Protein AF-A0A426XIC2-F1 (afdb_monomer)

InterPro domains:
  IPR016181 Acyl-CoA N-acyltransferase [SSF55729] (4-172)
  IPR024788 Malectin-like domain [PF12819] (307-634)

Foldseek 3Di:
DDDADDDDLPDLQKWKWWFWDWDQDPVRDTDIHTQWIWIWGWDDDPPGAIEIETEDTDGDLVNFLACVSVVNVVVVQVCCLVVQHQAYHYDPDDPVSLLSLLLNLLVVVVPPVVQVVLLVQVQVVLVVDDDDPPPLPPSQPRPPVSQNVCCRRRRHDPVSVRLSSLLSNVLPHDPVDPSSVVSSLVSLLVVLVVVVVVVVVQVVQWDWDQDDDPPDRVPDIDTDGDPDDDDDDDDDDDDPDPPVVVVVVSNVVSVVSVVSSVVSSVLVVVPPVPPDDDPDPPPPPVVPPPPPPDDDDDDDDPPKAKEFEQDDAPDWDDQLHIYHYQVVFWVAFHKFAQDPVQPDPDDPLQRIKGWHPDDQKTKGKDAQADALWKKKKKFKDAPNCRVVPVQQKAWWFKDWQPFTQFIDIGRDNNDMDMKIKIAGHSFRMIMIMIGHPVRHIDMTRIMIMFTDGSLAPVQHDHFKMWIFQAKAQAAADDDCQQDHSCQCVQPVRSDRHDYDDPDDQKDKDFDPDFQAEPPRDRHCDGSNLARMKIFHHPQDQKDKDKDWGDPGFAQWKKKKFKHAAADPPFWWWKFKDKPNHTFDDPGIDTHYHSYMDITIHPGTDGHDTMIMIMIGTDPPGPGHDMTRIMTMTGMTGPPDDRDYDDRRDYDDDDFIWIWIDSSPDDIDTDGPDPDDDDDDDDDDDDDDD

Radius of gyration: 33.13 Å; Cα contacts (8 Å, |Δi|>4): 1217; chains: 1; bounding box: 76×87×102 Å

Organism: Ensete ventricosum (NCBI:txid4639)

Nearest PDB structures (foldseek):
  2p0w-assembly2_B  TM=8.812E-01  e=2.619E-10  Homo sapiens
  2fxf-assembly1_B  TM=7.270E-01  e=1.695E-03  Homo sapiens
  3bj8-assembly2_D  TM=7.411E-01  e=2.100E-03  Mus musculus
  2fxf-assembly1_A  TM=7.288E-01  e=2.215E-03  Homo sapiens
  2b5g-assembly1_A  TM=5.350E-01  e=8.917E-04  Homo sapiens

pLDDT: mean 74.95, std 21.87, range [21.55, 97.62]

Mean predicted aligned error: 19.95 Å

Sequence (689 aa):
MICGNPIDVTDPRWEIFLVVKKVQDPLGDCIIDVLGFATVYRFFRYPDSTRLRIGQILVLPPYQGQGHGCHLLESVYSVAVSENIYDVTAEEPSDYLQYLRACIDTKRLLCFQPIKPAINSVVSCLKEGNLSKRICRSSSCPPASVMEIARQKLKINKKQFLRCWEVLIYLNLNQENSKCTENFRAWVSDRVKSDIVDKDAVDSRKHLVEVPNDYDHDMTFVVCWSQNGGESDGIDGNLGGNQSTQDEQLNELVKKRLEDIVKITNKGKMTIGMRCFNSKKMALLCLFFFFVAAVQVRAQTTGFINIDCGIPENSSYFDGLTYVSDAQFTDTGVNRNVSPAYSSILARRFLTVRSFPDGARNCYTFKSIIPGLKYLIRATFLYGNYDLKSSPSVQFDLYLGVNLWKTINVTDPSNNFLTEAITEATADLISVCLLNTGRGTPFISGMDLRPMAASLYPLVNASRSLVLLDRFNMAPTVYSFLGGVDRYALDSYDRIWFQYKSKPSWDEISTNSTVETVGNDHFEVPSQVMQTAVVPANSTTTLELSFSPDPGDLDEFYAVVYFAELQQNASRQFFVYLNGALLNDAKPFTPDFLVSDAIYNINPSAGYGELNISLVATDSSTLPPLLNAVEVFSTMRNTNVASDGGDGKPVSSSSLFMVSARMCCVLVVISLTHDYFARLPRRLHQSMP

Secondary structure (DSSP, 8-state):
----PPP-TT-TTEEEEEEEEEEE-TTS-EEEEEEEEEEEEEEEETTTEEEEEEEEEEE-GGGTTTTHHHHHHHHHHHHHHHTT-S-EEESS--HHHHHHHHHHHHHHHHT-GGGHHHHHHHHHHHHS----TTTHHHHSSPPHHHHHHHHHHH-B-HHHHHHHHHHHHHHHS-TT-HHHHHHHHHHHHHHHHHHHHHHHHHHTTEEEEE---TT-TTS-EEEEE--S--------------HHHHHHHHHHHHHHHHHHHHHHHHHHHHHHTTSSS-TTSTTSSTTSSTTS---------TT-EEEETTSPTT-EEEESEEEEEGGGT-S--EEEEPPGGG-TT--GGGSEEEE--S-SEEEEEEES--TT-EEEEEEEE--TTTTSS--S-EEEEEEETTEEEEEEEE--TT--EEEEEEEE--SSEEEEEEEEEEES--EESEEEEEEE-TTSSTT-BTTEEEEEEEEEESS--STTTTT-TTHHHH-TT----EEPSS--SEEEEE-SSPPEEPTT-SS---HHHHTEEEEETT--SEEEEEE-PPTT--SEEEEEEEE-B-STT----EEEEETTEESSTT--B-PPBTEEEEEE-SSPEE--S-EEEEEEE-TT-SS---B-EEEEEEEEE--SPPPP------------EEEEE-SSS-EEEE---SS--------------

Solvent-accessible surface area (backbone atoms only — not comparable to full-atom values): 40120 Å² total; per-residue (Å²): 127,89,42,76,78,87,78,67,89,82,51,82,47,50,38,49,42,38,40,36,44,84,42,75,44,99,88,70,47,82,45,75,46,78,40,26,40,30,37,32,40,54,43,85,36,85,92,87,42,40,33,40,29,35,44,45,73,45,49,39,70,98,41,51,65,65,44,55,61,57,51,49,52,53,46,53,45,50,49,35,55,74,71,63,34,54,29,52,48,61,46,72,60,37,74,64,54,50,49,54,48,42,53,51,51,36,52,56,49,73,72,36,71,85,49,51,67,61,49,51,53,42,50,49,63,49,64,70,72,78,84,56,93,68,65,62,67,74,62,65,57,77,55,69,67,52,55,49,50,41,15,71,72,65,26,46,33,71,76,60,46,58,57,29,48,56,39,53,48,60,69,70,48,68,86,85,40,68,70,40,53,51,49,49,51,52,51,51,41,55,49,56,52,46,60,54,58,51,47,63,64,48,61,76,43,58,43,84,43,78,54,94,55,99,85,54,85,90,78,46,71,44,80,44,72,76,89,71,96,70,94,75,85,87,74,90,73,89,74,90,64,64,66,68,59,56,54,49,55,50,52,51,53,41,49,54,52,51,52,52,38,49,57,50,43,59,60,46,60,77,53,65,85,77,77,84,81,81,96,84,77,83,80,76,68,73,77,72,70,77,77,73,90,81,76,92,76,91,86,77,75,90,73,65,44,39,31,28,19,32,50,58,73,94,39,69,51,80,72,75,50,67,32,31,31,37,60,88,32,32,97,70,66,45,66,34,51,36,33,75,93,59,48,87,86,57,62,75,49,60,44,24,22,29,33,32,86,66,68,64,66,48,54,38,47,47,70,84,41,59,57,65,29,24,32,44,38,35,45,31,36,54,58,24,45,43,81,73,70,72,68,70,50,38,32,26,38,34,22,51,55,76,28,76,66,46,73,46,74,47,63,52,48,81,50,75,45,76,47,40,35,38,34,36,30,77,30,43,48,51,38,44,26,42,31,50,70,80,45,42,68,35,64,36,8,29,42,37,41,29,71,42,62,60,71,39,51,78,80,44,36,76,56,26,26,37,31,54,73,49,38,31,24,54,37,73,85,65,79,47,47,80,74,35,68,61,36,52,85,59,27,92,66,58,72,70,43,37,73,62,79,86,68,68,74,55,42,75,48,71,46,93,62,81,33,42,74,50,99,79,59,40,73,74,74,35,40,75,49,47,24,14,21,29,30,36,50,86,64,38,50,54,41,77,48,74,50,71,72,63,95,83,64,57,53,29,37,41,47,40,41,31,36,38,29,76,57,86,95,65,48,44,29,23,37,46,25,51,71,86,41,75,51,56,91,92,55,73,47,62,64,46,75,39,29,46,48,74,53,49,52,91,62,65,45,78,53,83,72,70,47,35,40,38,32,38,38,42,95,84,28,79,44,42,44,71,39,11,33,39,39,34,25,25,54,40,66,44,83,58,84,74,89,75,90,73,81,77,58,84,78,84,89,75,97,68,50,39,47,41,48,48,89,73,87,53,83,47,74,54,77,86,68,89,87,84,91,87,87,88,82,91,80,85,85,81,85,82,135

Structure (mmCIF, N/CA/C/O backbone):
data_AF-A0A426XIC2-F1
#
_entry.id   AF-A0A426XIC2-F1
#
loop_
_atom_site.group_PDB
_atom_site.id
_atom_site.type_symbol
_atom_site.label_atom_id
_atom_site.label_alt_id
_atom_site.label_comp_id
_atom_site.label_asym_id
_atom_site.label_entity_id
_atom_site.label_seq_id
_atom_site.pdbx_PDB_ins_code
_atom_site.Cartn_x
_atom_site.Cartn_y
_atom_site.Cartn_z
_atom_site.occupancy
_atom_site.B_iso_or_equiv
_atom_site.auth_seq_id
_atom_site.auth_comp_id
_atom_site.auth_asym_id
_atom_site.auth_atom_id
_atom_site.pdbx_PDB_model_num
ATOM 1 N N . MET A 1 1 ? 2.902 -13.425 -17.511 1.00 36.00 1 MET A N 1
ATOM 2 C CA . MET A 1 1 ? 1.461 -13.597 -17.795 1.00 36.00 1 MET A CA 1
ATOM 3 C C . MET A 1 1 ? 1.227 -13.703 -19.304 1.00 36.00 1 MET A C 1
ATOM 5 O O . MET A 1 1 ? 1.988 -13.102 -20.046 1.00 36.00 1 MET A O 1
ATOM 9 N N . ILE A 1 2 ? 0.233 -14.529 -19.666 1.00 30.00 2 ILE A N 1
ATOM 10 C CA . ILE A 1 2 ? -0.645 -14.630 -20.859 1.00 30.00 2 ILE A CA 1
ATOM 11 C C . ILE A 1 2 ? -0.083 -14.274 -22.257 1.00 30.00 2 ILE A C 1
ATOM 13 O O . ILE A 1 2 ? 0.034 -13.108 -22.607 1.00 30.00 2 ILE A O 1
ATOM 17 N N . CYS A 1 3 ? 0.103 -15.309 -23.086 1.00 32.25 3 CYS A N 1
ATOM 18 C CA . CYS A 1 3 ? -0.155 -15.292 -24.533 1.00 32.25 3 CYS A CA 1
ATOM 19 C C . CYS A 1 3 ? -0.998 -16.540 -24.837 1.00 32.25 3 CYS A C 1
ATOM 21 O O . CYS A 1 3 ? -0.647 -17.625 -24.371 1.00 32.25 3 CYS A O 1
ATOM 23 N N . GLY A 1 4 ? -2.107 -16.396 -25.560 1.00 42.59 4 GLY A N 1
ATOM 24 C CA . GLY A 1 4 ? -2.906 -17.527 -26.030 1.00 42.59 4 GLY A CA 1
ATOM 25 C C . GLY A 1 4 ? -4.355 -17.148 -26.314 1.00 42.59 4 GLY A C 1
ATOM 26 O O . GLY A 1 4 ? -5.000 -16.492 -25.497 1.00 42.59 4 GLY A O 1
ATOM 27 N N . ASN A 1 5 ? -4.847 -17.578 -27.474 1.00 49.09 5 ASN A N 1
ATOM 28 C CA . ASN A 1 5 ? -6.254 -17.503 -27.858 1.00 49.09 5 ASN A CA 1
ATOM 29 C C . ASN A 1 5 ? -7.156 -18.178 -26.803 1.00 49.09 5 ASN A C 1
ATOM 31 O O . ASN A 1 5 ? -6.694 -19.080 -26.094 1.00 49.09 5 ASN A O 1
ATOM 35 N N . PRO A 1 6 ? -8.431 -17.765 -26.679 1.00 54.31 6 PRO A N 1
ATOM 36 C CA . PRO A 1 6 ? -9.375 -18.394 -25.759 1.00 54.31 6 PRO A CA 1
ATOM 37 C C . PRO A 1 6 ? -9.415 -19.915 -25.964 1.00 54.31 6 PRO A C 1
ATOM 39 O O . PRO A 1 6 ? -9.467 -20.408 -27.089 1.00 54.31 6 PRO A O 1
ATOM 42 N N . ILE A 1 7 ? -9.350 -20.657 -24.857 1.00 67.31 7 ILE A N 1
ATOM 43 C CA . ILE A 1 7 ? -9.368 -22.121 -24.869 1.00 67.31 7 ILE A CA 1
ATOM 44 C C . ILE A 1 7 ? -10.796 -22.586 -25.118 1.00 67.31 7 ILE A C 1
ATOM 46 O O . ILE A 1 7 ? -11.702 -22.232 -24.362 1.00 67.31 7 ILE A O 1
ATOM 50 N N . ASP A 1 8 ? -10.976 -23.428 -26.130 1.00 67.44 8 ASP A N 1
ATOM 51 C CA . ASP A 1 8 ? -12.212 -24.177 -26.305 1.00 67.44 8 ASP A CA 1
ATOM 52 C C . ASP A 1 8 ? -12.288 -25.287 -25.249 1.00 67.44 8 ASP A C 1
ATOM 54 O O . ASP A 1 8 ? -11.629 -26.325 -25.342 1.00 67.44 8 ASP A O 1
ATOM 58 N N . VAL A 1 9 ? -13.093 -25.039 -24.218 1.00 60.19 9 VAL A N 1
ATOM 59 C CA . VAL A 1 9 ? -13.329 -25.964 -23.102 1.00 60.19 9 VAL A CA 1
ATOM 60 C C . VAL A 1 9 ? -14.100 -27.224 -23.512 1.00 60.19 9 VAL A C 1
ATOM 62 O O . VAL A 1 9 ? -14.255 -28.126 -22.691 1.00 60.19 9 VAL A O 1
ATOM 65 N N . THR A 1 10 ? -14.591 -27.303 -24.752 1.00 65.31 10 THR A N 1
ATOM 66 C CA . THR A 1 10 ? -15.299 -28.475 -25.282 1.00 65.31 10 THR A CA 1
ATOM 67 C C . THR A 1 10 ? -14.387 -29.441 -26.044 1.00 65.31 10 THR A C 1
ATOM 69 O O . THR A 1 10 ? -14.764 -30.596 -26.249 1.00 65.31 10 THR A O 1
ATOM 72 N N . ASP A 1 11 ? -13.168 -29.026 -26.411 1.00 73.62 11 ASP A N 1
ATOM 73 C CA . ASP A 1 11 ? -12.233 -29.871 -27.157 1.00 73.62 11 ASP A CA 1
ATOM 74 C C . ASP A 1 11 ? -11.466 -30.832 -26.217 1.00 73.62 11 ASP A C 1
ATOM 76 O O . ASP A 1 11 ? -10.656 -30.394 -25.389 1.00 73.62 11 ASP A O 1
ATOM 80 N N . PRO A 1 12 ? -11.640 -32.165 -26.361 1.00 72.19 12 PRO A N 1
ATOM 81 C CA . PRO A 1 12 ? -11.030 -33.167 -25.482 1.00 72.19 12 PRO A CA 1
ATOM 82 C C . PRO A 1 12 ? -9.503 -33.269 -25.616 1.00 72.19 12 PRO A C 1
ATOM 84 O O . PRO A 1 12 ? -8.866 -34.016 -24.869 1.00 72.19 12 PRO A O 1
ATOM 87 N N . ARG A 1 13 ? -8.898 -32.566 -26.580 1.00 75.38 13 ARG A N 1
ATOM 88 C CA . ARG A 1 13 ? -7.443 -32.503 -26.772 1.00 75.38 13 ARG A CA 1
ATOM 89 C C . ARG A 1 13 ? -6.755 -31.541 -25.804 1.00 75.38 13 ARG A C 1
ATOM 91 O O . ARG A 1 13 ? -5.525 -31.578 -25.712 1.00 75.38 13 ARG A O 1
ATOM 98 N N . TRP A 1 14 ? -7.503 -30.698 -25.092 1.00 80.62 14 TRP A N 1
ATOM 99 C CA . TRP A 1 14 ? -6.963 -29.874 -24.014 1.00 80.62 14 TRP A CA 1
ATOM 100 C C . TRP A 1 14 ? -6.852 -30.658 -22.706 1.00 80.62 14 TRP A C 1
ATOM 102 O O . TRP A 1 14 ? -7.789 -31.304 -22.243 1.00 80.62 14 TRP A O 1
ATOM 112 N N . GLU A 1 15 ? -5.691 -30.551 -22.071 1.00 83.12 15 GLU A N 1
ATOM 113 C CA . GLU A 1 15 ? -5.410 -31.080 -20.743 1.00 83.12 15 GLU A CA 1
ATOM 114 C C . GLU A 1 15 ? -5.097 -29.933 -19.787 1.00 83.12 15 GLU A C 1
ATOM 116 O O . GLU A 1 15 ? -4.352 -29.010 -20.125 1.00 83.12 15 GLU A O 1
ATOM 121 N N . ILE A 1 16 ? -5.649 -30.008 -18.575 1.00 83.19 16 ILE A N 1
ATOM 122 C CA . ILE A 1 16 ? -5.419 -29.025 -17.518 1.00 83.19 16 ILE A CA 1
ATOM 123 C C . ILE A 1 16 ? -4.698 -29.717 -16.364 1.00 83.19 16 ILE A C 1
ATOM 125 O O . ILE A 1 16 ? -5.183 -30.683 -15.773 1.00 83.19 16 ILE A O 1
ATOM 129 N N . PHE A 1 17 ? -3.516 -29.209 -16.044 1.00 84.94 17 PHE A N 1
ATOM 130 C CA . PHE A 1 17 ? -2.740 -29.598 -14.877 1.00 84.94 17 PHE A CA 1
ATOM 131 C C . PHE A 1 17 ? -3.076 -28.638 -13.754 1.00 84.94 17 PHE A C 1
ATOM 133 O O . PHE A 1 17 ? -2.941 -27.437 -13.953 1.00 84.94 17 PHE A O 1
ATOM 140 N N . LEU A 1 18 ? -3.470 -29.148 -12.590 1.00 84.31 18 LEU A N 1
ATOM 141 C CA . LEU A 1 18 ? -3.768 -28.333 -11.415 1.00 84.31 18 LEU A CA 1
ATOM 142 C C . LEU A 1 18 ? -2.728 -28.591 -10.328 1.00 84.31 18 LEU A C 1
ATOM 144 O O . LEU A 1 18 ? -2.420 -29.741 -10.002 1.00 84.31 18 LEU A O 1
ATOM 148 N N . VAL A 1 19 ? -2.218 -27.515 -9.738 1.00 83.06 19 VAL A N 1
ATOM 149 C CA . VAL A 1 19 ? -1.540 -27.580 -8.442 1.00 83.06 19 VAL A CA 1
ATOM 150 C C . VAL A 1 19 ? -2.585 -27.279 -7.395 1.00 83.06 19 VAL A C 1
ATOM 152 O O . VAL A 1 19 ? -3.256 -26.253 -7.486 1.00 83.06 19 VAL A O 1
ATOM 155 N N . VAL A 1 20 ? -2.728 -28.166 -6.417 1.00 85.56 20 VAL A N 1
ATOM 156 C CA . VAL A 1 20 ? -3.716 -28.008 -5.357 1.00 85.56 20 VAL A CA 1
ATOM 157 C C . VAL A 1 20 ? -3.080 -28.160 -3.981 1.00 85.56 20 VAL A C 1
ATOM 159 O O . VAL A 1 20 ? -2.137 -28.930 -3.791 1.00 85.56 20 VAL A O 1
ATOM 162 N N . LYS A 1 21 ? -3.612 -27.430 -3.006 1.00 81.44 21 LYS A N 1
ATOM 163 C CA . LYS A 1 21 ? -3.310 -27.587 -1.589 1.00 81.44 21 LYS A CA 1
ATOM 164 C C . LYS A 1 21 ? -4.532 -28.183 -0.912 1.00 81.44 21 LYS A C 1
ATOM 166 O O . LYS A 1 21 ? -5.635 -27.664 -1.018 1.00 81.44 21 LYS A O 1
ATOM 171 N N . LYS A 1 22 ? -4.321 -29.289 -0.210 1.00 77.19 22 LYS A N 1
ATOM 172 C CA . LYS A 1 22 ? -5.350 -29.898 0.623 1.00 77.19 22 LYS A CA 1
ATOM 173 C C . LYS A 1 22 ? -5.371 -29.193 1.977 1.00 77.19 22 LYS A C 1
ATOM 175 O O . LYS A 1 22 ? -4.345 -29.147 2.654 1.00 77.19 22 LYS A O 1
ATOM 180 N N . VAL A 1 23 ? -6.528 -28.669 2.354 1.00 75.81 23 VAL A N 1
ATOM 181 C CA . VAL A 1 23 ? -6.805 -28.049 3.650 1.00 75.81 23 VAL A CA 1
ATOM 182 C C . VAL A 1 23 ? -7.825 -28.924 4.371 1.00 75.81 23 VAL A C 1
ATOM 184 O O . VAL A 1 23 ? -8.787 -29.391 3.767 1.00 75.81 23 VAL A O 1
ATOM 187 N N . GLN A 1 24 ? -7.584 -29.219 5.644 1.00 63.81 24 GLN A N 1
ATOM 188 C CA . GLN A 1 24 ? -8.586 -29.864 6.488 1.00 63.81 24 GLN A CA 1
ATOM 189 C C . GLN A 1 24 ? -9.416 -28.783 7.165 1.00 63.81 24 GLN A C 1
ATOM 191 O O . GLN A 1 24 ? -8.863 -27.911 7.832 1.00 63.81 24 GLN A O 1
ATOM 196 N N . ASP A 1 25 ? -10.724 -28.852 6.965 1.00 63.34 25 ASP A N 1
ATOM 197 C CA . ASP A 1 25 ? -11.698 -28.056 7.696 1.00 63.34 25 ASP A CA 1
ATOM 198 C C . ASP A 1 25 ? -11.711 -28.497 9.176 1.00 63.34 25 ASP A C 1
ATOM 200 O O . ASP A 1 25 ? -11.530 -29.692 9.447 1.00 63.34 25 ASP A O 1
ATOM 204 N N . PRO A 1 26 ? -11.937 -27.604 10.156 1.00 52.78 26 PRO A N 1
ATOM 205 C CA . PRO A 1 26 ? -12.233 -27.957 11.549 1.00 52.78 26 PRO A CA 1
ATOM 206 C C . PRO A 1 26 ? -13.291 -29.058 11.762 1.00 52.78 26 PRO A C 1
ATOM 208 O O . PRO A 1 26 ? -13.273 -29.704 12.809 1.00 52.78 26 PRO A O 1
ATOM 211 N N . LEU A 1 27 ? -14.175 -29.321 10.791 1.00 61.06 27 LEU A N 1
ATOM 212 C CA . LEU A 1 27 ? -15.154 -30.422 10.817 1.00 61.06 27 LEU A CA 1
ATOM 213 C C . LEU A 1 27 ? -14.609 -31.771 10.296 1.00 61.06 27 LEU A C 1
ATOM 215 O O . LEU A 1 27 ? -15.310 -32.779 10.337 1.00 61.06 27 LEU A O 1
ATOM 219 N N . GLY A 1 28 ? -13.354 -31.815 9.836 1.00 59.47 28 GLY A N 1
ATOM 220 C CA . GLY A 1 28 ? -12.689 -33.010 9.303 1.00 59.47 28 GLY A CA 1
ATOM 221 C C . GLY A 1 28 ? -12.796 -33.183 7.784 1.00 59.47 28 GLY A C 1
ATOM 222 O O . GLY A 1 28 ? -12.167 -34.095 7.234 1.00 59.47 28 GLY A O 1
ATOM 223 N N . ASP A 1 29 ? -13.526 -32.300 7.099 1.00 55.72 29 ASP A N 1
ATOM 224 C CA . ASP A 1 29 ? -13.697 -32.345 5.649 1.00 55.72 29 ASP A CA 1
ATOM 225 C C . ASP A 1 29 ? -12.473 -31.815 4.889 1.00 55.72 29 ASP A C 1
ATOM 227 O O . ASP A 1 29 ? -11.723 -30.945 5.330 1.00 55.72 29 ASP A O 1
ATOM 231 N N . CYS A 1 30 ? -12.227 -32.405 3.721 1.00 63.03 30 CYS A N 1
ATOM 232 C CA . CYS A 1 30 ? -11.070 -32.114 2.883 1.00 63.03 30 CYS A CA 1
ATOM 233 C C . CYS A 1 30 ? -11.416 -31.034 1.851 1.00 63.03 30 CYS A C 1
ATOM 235 O O . CYS A 1 30 ? -11.973 -31.343 0.797 1.00 63.03 30 CYS A O 1
ATOM 237 N N . ILE A 1 31 ? -11.010 -29.795 2.115 1.00 70.50 31 ILE A N 1
ATOM 238 C CA . ILE A 1 31 ? -11.109 -28.673 1.178 1.00 70.50 31 ILE A CA 1
ATOM 239 C C . ILE A 1 31 ? -9.875 -28.673 0.263 1.00 70.50 31 ILE A C 1
ATOM 241 O O . ILE A 1 31 ? -8.758 -28.985 0.686 1.00 70.50 31 ILE A O 1
ATOM 245 N N . ILE A 1 32 ? -10.074 -28.387 -1.024 1.00 75.69 32 ILE A N 1
ATOM 246 C CA . ILE A 1 32 ? -9.011 -28.354 -2.034 1.00 75.69 32 ILE A CA 1
ATOM 247 C C . ILE A 1 32 ? -8.883 -26.924 -2.555 1.00 75.69 32 ILE A C 1
ATOM 249 O O . ILE A 1 32 ? -9.735 -26.465 -3.313 1.00 75.69 32 ILE A O 1
ATOM 253 N N . ASP A 1 33 ? -7.785 -26.259 -2.209 1.00 77.19 33 ASP A N 1
ATOM 254 C CA . ASP A 1 33 ? -7.434 -24.950 -2.754 1.00 77.19 33 ASP A CA 1
ATOM 255 C C . ASP A 1 33 ? -6.642 -25.136 -4.046 1.00 77.19 33 ASP A C 1
ATOM 257 O O . ASP A 1 33 ? -5.600 -25.797 -4.064 1.00 77.19 33 ASP A O 1
ATOM 261 N N . VAL A 1 34 ? -7.101 -24.538 -5.141 1.00 83.31 34 VAL A N 1
ATOM 262 C CA . VAL A 1 34 ? -6.337 -24.510 -6.393 1.00 83.31 34 VAL A CA 1
ATOM 263 C C . VAL A 1 34 ? -5.266 -23.431 -6.280 1.00 83.31 34 VAL A C 1
ATOM 265 O O . VAL A 1 34 ? -5.576 -22.277 -6.029 1.00 83.31 34 VAL A O 1
ATOM 268 N N . LEU A 1 35 ? -4.001 -23.796 -6.483 1.00 82.88 35 LEU A N 1
ATOM 269 C CA . LEU A 1 35 ? -2.857 -22.882 -6.402 1.00 82.88 35 LEU A CA 1
ATOM 270 C C . LEU A 1 35 ? -2.457 -22.321 -7.767 1.00 82.88 35 LEU A C 1
ATOM 272 O O . LEU A 1 35 ? -1.810 -21.282 -7.870 1.00 82.88 35 LEU A O 1
ATOM 276 N N . GLY A 1 36 ? -2.800 -23.034 -8.834 1.00 83.75 36 GLY A N 1
ATOM 277 C CA . GLY A 1 36 ? -2.424 -22.691 -10.194 1.00 83.75 36 GLY A CA 1
ATOM 278 C C . GLY A 1 36 ? -2.768 -23.801 -11.169 1.00 83.75 36 GLY A C 1
ATOM 279 O O . GLY A 1 36 ? -3.045 -24.933 -10.769 1.00 83.75 36 GLY A O 1
ATOM 280 N N . PHE A 1 37 ? -2.714 -23.478 -12.455 1.00 87.94 37 PHE A N 1
ATOM 281 C CA . PHE A 1 37 ? -2.949 -24.420 -13.527 1.00 87.94 37 PHE A CA 1
ATOM 282 C C . PHE A 1 37 ? -1.994 -24.244 -14.710 1.00 87.94 37 PHE A C 1
ATOM 284 O O . PHE A 1 37 ? -1.426 -23.177 -14.940 1.00 87.94 37 PHE A O 1
ATOM 291 N N . ALA A 1 38 ? -1.830 -25.302 -15.496 1.00 87.38 38 ALA A N 1
ATOM 292 C CA . ALA A 1 38 ? -1.229 -25.236 -16.820 1.00 87.38 38 ALA A CA 1
ATOM 293 C C . ALA A 1 38 ? -2.157 -25.897 -17.831 1.00 87.38 38 ALA A C 1
ATOM 295 O O . ALA A 1 38 ? -2.676 -26.978 -17.562 1.00 87.38 38 ALA A O 1
ATOM 296 N N . THR A 1 39 ? -2.347 -25.272 -18.990 1.00 86.69 39 THR A N 1
ATOM 297 C CA . THR A 1 39 ? -3.088 -25.884 -20.092 1.00 86.69 39 THR A CA 1
ATOM 298 C C . THR A 1 39 ? -2.132 -26.396 -21.148 1.00 86.69 39 THR A C 1
ATOM 300 O O . THR A 1 39 ? -1.145 -25.748 -21.520 1.00 86.69 39 THR A O 1
ATOM 303 N N . VAL A 1 40 ? -2.414 -27.601 -21.616 1.00 88.19 40 VAL A N 1
ATOM 304 C CA . VAL A 1 40 ? -1.585 -28.308 -22.574 1.00 88.19 40 VAL A CA 1
ATOM 305 C C . VAL A 1 40 ? -2.487 -28.880 -23.650 1.00 88.19 40 VAL A C 1
ATOM 307 O O . VAL A 1 40 ? -3.387 -29.656 -23.364 1.00 88.19 40 VAL A O 1
ATOM 310 N N . TYR A 1 41 ? -2.233 -28.507 -24.894 1.00 85.88 41 TYR A N 1
ATOM 311 C CA . TYR A 1 41 ? -2.944 -29.037 -26.041 1.00 85.88 41 TYR A CA 1
ATOM 312 C C . TYR A 1 41 ? -2.195 -30.224 -26.638 1.00 85.88 41 TYR A C 1
ATOM 314 O O . TYR A 1 41 ? -0.984 -30.163 -26.901 1.00 85.88 41 TYR A O 1
ATOM 322 N N . ARG A 1 42 ? -2.927 -31.308 -26.873 1.00 87.62 42 ARG A N 1
ATOM 323 C CA . ARG A 1 42 ? -2.433 -32.528 -27.496 1.00 87.62 42 ARG A CA 1
ATOM 324 C C . ARG A 1 42 ? -2.730 -32.506 -28.987 1.00 87.62 42 ARG A C 1
ATOM 326 O O . ARG A 1 42 ? -3.883 -32.478 -29.399 1.00 87.62 42 ARG A O 1
ATOM 333 N N . PHE A 1 43 ? -1.692 -32.594 -29.811 1.00 83.69 43 PHE A N 1
ATOM 334 C CA . PHE A 1 43 ? -1.875 -32.629 -31.260 1.00 83.69 43 PHE A CA 1
ATOM 335 C C . PHE A 1 43 ? -1.048 -33.722 -31.921 1.00 83.69 43 PHE A C 1
ATOM 337 O O . PHE A 1 43 ? 0.066 -34.055 -31.499 1.00 83.69 43 PHE A O 1
ATOM 344 N N . PHE A 1 44 ? -1.639 -34.296 -32.965 1.00 76.44 44 PHE A N 1
ATOM 345 C CA . PHE A 1 44 ? -1.044 -35.372 -33.732 1.00 76.44 44 PHE A CA 1
ATOM 346 C C . PHE A 1 44 ? 0.177 -34.880 -34.509 1.00 76.44 44 PHE A C 1
ATOM 348 O O . PHE A 1 44 ? 0.211 -33.776 -35.057 1.00 76.44 44 PHE A O 1
ATOM 355 N N . ARG A 1 45 ? 1.193 -35.734 -34.558 1.00 78.75 45 ARG A N 1
ATOM 356 C CA . ARG A 1 45 ? 2.399 -35.565 -35.351 1.00 78.75 45 ARG A CA 1
ATOM 357 C C . ARG A 1 45 ? 2.650 -36.853 -36.125 1.00 78.75 45 ARG A C 1
ATOM 359 O O . ARG A 1 45 ? 3.057 -37.860 -35.548 1.00 78.75 45 ARG A O 1
ATOM 366 N N . TYR A 1 46 ? 2.510 -36.758 -37.440 1.00 57.03 46 TYR A N 1
ATOM 367 C CA . TYR A 1 46 ? 2.841 -37.819 -38.387 1.00 57.03 46 TYR A CA 1
ATOM 368 C C . TYR A 1 46 ? 4.252 -38.419 -38.140 1.00 57.03 46 TYR A C 1
ATOM 370 O O . TYR A 1 46 ? 5.175 -37.667 -37.790 1.00 57.03 46 TYR A O 1
ATOM 378 N N . PRO A 1 47 ? 4.473 -39.736 -38.338 1.00 55.31 47 PRO A N 1
ATOM 379 C CA . PRO A 1 47 ? 3.502 -40.737 -38.791 1.00 55.31 47 PRO A CA 1
ATOM 380 C C . PRO A 1 47 ? 2.540 -41.212 -37.705 1.00 55.31 47 PRO A C 1
ATOM 382 O O . PRO A 1 47 ? 1.359 -41.228 -37.978 1.00 55.31 47 PRO A O 1
ATOM 385 N N . ASP A 1 48 ? 2.999 -41.481 -36.480 1.00 73.50 48 ASP A N 1
ATOM 386 C CA . ASP A 1 48 ? 2.155 -42.006 -35.389 1.00 73.50 48 ASP A CA 1
ATOM 387 C C . ASP A 1 48 ? 2.639 -41.504 -34.019 1.00 73.50 48 ASP A C 1
ATOM 389 O O . ASP A 1 48 ? 2.898 -42.263 -33.086 1.00 73.50 48 ASP A O 1
ATOM 393 N N . SER A 1 49 ? 2.875 -40.199 -33.896 1.00 81.94 49 SER A N 1
ATOM 394 C CA . SER A 1 49 ? 3.374 -39.596 -32.659 1.00 81.94 49 SER A CA 1
ATOM 395 C C . SER A 1 49 ? 2.481 -38.458 -32.190 1.00 81.94 49 SER A C 1
ATOM 397 O O . SER A 1 49 ? 1.691 -37.900 -32.942 1.00 81.94 49 SER A O 1
ATOM 399 N N . THR A 1 50 ? 2.595 -38.105 -30.917 1.00 83.31 50 THR A N 1
ATOM 400 C CA . THR A 1 50 ? 1.824 -37.012 -30.323 1.00 83.31 50 THR A CA 1
ATOM 401 C C . THR A 1 50 ? 2.777 -35.978 -29.750 1.00 83.31 50 THR A C 1
ATOM 403 O O . THR A 1 50 ? 3.817 -36.334 -29.189 1.00 83.31 50 THR A O 1
ATOM 406 N N . ARG A 1 51 ? 2.441 -34.697 -29.898 1.00 89.69 51 ARG A N 1
ATOM 407 C CA . ARG A 1 51 ? 3.153 -33.583 -29.267 1.00 89.69 51 ARG A CA 1
ATOM 408 C C . ARG A 1 51 ? 2.258 -32.920 -28.236 1.00 89.69 51 ARG A C 1
ATOM 410 O O . ARG A 1 51 ? 1.047 -32.828 -28.421 1.00 89.69 51 ARG A O 1
ATOM 417 N N . LEU A 1 52 ? 2.893 -32.408 -27.191 1.00 90.62 52 LEU A N 1
ATOM 418 C CA . LEU A 1 52 ? 2.246 -31.526 -26.235 1.00 90.62 52 LEU A CA 1
ATOM 419 C C . LEU A 1 52 ? 2.647 -30.084 -26.537 1.00 90.62 52 LEU A C 1
ATOM 421 O O . LEU A 1 52 ? 3.823 -29.784 -26.780 1.00 90.62 52 LEU A O 1
ATOM 425 N N . ARG A 1 53 ? 1.673 -29.180 -26.531 1.00 89.38 53 ARG A N 1
ATOM 426 C CA . ARG A 1 53 ? 1.891 -27.738 -26.608 1.00 89.38 53 ARG A CA 1
ATOM 427 C C . ARG A 1 53 ? 1.368 -27.099 -25.342 1.00 89.38 53 ARG A C 1
ATOM 429 O O . ARG A 1 53 ? 0.177 -27.135 -25.088 1.00 89.38 53 ARG A O 1
ATOM 436 N N . ILE A 1 54 ? 2.259 -26.511 -24.560 1.00 90.25 54 ILE A N 1
ATOM 437 C CA . ILE A 1 54 ? 1.865 -25.664 -23.440 1.00 90.25 54 ILE A CA 1
ATOM 438 C C . ILE A 1 54 ? 1.193 -24.427 -24.036 1.00 90.25 54 ILE A C 1
ATOM 440 O O . ILE A 1 54 ? 1.849 -23.693 -24.778 1.00 90.25 54 ILE A O 1
ATOM 444 N N . GLY A 1 55 ? -0.090 -24.240 -23.738 1.00 82.56 55 GLY A N 1
ATOM 445 C CA . GLY A 1 55 ? -0.817 -23.019 -24.071 1.00 82.56 55 GLY A CA 1
ATOM 446 C C . GLY A 1 55 ? -0.472 -21.943 -23.053 1.00 82.56 55 GLY A C 1
ATOM 447 O O . GLY A 1 55 ? 0.215 -20.979 -23.364 1.00 82.56 55 GLY A O 1
ATOM 448 N N . GLN A 1 56 ? -0.843 -22.173 -21.792 1.00 83.00 56 GLN A N 1
ATOM 449 C CA . GLN A 1 56 ? -0.562 -21.242 -20.700 1.00 83.00 56 GLN A CA 1
ATOM 450 C C . GLN A 1 56 ? -0.144 -21.958 -19.418 1.00 83.00 56 GLN A C 1
ATOM 452 O O . GLN A 1 56 ? -0.530 -23.095 -19.160 1.00 83.00 56 GLN A O 1
ATOM 457 N N . ILE A 1 57 ? 0.644 -21.266 -18.597 1.00 84.06 57 ILE A N 1
ATOM 458 C CA . ILE A 1 57 ? 0.911 -21.631 -17.205 1.00 84.06 57 ILE A CA 1
ATOM 459 C C . ILE A 1 57 ? 0.538 -20.417 -16.366 1.00 84.06 57 ILE A C 1
ATOM 461 O O . ILE A 1 57 ? 1.093 -19.335 -16.570 1.00 84.06 57 ILE A O 1
ATOM 465 N N . LEU A 1 58 ? -0.387 -20.606 -15.432 1.00 83.75 58 LEU A N 1
ATOM 466 C CA . LEU A 1 58 ? -0.842 -19.585 -14.507 1.00 83.75 58 LEU A CA 1
ATOM 467 C C . LEU A 1 58 ? -0.770 -20.134 -13.087 1.00 83.75 58 LEU A C 1
ATOM 469 O O . LEU A 1 58 ? -1.489 -21.055 -12.725 1.00 83.75 58 LEU A O 1
ATOM 473 N N . VAL A 1 59 ? 0.078 -19.545 -12.259 1.00 81.62 59 VAL A N 1
ATOM 474 C CA . VAL A 1 59 ? -0.012 -19.729 -10.809 1.00 81.62 59 VAL A CA 1
ATOM 475 C C . VAL A 1 59 ? -0.908 -18.615 -10.288 1.00 81.62 59 VAL A C 1
ATOM 477 O O . VAL A 1 59 ? -0.736 -17.471 -10.714 1.00 81.62 59 VAL A O 1
ATOM 480 N N . LEU A 1 60 ? -1.888 -18.927 -9.437 1.00 78.88 60 LEU A N 1
ATOM 481 C CA . LEU A 1 60 ? -2.763 -17.887 -8.904 1.00 78.88 60 LEU A CA 1
ATOM 482 C C . LEU A 1 60 ? -1.926 -16.905 -8.075 1.00 78.88 60 LEU A C 1
ATOM 484 O O . LEU A 1 60 ? -0.982 -17.342 -7.410 1.00 78.88 60 LEU A O 1
ATOM 488 N N . PRO A 1 61 ? -2.255 -15.604 -8.102 1.00 80.56 61 PRO A N 1
ATOM 489 C CA . PRO A 1 61 ? -1.422 -14.562 -7.504 1.00 80.56 61 PRO A CA 1
ATOM 490 C C . PRO A 1 61 ? -0.934 -14.851 -6.071 1.00 80.56 61 PRO A C 1
ATOM 492 O O . PRO A 1 61 ? 0.269 -14.723 -5.852 1.00 80.56 61 PRO A O 1
ATOM 495 N N . PRO A 1 62 ? -1.765 -15.366 -5.133 1.00 75.44 62 PRO A N 1
ATOM 496 C CA . PRO A 1 62 ? -1.324 -15.654 -3.760 1.00 75.44 62 PRO A CA 1
ATOM 497 C C . PRO A 1 62 ? -0.209 -16.702 -3.652 1.00 75.44 62 PRO A C 1
ATOM 499 O O . PRO A 1 62 ? 0.438 -16.835 -2.614 1.00 75.44 62 PRO A O 1
ATOM 502 N N . TYR A 1 63 ? -0.005 -17.485 -4.710 1.00 76.38 63 TYR A N 1
ATOM 503 C CA . TYR A 1 63 ? 0.930 -18.601 -4.736 1.00 76.38 63 TYR A CA 1
ATOM 504 C C . TYR A 1 63 ? 2.082 -18.386 -5.736 1.00 76.38 63 TYR A C 1
ATOM 506 O O . TYR A 1 63 ? 2.949 -19.252 -5.890 1.00 76.38 63 TYR A O 1
ATOM 514 N N . GLN A 1 64 ? 2.145 -17.235 -6.415 1.00 78.00 64 GLN A N 1
ATOM 515 C CA . GLN A 1 64 ? 3.280 -16.876 -7.275 1.00 78.00 64 GLN A CA 1
ATOM 516 C C . GLN A 1 64 ? 4.572 -16.712 -6.454 1.00 78.00 64 GLN A C 1
ATOM 518 O O . GLN A 1 64 ? 4.544 -16.607 -5.230 1.00 78.00 64 GLN A O 1
ATOM 523 N N . GLY A 1 65 ? 5.737 -16.834 -7.096 1.00 66.88 65 GLY A N 1
ATOM 524 C CA . GLY A 1 65 ? 7.032 -16.833 -6.399 1.00 66.88 65 GLY A CA 1
ATOM 525 C C . GLY A 1 65 ? 7.334 -18.058 -5.512 1.00 66.88 65 GLY A C 1
ATOM 526 O O . GLY A 1 65 ? 8.484 -18.255 -5.130 1.00 66.88 65 GLY A O 1
ATOM 527 N N . GLN A 1 66 ? 6.364 -18.941 -5.240 1.00 74.25 66 GLN A N 1
ATOM 528 C CA . GLN A 1 66 ? 6.540 -20.136 -4.390 1.00 74.25 66 GLN A CA 1
ATOM 529 C C . GLN A 1 66 ? 7.028 -21.381 -5.158 1.00 74.25 66 GLN A C 1
ATOM 531 O O . GLN A 1 66 ? 7.132 -22.475 -4.609 1.00 74.25 66 GLN A O 1
ATOM 536 N N . GLY A 1 67 ? 7.327 -21.245 -6.453 1.00 75.44 67 GLY A N 1
ATOM 537 C CA . GLY A 1 67 ? 7.841 -22.336 -7.286 1.00 75.44 67 GLY A CA 1
ATOM 538 C C . GLY A 1 67 ? 6.780 -23.269 -7.882 1.00 75.44 67 GLY A C 1
ATOM 539 O O . GLY A 1 67 ? 7.151 -24.211 -8.583 1.00 75.44 67 GLY A O 1
ATOM 540 N N . HIS A 1 68 ? 5.480 -23.016 -7.697 1.00 80.75 68 HIS A N 1
ATOM 541 C CA . HIS A 1 68 ? 4.408 -23.848 -8.281 1.00 80.75 68 HIS A CA 1
ATOM 542 C C . HIS A 1 68 ? 4.442 -23.886 -9.813 1.00 80.75 68 HIS A C 1
ATOM 544 O O . HIS A 1 68 ? 4.154 -24.918 -10.410 1.00 80.75 68 HIS A O 1
ATOM 550 N N . GLY A 1 69 ? 4.885 -22.806 -10.465 1.00 81.06 69 GLY A N 1
ATOM 551 C CA . GLY A 1 69 ? 5.065 -22.767 -11.921 1.00 81.06 69 GLY A CA 1
ATOM 552 C C . GLY A 1 69 ? 6.161 -23.723 -12.405 1.00 81.06 69 GLY A C 1
ATOM 553 O O . GLY A 1 69 ? 6.001 -24.380 -13.434 1.00 81.06 69 GLY A O 1
ATOM 554 N N . CYS A 1 70 ? 7.245 -23.866 -11.629 1.00 80.69 70 CYS A N 1
ATOM 555 C CA . CYS A 1 70 ? 8.262 -24.890 -11.876 1.00 80.69 70 CYS A CA 1
ATOM 556 C C . CYS A 1 70 ? 7.654 -26.291 -11.762 1.00 80.69 70 CYS A C 1
ATOM 558 O O . CYS A 1 70 ? 7.869 -27.109 -12.650 1.00 80.69 70 CYS A O 1
ATOM 560 N N . HIS A 1 71 ? 6.866 -26.544 -10.711 1.00 80.12 71 HIS A N 1
ATOM 561 C CA . HIS A 1 71 ? 6.244 -27.849 -10.464 1.00 80.12 71 HIS A CA 1
ATOM 562 C C . HIS A 1 71 ? 5.228 -28.221 -11.551 1.00 80.12 71 HIS A C 1
ATOM 564 O O . HIS A 1 71 ? 5.210 -29.365 -12.003 1.00 80.12 71 HIS A O 1
ATOM 570 N N . LEU A 1 72 ? 4.431 -27.258 -12.030 1.00 84.56 72 LEU A N 1
ATOM 571 C CA . LEU A 1 72 ? 3.542 -27.442 -13.181 1.00 84.56 72 LEU A CA 1
ATOM 572 C C . LEU A 1 72 ? 4.335 -27.877 -14.413 1.00 84.56 72 LEU A C 1
ATOM 574 O O . LEU A 1 72 ? 4.011 -28.887 -15.035 1.00 84.56 72 LEU A O 1
ATOM 578 N N . LEU A 1 73 ? 5.408 -27.155 -14.740 1.00 87.31 73 LEU A N 1
ATOM 579 C CA . LEU A 1 73 ? 6.229 -27.458 -15.909 1.00 87.31 73 LEU A CA 1
ATOM 580 C C . LEU A 1 73 ? 6.967 -28.805 -15.780 1.00 87.31 73 LEU A C 1
ATOM 582 O O . LEU A 1 73 ? 7.015 -29.579 -16.735 1.00 87.31 73 LEU A O 1
ATOM 586 N N . GLU A 1 74 ? 7.510 -29.119 -14.603 1.00 86.62 74 GLU A N 1
ATOM 587 C CA . GLU A 1 74 ? 8.127 -30.417 -14.299 1.00 86.62 74 GLU A CA 1
ATOM 588 C C . GLU A 1 74 ? 7.121 -31.572 -14.388 1.00 86.62 74 GLU A C 1
ATOM 590 O O . GLU A 1 74 ? 7.466 -32.664 -14.849 1.00 86.62 74 GLU A O 1
ATOM 595 N N . SER A 1 75 ? 5.864 -31.330 -14.022 1.00 85.94 75 SER A N 1
ATOM 596 C CA . SER A 1 75 ? 4.787 -32.316 -14.136 1.00 85.94 75 SER A CA 1
ATOM 597 C C . SER A 1 75 ? 4.373 -32.552 -15.582 1.00 85.94 75 SER A C 1
ATOM 599 O O . SER A 1 75 ? 4.243 -33.705 -15.991 1.00 85.94 75 SER A O 1
ATOM 601 N N . VAL A 1 76 ? 4.274 -31.491 -16.392 1.00 88.44 76 VAL A N 1
ATOM 602 C CA . VAL A 1 76 ? 4.075 -31.619 -17.846 1.00 88.44 76 VAL A CA 1
ATOM 603 C C . VAL A 1 76 ? 5.211 -32.433 -18.465 1.00 88.44 76 VAL A C 1
ATOM 605 O O . VAL A 1 76 ? 4.962 -33.327 -19.273 1.00 88.44 76 VAL A O 1
ATOM 608 N N . TYR A 1 77 ? 6.463 -32.192 -18.060 1.00 90.31 77 TYR A N 1
ATOM 609 C CA . TYR A 1 77 ? 7.595 -32.998 -18.521 1.00 90.31 77 TYR A CA 1
ATOM 610 C C . TYR A 1 77 ? 7.527 -34.454 -18.051 1.00 90.31 77 TYR A C 1
ATOM 612 O O . TYR A 1 77 ? 7.835 -35.348 -18.839 1.00 90.31 77 TYR A O 1
ATOM 620 N N . SER A 1 78 ? 7.109 -34.709 -16.811 1.00 87.56 78 SER A N 1
ATOM 621 C CA . SER A 1 78 ? 6.926 -36.067 -16.288 1.00 87.56 78 SER A CA 1
ATOM 622 C C . SER A 1 78 ? 5.874 -36.844 -17.083 1.00 87.56 78 SER A C 1
ATOM 624 O O . SER A 1 78 ? 6.142 -37.975 -17.488 1.00 87.56 78 SER A O 1
ATOM 626 N N . VAL A 1 79 ? 4.732 -36.218 -17.394 1.00 86.00 79 VAL A N 1
ATOM 627 C CA . VAL A 1 79 ? 3.686 -36.811 -18.247 1.00 86.00 79 VAL A CA 1
ATOM 628 C C . VAL A 1 79 ? 4.186 -37.017 -19.674 1.00 86.00 79 VAL A C 1
ATOM 630 O O . VAL A 1 79 ? 3.994 -38.080 -20.258 1.00 86.00 79 VAL A O 1
ATOM 633 N N . ALA A 1 80 ? 4.911 -36.045 -20.231 1.00 87.94 80 ALA A N 1
ATOM 634 C CA . ALA A 1 80 ? 5.477 -36.182 -21.566 1.00 87.94 80 ALA A CA 1
ATOM 635 C C . ALA A 1 80 ? 6.436 -37.381 -21.670 1.00 87.94 80 ALA A C 1
ATOM 637 O O . ALA A 1 80 ? 6.479 -38.061 -22.698 1.00 87.94 80 ALA A O 1
ATOM 638 N N . VAL A 1 81 ? 7.217 -37.645 -20.618 1.00 88.12 81 VAL A N 1
ATOM 639 C CA . VAL A 1 81 ? 8.111 -38.807 -20.543 1.00 88.12 81 VAL A CA 1
ATOM 640 C C . VAL A 1 81 ? 7.321 -40.104 -20.380 1.00 88.12 81 VAL A C 1
ATOM 642 O O . VAL A 1 81 ? 7.598 -41.048 -21.120 1.00 88.12 81 VAL A O 1
ATOM 645 N N . SER A 1 82 ? 6.351 -40.156 -19.461 1.00 85.19 82 SER A N 1
ATOM 646 C CA . SER A 1 82 ? 5.592 -41.378 -19.163 1.00 85.19 82 SER A CA 1
ATOM 647 C C . SER A 1 82 ? 4.718 -41.833 -20.330 1.00 85.19 82 SER A C 1
ATOM 649 O O . SER A 1 82 ? 4.663 -43.023 -20.626 1.00 85.19 82 SER A O 1
ATOM 651 N N . GLU A 1 83 ? 4.095 -40.896 -21.042 1.00 85.75 83 GLU A N 1
ATOM 652 C CA . GLU A 1 83 ? 3.245 -41.185 -22.200 1.00 85.75 83 GLU A CA 1
ATOM 653 C C . GLU A 1 83 ? 4.022 -41.260 -23.522 1.00 85.75 83 GLU A C 1
ATOM 655 O O . GLU A 1 83 ? 3.436 -41.339 -24.599 1.00 85.75 83 GLU A O 1
ATOM 660 N N . ASN A 1 84 ? 5.356 -41.219 -23.458 1.00 87.88 84 ASN A N 1
ATOM 661 C CA . ASN A 1 84 ? 6.241 -41.246 -24.617 1.00 87.88 84 ASN A CA 1
ATOM 662 C C . ASN A 1 84 ? 5.883 -40.211 -25.707 1.00 87.88 84 ASN A C 1
ATOM 664 O O . ASN A 1 84 ? 5.986 -40.468 -26.908 1.00 87.88 84 ASN A O 1
ATOM 668 N N . ILE A 1 85 ? 5.523 -39.003 -25.280 1.00 90.94 85 ILE A N 1
ATOM 669 C CA . ILE A 1 85 ? 5.285 -37.861 -26.166 1.00 90.94 85 ILE A CA 1
ATOM 670 C C . ILE A 1 85 ? 6.550 -37.566 -26.975 1.00 90.94 85 ILE A C 1
ATOM 672 O O . ILE A 1 85 ? 7.676 -37.778 -26.513 1.00 90.94 85 ILE A O 1
ATOM 676 N N . TYR A 1 86 ? 6.386 -37.076 -28.202 1.00 89.00 86 TYR A N 1
ATOM 677 C CA . TYR A 1 86 ? 7.512 -36.763 -29.074 1.00 89.00 86 TYR A CA 1
ATOM 678 C C . TYR A 1 86 ? 8.396 -35.650 -28.487 1.00 89.00 86 TYR A C 1
ATOM 680 O O . TYR A 1 86 ? 9.602 -35.838 -28.326 1.00 89.00 86 TYR A O 1
ATOM 688 N N . ASP A 1 87 ? 7.812 -34.508 -28.137 1.00 92.06 87 ASP A N 1
ATOM 689 C CA . ASP A 1 87 ? 8.450 -33.411 -27.406 1.00 92.06 87 ASP A CA 1
ATOM 690 C C . ASP A 1 87 ? 7.391 -32.439 -26.849 1.00 92.06 87 ASP A C 1
ATOM 692 O O . ASP A 1 87 ? 6.195 -32.556 -27.139 1.00 92.06 87 ASP A O 1
ATOM 696 N N . VAL A 1 88 ? 7.844 -31.476 -26.040 1.00 92.00 88 VAL A N 1
ATOM 697 C CA . VAL A 1 88 ? 6.997 -30.420 -25.471 1.00 92.00 88 VAL A CA 1
ATOM 698 C C . VAL A 1 88 ? 7.311 -29.068 -26.116 1.00 92.00 88 VAL A C 1
ATOM 700 O O . VAL A 1 88 ? 8.427 -28.534 -26.052 1.00 92.00 88 VAL A O 1
ATOM 703 N N . THR A 1 89 ? 6.295 -28.470 -26.723 1.00 90.94 89 THR A N 1
ATOM 704 C CA . THR A 1 89 ? 6.316 -27.130 -27.328 1.00 90.94 89 THR A CA 1
ATOM 705 C C . THR A 1 89 ? 5.585 -26.123 -26.443 1.00 90.94 89 THR A C 1
ATOM 707 O O . THR A 1 89 ? 4.951 -26.511 -25.470 1.00 90.94 89 THR A O 1
ATOM 710 N N . ALA A 1 90 ? 5.747 -24.828 -26.704 1.00 87.31 90 ALA A N 1
ATOM 711 C CA . ALA A 1 90 ? 4.895 -23.795 -26.114 1.00 87.31 90 ALA A CA 1
ATOM 712 C C . ALA A 1 90 ? 4.385 -22.888 -27.229 1.00 87.31 90 ALA A C 1
ATOM 714 O O . ALA A 1 90 ? 5.146 -22.587 -28.155 1.00 87.31 90 ALA A O 1
ATOM 715 N N . GLU A 1 91 ? 3.119 -22.511 -27.129 1.00 82.00 91 GLU A N 1
ATOM 716 C CA . GLU A 1 91 ? 2.493 -21.490 -27.959 1.00 82.00 91 GLU A CA 1
ATOM 717 C C . GLU A 1 91 ? 2.983 -20.124 -27.495 1.00 82.00 91 GLU A C 1
ATOM 719 O O . GLU A 1 91 ? 2.978 -19.877 -26.294 1.00 82.00 91 GLU A O 1
ATOM 724 N N . GLU A 1 92 ? 3.507 -19.319 -28.425 1.00 73.44 92 GLU A N 1
ATOM 725 C CA . GLU A 1 92 ? 3.947 -17.931 -28.194 1.00 73.44 92 GLU A CA 1
ATOM 726 C C . GLU A 1 92 ? 4.471 -17.662 -26.772 1.00 73.44 92 GLU A C 1
ATOM 728 O O . GLU A 1 92 ? 3.914 -16.856 -26.029 1.00 73.44 92 GLU A O 1
ATOM 733 N N . PRO A 1 93 ? 5.511 -18.392 -26.321 1.00 77.50 93 PRO A N 1
ATOM 734 C CA . PRO A 1 93 ? 5.847 -18.399 -24.910 1.00 77.50 93 PRO A CA 1
ATOM 735 C C . PRO A 1 93 ? 6.276 -16.999 -24.486 1.00 77.50 93 PRO A C 1
ATOM 737 O O . PRO A 1 93 ? 7.229 -16.465 -25.050 1.00 77.50 93 PRO A O 1
ATOM 740 N N . SER A 1 94 ? 5.632 -16.440 -23.460 1.00 77.44 94 SER A N 1
ATOM 741 C CA . SER A 1 94 ? 6.089 -15.188 -22.842 1.00 77.44 94 SER A CA 1
ATOM 742 C C . SER A 1 94 ? 7.578 -15.260 -22.485 1.00 77.44 94 SER A C 1
ATOM 744 O O . SER A 1 94 ? 8.097 -16.342 -22.183 1.00 77.44 94 SER A O 1
ATOM 746 N N . ASP A 1 95 ? 8.275 -14.123 -22.474 1.00 76.19 95 ASP A N 1
ATOM 747 C CA . ASP A 1 95 ? 9.699 -14.072 -22.105 1.00 76.19 95 ASP A CA 1
ATOM 748 C C . ASP A 1 95 ? 9.961 -14.725 -20.740 1.00 76.19 95 ASP A C 1
ATOM 750 O O . ASP A 1 95 ? 10.958 -15.425 -20.548 1.00 76.19 95 ASP A O 1
ATOM 754 N N . TYR A 1 96 ? 8.995 -14.614 -19.827 1.00 76.38 96 TYR A N 1
ATOM 755 C CA . TYR A 1 96 ? 9.009 -15.300 -18.543 1.00 76.38 96 TYR A CA 1
ATOM 756 C C . TYR A 1 96 ? 8.954 -16.832 -18.662 1.00 76.38 96 TYR A C 1
ATOM 758 O O . TYR A 1 96 ? 9.788 -17.527 -18.082 1.00 76.38 96 TYR A O 1
ATOM 766 N N . LEU A 1 97 ? 8.015 -17.385 -19.439 1.00 82.56 97 LEU A N 1
ATOM 767 C CA . LEU A 1 97 ? 7.938 -18.832 -19.663 1.00 82.56 97 LEU A CA 1
ATOM 768 C C . LEU A 1 97 ? 9.193 -19.345 -20.383 1.00 82.56 97 LEU A C 1
ATOM 770 O O . LEU A 1 97 ? 9.701 -20.417 -20.052 1.00 82.56 97 LEU A O 1
ATOM 774 N N . GLN A 1 98 ? 9.725 -18.579 -21.341 1.00 83.38 98 GLN A N 1
ATOM 775 C CA . GLN A 1 98 ? 10.982 -18.903 -22.020 1.00 83.38 98 GLN A CA 1
ATOM 776 C C . GLN A 1 98 ? 12.144 -18.981 -21.020 1.00 83.38 98 GLN A C 1
ATOM 778 O O . GLN A 1 98 ? 12.922 -19.937 -21.057 1.00 83.38 98 GLN A O 1
ATOM 783 N N . TYR A 1 99 ? 12.226 -18.017 -20.103 1.00 82.81 99 TYR A N 1
ATOM 784 C CA . TYR A 1 99 ? 13.225 -17.962 -19.042 1.00 82.81 99 TYR A CA 1
ATOM 785 C C . TYR A 1 99 ? 13.081 -19.110 -18.030 1.00 82.81 99 TYR A C 1
ATOM 787 O O . TYR A 1 99 ? 14.058 -19.807 -17.751 1.00 82.81 99 TYR A O 1
ATOM 795 N N . LEU A 1 100 ? 11.866 -19.377 -17.541 1.00 83.38 100 LEU A N 1
ATOM 796 C CA . LEU A 1 100 ? 11.562 -20.484 -16.629 1.00 83.38 100 LEU A CA 1
ATOM 797 C C . LEU A 1 100 ? 11.962 -21.835 -17.237 1.00 83.38 100 LEU A C 1
ATOM 799 O O . LEU A 1 100 ? 12.677 -22.624 -16.609 1.00 83.38 100 LEU A O 1
ATOM 803 N N . ARG A 1 101 ? 11.558 -22.074 -18.492 1.00 88.50 101 ARG A N 1
ATOM 804 C CA . ARG A 1 101 ? 11.945 -23.269 -19.247 1.00 88.50 101 ARG A CA 1
ATOM 805 C C . ARG A 1 101 ? 13.455 -23.348 -19.418 1.00 88.50 101 ARG A C 1
ATOM 807 O O . ARG A 1 101 ? 14.015 -24.418 -19.218 1.00 88.50 101 ARG A O 1
ATOM 814 N N . ALA A 1 102 ? 14.131 -22.244 -19.740 1.00 86.62 102 ALA A N 1
ATOM 815 C CA . ALA A 1 102 ? 15.585 -22.236 -19.884 1.00 86.62 102 ALA A CA 1
ATOM 816 C C . ALA A 1 102 ? 16.291 -22.588 -18.566 1.00 86.62 102 ALA A C 1
ATOM 818 O O . ALA A 1 102 ? 17.227 -23.385 -18.579 1.00 86.62 102 ALA A O 1
ATOM 819 N N . CYS A 1 103 ? 15.825 -22.079 -17.421 1.00 82.62 103 CYS A N 1
ATOM 820 C CA . CYS A 1 103 ? 16.369 -22.438 -16.110 1.00 82.62 103 CYS A CA 1
ATOM 821 C C . CYS A 1 103 ? 16.193 -23.932 -15.788 1.00 82.62 103 CYS A C 1
ATOM 823 O O . CYS A 1 103 ? 17.146 -24.573 -15.341 1.00 82.62 103 CYS A O 1
ATOM 825 N N . ILE A 1 104 ? 15.000 -24.491 -16.010 1.00 85.38 104 ILE A N 1
ATOM 826 C CA . ILE A 1 104 ? 14.698 -25.901 -15.708 1.00 85.38 104 ILE A CA 1
ATOM 827 C C . ILE A 1 104 ? 15.406 -26.838 -16.688 1.00 85.38 104 ILE A C 1
ATOM 829 O O . ILE A 1 104 ? 16.093 -27.767 -16.266 1.00 85.38 104 ILE A O 1
ATOM 833 N N . ASP A 1 105 ? 15.306 -26.580 -17.990 1.00 90.31 105 ASP A N 1
ATOM 834 C CA . ASP A 1 105 ? 15.900 -27.434 -19.019 1.00 90.31 105 ASP A CA 1
ATOM 835 C C . ASP A 1 105 ? 17.432 -27.404 -18.961 1.00 90.31 105 ASP A C 1
ATOM 837 O O . ASP A 1 105 ? 18.056 -28.455 -19.085 1.00 90.31 105 ASP A O 1
ATOM 841 N N . THR A 1 106 ? 18.054 -26.256 -18.659 1.00 88.50 106 THR A N 1
ATOM 842 C CA . THR A 1 106 ? 19.513 -26.185 -18.443 1.00 88.50 106 THR A CA 1
ATOM 843 C C . THR A 1 106 ? 19.932 -27.033 -17.243 1.00 88.50 106 THR A C 1
ATOM 845 O O . THR A 1 106 ? 20.903 -27.777 -17.340 1.00 88.50 106 THR A O 1
ATOM 848 N N . LYS A 1 107 ? 19.184 -26.999 -16.130 1.00 85.56 107 LYS A N 1
ATOM 849 C CA . LYS A 1 107 ? 19.449 -27.863 -14.963 1.00 85.56 107 LYS A CA 1
ATOM 850 C C . LYS A 1 107 ? 19.319 -29.345 -15.316 1.00 85.56 107 LYS A C 1
ATOM 852 O O . LYS A 1 107 ? 20.210 -30.131 -15.001 1.00 85.56 107 LYS A O 1
ATOM 857 N N . ARG A 1 108 ? 18.249 -29.721 -16.022 1.00 88.25 108 ARG A N 1
ATOM 858 C CA . ARG A 1 108 ? 18.023 -31.100 -16.485 1.00 88.25 108 ARG A CA 1
ATOM 859 C C . ARG A 1 108 ? 19.148 -31.568 -17.411 1.00 88.25 108 ARG A C 1
ATOM 861 O O . ARG A 1 108 ? 19.605 -32.699 -17.277 1.00 88.25 108 ARG A O 1
ATOM 868 N N . LEU A 1 109 ? 19.637 -30.693 -18.292 1.00 89.31 109 LEU A N 1
ATOM 869 C CA . LEU A 1 109 ? 20.752 -30.972 -19.198 1.00 89.31 109 LEU A CA 1
ATOM 870 C C . LEU A 1 109 ? 22.110 -31.036 -18.478 1.00 89.31 109 LEU A C 1
ATOM 872 O O . LEU A 1 109 ? 22.907 -31.906 -18.802 1.00 89.31 109 LEU A O 1
ATOM 876 N N . LEU A 1 110 ? 22.376 -30.208 -17.462 1.00 84.81 110 LEU A N 1
ATOM 877 C CA . LEU A 1 110 ? 23.606 -30.302 -16.652 1.00 84.81 110 LEU A CA 1
ATOM 878 C C . LEU A 1 110 ? 23.734 -31.662 -15.948 1.00 84.81 110 LEU A C 1
ATOM 880 O O . LEU A 1 110 ? 24.828 -32.222 -15.845 1.00 84.81 110 LEU A O 1
ATOM 884 N N . CYS A 1 111 ? 22.608 -32.216 -15.494 1.00 83.50 111 CYS A N 1
ATOM 885 C CA . CYS A 1 111 ? 22.549 -33.546 -14.890 1.00 83.50 111 CYS A CA 1
ATOM 886 C C . CYS A 1 111 ? 22.570 -34.691 -15.928 1.00 83.50 111 CYS A C 1
ATOM 888 O O . CYS A 1 111 ? 22.730 -35.856 -15.557 1.00 83.50 111 CYS A O 1
ATOM 890 N N . PHE A 1 112 ? 22.447 -34.389 -17.225 1.00 88.44 112 PHE A N 1
ATOM 891 C CA . PHE A 1 112 ? 22.331 -35.370 -18.301 1.00 88.44 112 PHE A CA 1
ATOM 892 C C . PHE A 1 112 ? 23.702 -35.765 -18.868 1.00 88.44 112 PHE A C 1
ATOM 894 O O . PHE A 1 112 ? 24.260 -35.083 -19.719 1.00 88.44 112 PHE A O 1
ATOM 901 N N . GLN A 1 113 ? 24.258 -36.900 -18.431 1.00 86.62 113 GLN A N 1
ATOM 902 C CA . GLN A 1 113 ? 25.622 -37.320 -18.812 1.00 86.62 113 GLN A CA 1
ATOM 903 C C . GLN A 1 113 ? 25.924 -37.341 -20.327 1.00 86.62 113 GLN A C 1
ATOM 905 O O . GLN A 1 113 ? 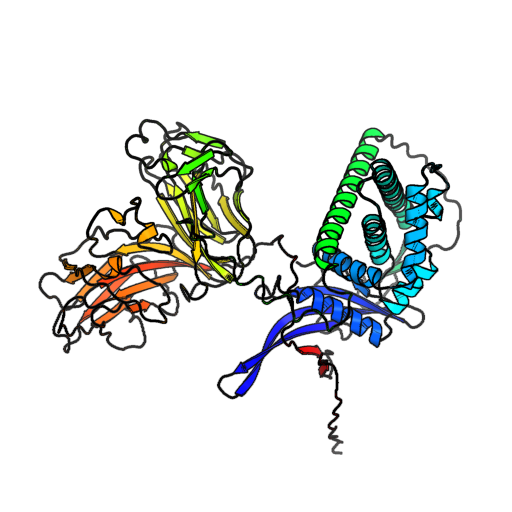27.023 -36.911 -20.685 1.00 86.62 113 GLN A O 1
ATOM 910 N N . PRO A 1 114 ? 25.007 -37.767 -21.229 1.00 86.81 114 PRO A N 1
ATOM 911 C CA . PRO A 1 114 ? 25.299 -37.859 -22.664 1.00 86.81 114 PRO A CA 1
ATOM 912 C C . PRO A 1 114 ? 25.713 -36.543 -23.338 1.00 86.81 114 PRO A C 1
ATOM 914 O O . PRO A 1 114 ? 26.294 -36.575 -24.419 1.00 86.81 114 PRO A O 1
ATOM 917 N N . ILE A 1 115 ? 25.438 -35.387 -22.723 1.00 85.81 115 ILE A N 1
ATOM 918 C CA . ILE A 1 115 ? 25.772 -34.074 -23.293 1.00 85.81 115 ILE A CA 1
ATOM 919 C C . ILE A 1 115 ? 27.185 -33.592 -22.940 1.00 85.81 115 ILE A C 1
ATOM 921 O O . ILE A 1 115 ? 27.750 -32.761 -23.652 1.00 85.81 115 ILE A O 1
ATOM 925 N N . LYS A 1 116 ? 27.789 -34.124 -21.869 1.00 85.75 116 LYS A N 1
ATOM 926 C CA . LYS A 1 116 ? 29.074 -33.639 -21.340 1.00 85.75 116 LYS A CA 1
ATOM 927 C C . LYS A 1 116 ? 30.239 -33.744 -22.334 1.00 85.75 116 LYS A C 1
ATOM 929 O O . LYS A 1 116 ? 30.978 -32.767 -22.442 1.00 85.75 116 LYS A O 1
ATOM 934 N N . PRO A 1 117 ? 30.417 -34.845 -23.096 1.00 86.50 117 PRO A N 1
ATOM 935 C CA . PRO A 1 117 ? 31.510 -34.938 -24.067 1.00 86.50 117 PRO A CA 1
ATOM 936 C C . PRO A 1 117 ? 31.413 -33.873 -25.165 1.00 86.50 117 PRO A C 1
ATOM 938 O O . PRO A 1 117 ? 32.419 -33.274 -25.538 1.00 86.50 117 PRO A O 1
ATOM 941 N N . ALA A 1 118 ? 30.191 -33.591 -25.632 1.00 85.38 118 ALA A N 1
ATOM 942 C CA . ALA A 1 118 ? 29.944 -32.573 -26.646 1.00 85.38 118 ALA A CA 1
ATOM 943 C C . ALA A 1 118 ? 30.253 -31.162 -26.116 1.00 85.38 118 ALA A C 1
ATOM 945 O O . ALA A 1 118 ? 30.901 -30.383 -26.807 1.00 85.38 118 ALA A O 1
ATOM 946 N N . ILE A 1 119 ? 29.860 -30.853 -24.874 1.00 85.06 119 ILE A N 1
ATOM 947 C CA . ILE A 1 119 ? 30.184 -29.567 -24.232 1.00 85.06 119 ILE A CA 1
ATOM 948 C C . ILE A 1 119 ? 31.700 -29.405 -24.083 1.00 85.06 119 ILE A C 1
ATOM 950 O O . ILE A 1 119 ? 32.244 -28.371 -24.460 1.00 85.06 119 ILE A O 1
ATOM 954 N N . ASN A 1 120 ? 32.395 -30.430 -23.581 1.00 84.75 120 ASN A N 1
ATOM 955 C CA . ASN A 1 120 ? 33.841 -30.373 -23.355 1.00 84.75 120 ASN A CA 1
ATOM 956 C C . ASN A 1 120 ? 34.625 -30.159 -24.655 1.00 84.75 120 ASN A C 1
ATOM 958 O O . ASN A 1 120 ? 35.587 -29.395 -24.661 1.00 84.75 120 ASN A O 1
ATOM 962 N N . SER A 1 121 ? 34.192 -30.786 -25.752 1.00 83.62 121 SER A N 1
ATOM 963 C CA . SER A 1 121 ? 34.788 -30.582 -27.075 1.00 83.62 121 SER A CA 1
ATOM 964 C C . SER A 1 121 ? 34.681 -29.120 -27.520 1.00 83.62 121 SER A C 1
ATOM 966 O O . SER A 1 121 ? 35.698 -28.514 -27.853 1.00 83.62 121 SER A O 1
ATOM 968 N N . VAL A 1 122 ? 33.488 -28.518 -27.434 1.00 81.50 122 VAL A N 1
ATOM 969 C CA . VAL A 1 122 ? 33.280 -27.106 -27.807 1.00 81.50 122 VAL A CA 1
ATOM 970 C C . VAL A 1 122 ? 34.069 -26.162 -26.900 1.00 81.50 122 VAL A C 1
ATOM 972 O O . VAL A 1 122 ? 34.698 -25.219 -27.377 1.00 81.50 122 VAL A O 1
ATOM 975 N N . VAL A 1 123 ? 34.085 -26.431 -25.594 1.00 81.19 123 VAL A N 1
ATOM 976 C CA . VAL A 1 123 ? 34.841 -25.636 -24.618 1.00 81.19 123 VAL A CA 1
ATOM 977 C C . VAL A 1 123 ? 36.350 -25.712 -24.880 1.00 81.19 123 VAL A C 1
ATOM 979 O O . VAL A 1 123 ? 37.020 -24.691 -24.744 1.00 81.19 123 VAL A O 1
ATOM 982 N N . SER A 1 124 ? 36.896 -26.867 -25.287 1.00 81.44 124 SER A N 1
ATOM 983 C CA . SER A 1 124 ? 38.313 -26.982 -25.686 1.00 81.44 124 SER A CA 1
ATOM 984 C C . SER A 1 124 ? 38.607 -26.161 -26.942 1.00 81.44 124 SER A C 1
ATOM 986 O O . SER A 1 124 ? 39.548 -25.370 -26.953 1.00 81.44 124 SER A O 1
ATOM 988 N N . CYS A 1 125 ? 37.740 -26.241 -27.960 1.00 76.69 125 CYS A N 1
ATOM 989 C CA . CYS A 1 125 ? 37.882 -25.450 -29.186 1.00 76.69 125 CYS A CA 1
ATOM 990 C C . CYS A 1 125 ? 37.871 -23.936 -28.923 1.00 76.69 125 CYS A C 1
ATOM 992 O O . CYS A 1 125 ? 38.620 -23.193 -29.555 1.00 76.69 125 CYS A O 1
ATOM 994 N N . LEU A 1 126 ? 37.048 -23.467 -27.979 1.00 74.94 126 LEU A N 1
ATOM 995 C CA . LEU A 1 126 ? 36.995 -22.051 -27.601 1.00 74.94 126 LEU A CA 1
ATOM 996 C C . LEU A 1 126 ? 38.242 -21.589 -26.821 1.00 74.94 126 LEU A C 1
ATOM 998 O O . LEU A 1 126 ? 38.562 -20.396 -26.854 1.00 74.94 126 LEU A O 1
ATOM 1002 N N . LYS A 1 127 ? 38.961 -22.514 -26.164 1.00 74.31 127 LYS A N 1
ATOM 1003 C CA . LYS A 1 127 ? 40.199 -22.251 -25.405 1.00 74.31 127 LYS A CA 1
ATOM 1004 C C . LYS A 1 127 ? 41.461 -22.225 -26.278 1.00 74.31 127 LYS A C 1
ATOM 1006 O O . LYS A 1 127 ? 42.341 -21.408 -26.025 1.00 74.31 127 LYS A O 1
ATOM 1011 N N . GLU A 1 128 ? 41.558 -23.082 -27.296 1.00 68.00 128 GLU A N 1
ATOM 1012 C CA . GLU A 1 128 ? 42.804 -23.332 -28.054 1.00 68.00 128 GLU A CA 1
ATOM 1013 C C . GLU A 1 128 ? 43.163 -22.273 -29.121 1.00 68.00 128 GLU A C 1
ATOM 1015 O O . GLU A 1 128 ? 44.244 -22.313 -29.696 1.00 68.00 128 GLU A O 1
ATOM 1020 N N . GLY A 1 129 ? 42.322 -21.255 -29.330 1.00 62.22 129 GLY A N 1
ATOM 1021 C CA . GLY A 1 129 ? 42.754 -19.932 -29.798 1.00 62.22 129 GLY A CA 1
ATOM 1022 C C . GLY A 1 129 ? 43.550 -19.848 -31.112 1.00 62.22 129 GLY A C 1
ATOM 1023 O O . GLY A 1 129 ? 44.692 -19.404 -31.081 1.00 62.22 129 GLY A O 1
ATOM 1024 N N . ASN A 1 130 ? 42.909 -20.143 -32.249 1.00 56.97 130 ASN A N 1
ATOM 1025 C CA . ASN A 1 130 ? 43.079 -19.456 -33.547 1.00 56.97 130 ASN A CA 1
ATOM 1026 C C . ASN A 1 130 ? 41.968 -19.932 -34.503 1.00 56.97 130 ASN A C 1
ATOM 1028 O O . ASN A 1 130 ? 42.151 -20.826 -35.329 1.00 56.97 130 ASN A O 1
ATOM 1032 N N . LEU A 1 131 ? 40.764 -19.381 -34.338 1.00 53.22 131 LEU A N 1
ATOM 1033 C CA . LEU A 1 131 ? 39.584 -19.815 -35.085 1.00 53.22 131 LEU A CA 1
ATOM 1034 C C . LEU A 1 131 ? 39.557 -19.136 -36.460 1.00 53.22 131 LEU A C 1
ATOM 1036 O O . LEU A 1 131 ? 39.205 -17.966 -36.589 1.00 53.22 131 LEU A O 1
ATOM 1040 N N . SER A 1 132 ? 39.902 -19.879 -37.514 1.00 54.16 132 SER A N 1
ATOM 1041 C CA . SER A 1 132 ? 39.553 -19.460 -38.872 1.00 54.16 132 SER A CA 1
ATOM 1042 C C . SER A 1 132 ? 38.024 -19.480 -39.032 1.00 54.16 132 SER A C 1
ATOM 1044 O O . SER A 1 132 ? 37.347 -20.395 -38.553 1.00 54.16 132 SER A O 1
ATOM 1046 N N . LYS A 1 133 ? 37.468 -18.482 -39.735 1.00 52.72 133 LYS A N 1
ATOM 1047 C CA . LYS A 1 133 ? 36.016 -18.249 -39.920 1.00 52.72 133 LYS A CA 1
ATOM 1048 C C . LYS A 1 133 ? 35.206 -19.467 -40.426 1.00 52.72 133 LYS A C 1
ATOM 1050 O O . LYS A 1 133 ? 33.981 -19.445 -40.365 1.00 52.72 133 LYS A O 1
ATOM 1055 N N . ARG A 1 134 ? 35.852 -20.528 -40.938 1.00 45.78 134 ARG A N 1
ATOM 1056 C CA . ARG A 1 134 ? 35.197 -21.749 -41.456 1.00 45.78 134 ARG A CA 1
ATOM 1057 C C . ARG A 1 134 ? 35.076 -22.894 -40.446 1.00 45.78 134 ARG A C 1
ATOM 1059 O O . ARG A 1 134 ? 34.088 -23.616 -40.509 1.00 45.78 134 ARG A O 1
ATOM 1066 N N . ILE A 1 135 ? 36.025 -23.065 -39.521 1.00 45.78 135 ILE A N 1
ATOM 1067 C CA . ILE A 1 135 ? 36.080 -24.248 -38.633 1.00 45.78 135 ILE A CA 1
ATOM 1068 C C . ILE A 1 135 ? 35.039 -24.157 -37.499 1.00 45.78 135 ILE A C 1
ATOM 1070 O O . ILE A 1 135 ? 34.530 -25.176 -37.040 1.00 45.78 135 ILE A O 1
ATOM 1074 N N . CYS A 1 136 ? 34.632 -22.944 -37.110 1.00 46.03 136 CYS A N 1
ATOM 1075 C CA . CYS A 1 136 ? 33.651 -22.724 -36.039 1.00 46.03 136 CYS A CA 1
ATOM 1076 C C . CYS A 1 136 ? 32.198 -23.064 -36.440 1.00 46.03 136 CYS A C 1
ATOM 1078 O O . CYS A 1 136 ? 31.341 -23.217 -35.572 1.00 46.03 136 CYS A O 1
ATOM 1080 N N . ARG A 1 137 ? 31.887 -23.207 -37.738 1.00 49.22 137 ARG A N 1
ATOM 1081 C CA . ARG A 1 137 ? 30.509 -23.474 -38.202 1.00 49.22 137 ARG A CA 1
ATOM 1082 C C . ARG A 1 137 ? 30.052 -24.914 -37.950 1.00 49.22 137 ARG A C 1
ATOM 1084 O O . ARG A 1 137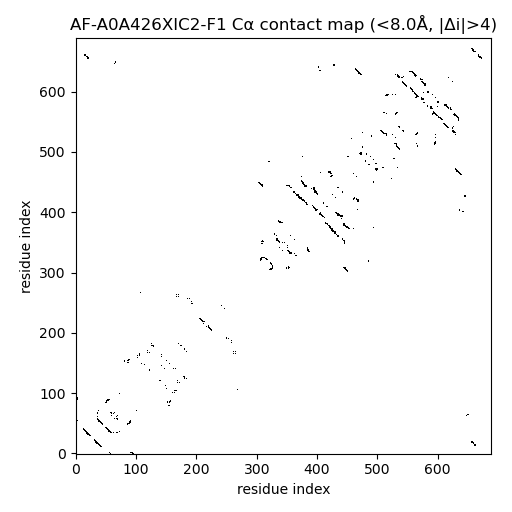 ? 28.884 -25.124 -37.653 1.00 49.22 137 ARG A O 1
ATOM 1091 N N . SER A 1 138 ? 30.947 -25.899 -38.045 1.00 49.97 138 SER A N 1
ATOM 1092 C CA . SER A 1 138 ? 30.596 -27.325 -37.942 1.00 49.97 138 SER A CA 1
ATOM 1093 C C . SER A 1 138 ? 30.822 -27.931 -36.554 1.00 49.97 138 SER A C 1
ATOM 1095 O O . SER A 1 138 ? 30.149 -28.897 -36.208 1.00 49.97 138 SER A O 1
ATOM 1097 N N . SER A 1 139 ? 31.736 -27.380 -35.746 1.00 54.28 139 SER A N 1
ATOM 1098 C CA . SER A 1 139 ? 32.050 -27.894 -34.402 1.00 54.28 139 SER A CA 1
ATOM 1099 C C . SER A 1 139 ? 31.167 -27.327 -33.289 1.00 54.28 139 SER A C 1
ATOM 1101 O O . SER A 1 139 ? 31.208 -27.827 -32.171 1.00 54.28 139 SER A O 1
ATOM 1103 N N . SER A 1 140 ? 30.382 -26.283 -33.567 1.00 58.22 140 SER A N 1
ATOM 1104 C CA . SER A 1 140 ? 29.735 -25.482 -32.524 1.00 58.22 140 SER A CA 1
ATOM 1105 C C . SER A 1 140 ? 28.220 -25.672 -32.402 1.00 58.22 140 SER A C 1
ATOM 1107 O O . SER A 1 140 ? 27.618 -25.332 -31.375 1.00 58.22 140 SER A O 1
ATOM 1109 N N . CYS A 1 141 ? 27.600 -26.279 -33.415 1.00 65.62 141 CYS A N 1
ATOM 1110 C CA . CYS A 1 141 ? 26.253 -26.812 -33.297 1.00 65.62 141 CYS A CA 1
ATOM 1111 C C . CYS A 1 141 ? 26.286 -28.096 -32.455 1.00 65.62 141 CYS A C 1
ATOM 1113 O O . CYS A 1 141 ? 27.173 -28.932 -32.644 1.00 65.62 141 CYS A O 1
ATOM 1115 N N . PRO A 1 142 ? 25.322 -28.294 -31.543 1.00 78.81 142 PRO A N 1
ATOM 1116 C CA . PRO A 1 142 ? 25.248 -29.542 -30.801 1.00 78.81 142 PRO A CA 1
ATOM 1117 C C . PRO A 1 142 ? 25.064 -30.718 -31.773 1.00 78.81 142 PRO A C 1
ATOM 1119 O O . PRO A 1 142 ? 24.276 -30.599 -32.718 1.00 78.81 142 PRO A O 1
ATOM 1122 N N . PRO A 1 143 ? 25.742 -31.862 -31.558 1.00 84.31 143 PRO A N 1
ATOM 1123 C CA . PRO A 1 143 ? 25.583 -33.026 -32.420 1.00 84.31 143 PRO A CA 1
ATOM 1124 C C . PRO A 1 143 ? 24.112 -33.440 -32.529 1.00 84.31 143 PRO A C 1
ATOM 1126 O O . PRO A 1 143 ? 23.404 -33.518 -31.520 1.00 84.31 143 PRO A O 1
ATOM 1129 N N . ALA A 1 144 ? 23.653 -33.748 -33.746 1.00 83.38 144 ALA A N 1
ATOM 1130 C CA . ALA A 1 144 ? 22.266 -34.150 -33.993 1.00 83.38 144 ALA A CA 1
ATOM 1131 C C . ALA A 1 144 ? 21.854 -35.373 -33.158 1.00 83.38 144 ALA A C 1
ATOM 1133 O O . ALA A 1 144 ? 20.732 -35.430 -32.661 1.00 83.38 144 ALA A O 1
ATOM 1134 N N . SER A 1 145 ? 22.790 -36.295 -32.921 1.00 86.31 145 SER A N 1
ATOM 1135 C CA . SER A 1 145 ? 22.607 -37.444 -32.033 1.00 86.31 145 SER A CA 1
ATOM 1136 C C . SER A 1 145 ? 22.303 -37.030 -30.590 1.00 86.31 145 SER A C 1
ATOM 1138 O O . SER A 1 145 ? 21.381 -37.559 -29.982 1.00 86.31 145 SER A O 1
ATOM 1140 N N . VAL A 1 146 ? 23.019 -36.048 -30.039 1.00 87.00 146 VAL A N 1
ATOM 1141 C CA . VAL A 1 146 ? 22.818 -35.566 -28.662 1.00 87.00 146 VAL A CA 1
ATOM 1142 C C . VAL A 1 146 ? 21.484 -34.836 -28.527 1.00 87.00 146 VAL A C 1
ATOM 1144 O O . VAL A 1 146 ? 20.767 -35.053 -27.549 1.00 87.00 146 VAL A O 1
ATOM 1147 N N . MET A 1 147 ? 21.121 -34.020 -29.523 1.00 88.44 147 MET A N 1
ATOM 1148 C CA . MET A 1 147 ? 19.803 -33.379 -29.572 1.00 88.44 147 MET A CA 1
ATOM 1149 C C . MET A 1 147 ? 18.678 -34.414 -29.612 1.00 88.44 147 MET A C 1
ATOM 1151 O O . MET A 1 147 ? 17.685 -34.264 -28.904 1.00 88.44 147 MET A O 1
ATOM 1155 N N . GLU A 1 148 ? 18.844 -35.480 -30.393 1.00 88.62 148 GLU A N 1
ATOM 1156 C CA . GLU A 1 148 ? 17.847 -36.540 -30.515 1.00 88.62 148 GLU A CA 1
ATOM 1157 C C . GLU A 1 148 ? 17.711 -37.352 -29.219 1.00 88.62 148 GLU A C 1
ATOM 1159 O O . GLU A 1 148 ? 16.597 -37.605 -28.765 1.00 88.62 148 GLU A O 1
ATOM 1164 N N . ILE A 1 149 ? 18.818 -37.676 -28.544 1.00 89.31 149 ILE A N 1
ATOM 1165 C CA . ILE A 1 149 ? 18.786 -38.358 -27.239 1.00 89.31 149 ILE A CA 1
ATOM 1166 C C . ILE A 1 149 ? 18.133 -37.452 -26.178 1.00 89.31 149 ILE A C 1
ATOM 1168 O O . ILE A 1 149 ? 17.305 -37.919 -25.392 1.00 89.31 149 ILE A O 1
ATOM 1172 N N . ALA A 1 150 ? 18.440 -36.151 -26.165 1.00 90.75 150 ALA A N 1
ATOM 1173 C CA . ALA A 1 150 ? 17.809 -35.199 -25.251 1.00 90.75 150 ALA A CA 1
ATOM 1174 C C . ALA A 1 150 ? 16.308 -35.027 -25.539 1.00 90.75 150 ALA A C 1
ATOM 1176 O O . ALA A 1 150 ? 15.504 -34.994 -24.607 1.00 90.75 150 ALA A O 1
ATOM 1177 N N . ARG A 1 151 ? 15.900 -35.002 -26.811 1.00 93.38 151 ARG A N 1
ATOM 1178 C CA . ARG A 1 151 ? 14.487 -35.024 -27.204 1.00 93.38 151 ARG A CA 1
ATOM 1179 C C . ARG A 1 151 ? 13.808 -36.303 -26.718 1.00 93.38 151 ARG A C 1
ATOM 1181 O O . ARG A 1 151 ? 12.759 -36.228 -26.092 1.00 93.38 151 ARG A O 1
ATOM 1188 N N . GLN A 1 152 ? 14.405 -37.471 -26.942 1.00 88.69 152 GLN A N 1
ATOM 1189 C CA . GLN A 1 152 ? 13.825 -38.756 -26.545 1.00 88.69 152 GLN A CA 1
ATOM 1190 C C . GLN A 1 152 ? 13.668 -38.892 -25.026 1.00 88.69 152 GLN A C 1
ATOM 1192 O O . GLN A 1 152 ? 12.612 -39.330 -24.565 1.00 88.69 152 GLN A O 1
ATOM 1197 N N . LYS A 1 153 ? 14.703 -38.518 -24.260 1.00 91.12 153 LYS A N 1
ATOM 1198 C CA . LYS A 1 153 ? 14.785 -38.744 -22.807 1.00 91.12 153 LYS A CA 1
ATOM 1199 C C . LYS A 1 153 ? 14.245 -37.592 -21.963 1.00 91.12 153 LYS A C 1
ATOM 1201 O O . LYS A 1 153 ? 13.678 -37.844 -20.908 1.00 91.12 153 LYS A O 1
ATOM 1206 N N . LEU A 1 154 ? 14.416 -36.345 -22.403 1.00 90.56 154 LEU A N 1
ATOM 1207 C CA . LEU A 1 154 ? 14.014 -35.148 -21.651 1.00 90.56 154 LEU A CA 1
ATOM 1208 C C . LEU A 1 154 ? 12.819 -34.414 -22.276 1.00 90.56 154 LEU A C 1
ATOM 1210 O O . LEU A 1 154 ? 12.277 -33.507 -21.643 1.00 90.56 154 LEU A O 1
ATOM 1214 N N . LYS A 1 155 ? 12.389 -34.808 -23.484 1.00 93.06 155 LYS A N 1
ATOM 1215 C CA . LYS A 1 155 ? 11.263 -34.210 -24.231 1.00 93.06 155 LYS A CA 1
ATOM 1216 C C . LYS A 1 155 ? 11.466 -32.727 -24.574 1.00 93.06 155 LYS A C 1
ATOM 1218 O O . LYS A 1 155 ? 10.505 -31.999 -24.822 1.00 93.06 155 LYS A O 1
ATOM 1223 N N . ILE A 1 156 ? 12.725 -32.285 -24.622 1.00 92.31 156 ILE A N 1
ATOM 1224 C CA . ILE A 1 156 ? 13.118 -30.919 -24.987 1.00 92.31 156 ILE A CA 1
ATOM 1225 C C . ILE A 1 156 ? 13.117 -30.801 -26.514 1.00 92.3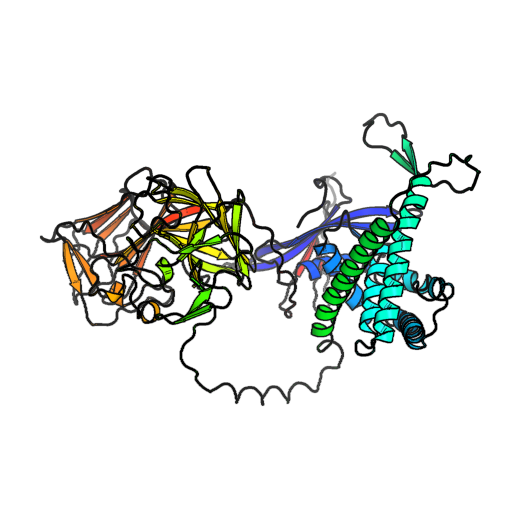1 156 ILE A C 1
ATOM 1227 O O . ILE A 1 156 ? 13.777 -31.575 -27.206 1.00 92.31 156 ILE A O 1
ATOM 1231 N N . ASN A 1 157 ? 12.380 -29.827 -27.050 1.00 89.94 157 ASN A N 1
ATOM 1232 C CA . ASN A 1 157 ? 12.348 -29.579 -28.491 1.00 89.94 157 ASN A CA 1
ATOM 1233 C C . ASN A 1 157 ? 13.651 -28.916 -28.990 1.00 89.94 157 ASN A C 1
ATOM 1235 O O . ASN A 1 157 ? 14.379 -28.288 -28.220 1.00 89.94 157 ASN A O 1
ATOM 1239 N N . LYS A 1 158 ? 13.916 -28.992 -30.301 1.00 87.25 158 LYS A N 1
ATOM 1240 C CA . LYS A 1 158 ? 15.141 -28.450 -30.925 1.00 87.25 158 LYS A CA 1
ATOM 1241 C C . LYS A 1 158 ? 15.387 -26.969 -30.594 1.00 87.25 158 LYS A C 1
ATOM 1243 O O . LYS A 1 158 ? 16.499 -26.605 -30.227 1.00 87.25 158 LYS A O 1
ATOM 1248 N N . LYS A 1 159 ? 14.360 -26.117 -30.694 1.00 85.50 159 LYS A N 1
ATOM 1249 C CA . LYS A 1 159 ? 14.474 -24.663 -30.458 1.00 85.50 159 LYS A CA 1
ATOM 1250 C C . LYS A 1 159 ? 14.873 -24.357 -29.012 1.00 85.50 159 LYS A C 1
ATOM 1252 O O . LYS A 1 159 ? 15.726 -23.510 -28.770 1.00 85.50 159 LYS A O 1
ATOM 1257 N N . GLN A 1 160 ? 14.280 -25.071 -28.062 1.00 89.31 160 GLN A N 1
ATOM 1258 C CA . GLN A 1 160 ? 14.570 -24.932 -26.641 1.00 89.31 160 GLN A CA 1
ATOM 1259 C C . GLN A 1 160 ? 15.950 -25.498 -26.288 1.00 89.31 160 GLN A C 1
ATOM 1261 O O . GLN A 1 160 ? 16.690 -24.876 -25.531 1.00 89.31 160 GLN A O 1
ATOM 1266 N N . PHE A 1 161 ? 16.337 -26.624 -26.892 1.00 90.69 161 PHE A N 1
ATOM 1267 C CA . PHE A 1 161 ? 17.663 -27.210 -26.706 1.00 90.69 161 PHE A CA 1
ATOM 1268 C C . PHE A 1 161 ? 18.775 -26.246 -27.138 1.00 90.69 161 PHE A C 1
ATOM 1270 O O . PHE A 1 161 ? 19.731 -26.042 -2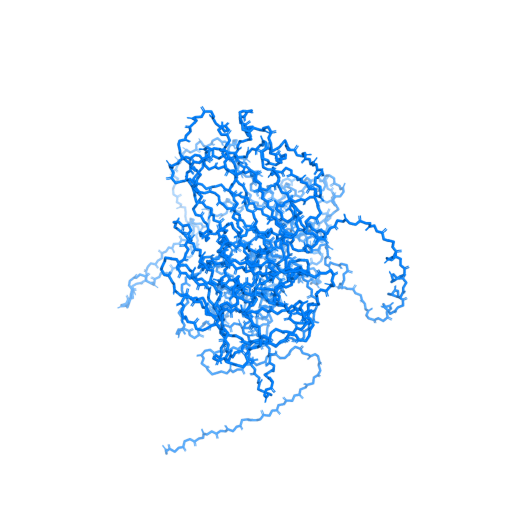6.395 1.00 90.69 161 PHE A O 1
ATOM 1277 N N . LEU A 1 162 ? 18.637 -25.616 -28.310 1.00 86.62 162 LEU A N 1
ATOM 1278 C CA . LEU A 1 162 ? 19.625 -24.663 -28.832 1.00 86.62 162 LEU A CA 1
ATOM 1279 C C . LEU A 1 162 ? 19.813 -23.442 -27.921 1.00 86.62 162 LEU A C 1
ATOM 1281 O O . LEU A 1 162 ? 20.932 -22.954 -27.781 1.00 86.62 162 LEU A O 1
ATOM 1285 N N . ARG A 1 163 ? 18.743 -22.991 -27.254 1.00 84.75 163 ARG A N 1
ATOM 1286 C CA . ARG A 1 163 ? 18.816 -21.919 -26.249 1.00 84.75 163 ARG A CA 1
ATOM 1287 C C . ARG A 1 163 ? 19.574 -22.353 -25.001 1.00 84.75 163 ARG A C 1
ATOM 1289 O O . ARG A 1 163 ? 20.450 -21.636 -24.532 1.00 84.75 163 ARG A O 1
ATOM 1296 N N . CYS A 1 164 ? 19.281 -23.542 -24.478 1.00 89.00 164 CYS A N 1
ATOM 1297 C CA . CYS A 1 164 ? 20.017 -24.089 -23.338 1.00 89.00 164 CYS A CA 1
ATOM 1298 C C . CYS A 1 164 ? 21.488 -24.375 -23.674 1.00 89.00 164 CYS A C 1
ATOM 1300 O O . CYS A 1 164 ? 22.343 -24.250 -22.805 1.00 89.00 164 CYS A O 1
ATOM 1302 N N . TRP A 1 165 ? 21.801 -24.726 -24.924 1.00 88.12 165 TRP A N 1
ATOM 1303 C CA . TRP A 1 165 ? 23.161 -25.025 -25.377 1.00 88.12 165 TRP A CA 1
ATOM 1304 C C . TRP A 1 165 ? 24.135 -23.857 -25.163 1.00 88.12 165 TRP A C 1
ATOM 1306 O O . TRP A 1 165 ? 25.239 -24.062 -24.664 1.00 88.12 165 TRP A O 1
ATOM 1316 N N . GLU A 1 166 ? 23.710 -22.628 -25.462 1.00 86.81 166 GLU A N 1
ATOM 1317 C CA . GLU A 1 166 ? 24.516 -21.414 -25.252 1.00 86.81 166 GLU A CA 1
ATOM 1318 C C . GLU A 1 166 ? 24.822 -21.188 -23.769 1.00 86.81 166 GLU A C 1
ATOM 1320 O O . GLU A 1 166 ? 25.965 -20.922 -23.395 1.00 86.81 166 GLU A O 1
ATOM 1325 N N . VAL A 1 167 ? 23.809 -21.375 -22.920 1.00 86.50 167 VAL A N 1
ATOM 1326 C CA . VAL A 1 167 ? 23.934 -21.267 -21.462 1.00 86.50 167 VAL A CA 1
ATOM 1327 C C . VAL A 1 167 ? 24.881 -22.336 -20.915 1.00 86.50 167 VAL A C 1
ATOM 1329 O O . VAL A 1 167 ? 25.722 -22.043 -20.068 1.00 86.50 167 VAL A O 1
ATOM 1332 N N . LEU A 1 168 ? 24.790 -23.571 -21.415 1.00 86.88 168 LEU A N 1
ATOM 1333 C CA . LEU A 1 168 ? 25.656 -24.679 -21.006 1.00 86.88 168 LEU A CA 1
ATOM 1334 C C . LEU A 1 168 ? 27.121 -24.434 -21.371 1.00 86.88 168 LEU A C 1
ATOM 1336 O O . LEU A 1 168 ? 27.994 -24.693 -20.543 1.00 86.88 168 LEU A O 1
ATOM 1340 N N . ILE A 1 169 ? 27.401 -23.922 -22.572 1.00 85.50 169 ILE A N 1
ATOM 1341 C CA . ILE A 1 169 ? 28.766 -23.557 -22.971 1.00 85.50 169 ILE A CA 1
ATOM 1342 C C . ILE A 1 169 ? 29.286 -22.452 -22.052 1.00 85.50 169 ILE A C 1
ATOM 1344 O O . ILE A 1 169 ? 30.351 -22.613 -21.460 1.00 85.50 169 ILE A O 1
ATOM 1348 N N . TYR A 1 170 ? 28.511 -21.381 -21.855 1.00 84.25 170 TYR A N 1
ATOM 1349 C CA . TYR A 1 170 ? 28.907 -20.260 -21.001 1.00 84.25 170 TYR A CA 1
ATOM 1350 C C . TYR A 1 170 ? 29.182 -20.673 -19.546 1.00 84.25 170 TYR A C 1
ATOM 1352 O O . TYR A 1 170 ? 30.143 -20.204 -18.939 1.00 84.25 170 TYR A O 1
ATOM 1360 N N . LEU A 1 171 ? 28.389 -21.600 -18.996 1.00 83.25 171 LEU A N 1
ATOM 1361 C CA . LEU A 1 171 ? 28.591 -22.163 -17.656 1.00 83.25 171 LEU A CA 1
ATOM 1362 C C . LEU A 1 171 ? 29.905 -22.945 -17.506 1.00 83.25 171 LEU A C 1
ATOM 1364 O O . LEU A 1 171 ? 30.439 -23.004 -16.401 1.00 83.25 171 LEU A O 1
ATOM 1368 N N . ASN A 1 172 ? 30.406 -23.553 -18.585 1.00 80.56 172 ASN A N 1
ATOM 1369 C CA . ASN A 1 172 ? 31.621 -24.378 -18.584 1.00 80.56 172 ASN A CA 1
ATOM 1370 C C . ASN A 1 172 ? 32.870 -23.623 -19.087 1.00 80.56 172 ASN A C 1
ATOM 1372 O O . ASN A 1 172 ? 33.964 -24.193 -19.131 1.00 80.56 172 ASN A O 1
ATOM 1376 N N . LEU A 1 173 ? 32.734 -22.344 -19.455 1.00 80.56 173 LEU A N 1
ATOM 1377 C CA . LEU A 1 173 ? 33.855 -21.472 -19.806 1.00 80.56 173 LEU A CA 1
ATOM 1378 C C . LEU A 1 173 ? 34.482 -20.847 -18.552 1.00 80.56 173 LEU A C 1
ATOM 1380 O O . LEU A 1 173 ? 33.789 -20.490 -17.600 1.00 80.56 173 LEU A O 1
ATOM 1384 N N . ASN A 1 174 ? 35.809 -20.678 -18.568 1.00 71.38 174 ASN A N 1
ATOM 1385 C CA . ASN A 1 174 ? 36.490 -19.902 -17.535 1.00 71.38 174 ASN A CA 1
ATOM 1386 C C . ASN A 1 174 ? 36.287 -18.406 -17.822 1.00 71.38 174 ASN A C 1
ATOM 1388 O O . ASN A 1 174 ? 36.816 -17.889 -18.805 1.00 71.38 174 ASN A O 1
ATOM 1392 N N . GLN A 1 175 ? 35.515 -17.739 -16.963 1.00 67.38 175 GLN A N 1
ATOM 1393 C CA . GLN A 1 175 ? 35.116 -16.336 -17.114 1.00 67.38 175 GLN A CA 1
ATOM 1394 C C . GLN A 1 175 ? 36.274 -15.350 -16.880 1.00 67.38 175 GLN A C 1
ATOM 1396 O O . GLN A 1 175 ? 36.167 -14.192 -17.266 1.00 67.38 175 GLN A O 1
ATOM 1401 N N . GLU A 1 176 ? 37.385 -15.806 -16.298 1.00 64.62 176 GLU A N 1
ATOM 1402 C CA . GLU A 1 176 ? 38.556 -14.976 -15.986 1.00 64.62 176 GLU A CA 1
ATOM 1403 C C . GLU A 1 176 ? 39.486 -14.758 -17.196 1.00 64.62 176 GLU A C 1
ATOM 1405 O O . GLU A 1 176 ? 40.371 -13.908 -17.158 1.00 64.62 176 GLU A O 1
ATOM 1410 N N . ASN A 1 177 ? 39.292 -15.498 -18.297 1.00 73.06 177 ASN A N 1
ATOM 1411 C CA . ASN A 1 177 ? 40.117 -15.384 -19.501 1.00 73.06 177 ASN A CA 1
ATOM 1412 C C . ASN A 1 177 ? 39.428 -14.512 -20.568 1.00 73.06 177 ASN A C 1
ATOM 1414 O O . ASN A 1 177 ? 38.503 -14.967 -21.248 1.00 73.06 177 ASN A O 1
ATOM 1418 N N . SER A 1 178 ? 39.913 -13.278 -20.756 1.00 70.19 178 SER A N 1
ATOM 1419 C CA . SER A 1 178 ? 39.360 -12.300 -21.713 1.00 70.19 178 SER A CA 1
ATOM 1420 C C . SER A 1 178 ? 39.275 -12.834 -23.149 1.00 70.19 178 SER A C 1
ATOM 1422 O O . SER A 1 178 ? 38.245 -12.670 -23.803 1.00 70.19 178 SER A O 1
ATOM 1424 N N . LYS A 1 179 ? 40.287 -13.584 -23.605 1.00 76.12 179 LYS A N 1
ATOM 1425 C CA . LYS A 1 179 ? 40.335 -14.174 -24.955 1.00 76.12 179 LYS A CA 1
ATOM 1426 C C . LYS A 1 179 ? 39.244 -15.231 -25.174 1.00 76.12 179 LYS A C 1
ATOM 1428 O O . LYS A 1 179 ? 38.676 -15.328 -26.259 1.00 76.12 179 LYS A O 1
ATOM 1433 N N . CYS A 1 180 ? 38.914 -16.017 -24.147 1.00 71.75 180 CYS A N 1
ATOM 1434 C CA . CYS A 1 180 ? 37.834 -17.010 -24.226 1.00 71.75 180 CYS A CA 1
ATOM 1435 C C . CYS A 1 180 ? 36.452 -16.343 -24.296 1.00 71.75 180 CYS A C 1
ATOM 1437 O O . CYS A 1 180 ? 35.580 -16.798 -25.038 1.00 71.75 180 CYS A O 1
ATOM 1439 N N . THR A 1 181 ? 36.261 -15.251 -23.552 1.00 74.06 181 THR A N 1
ATOM 1440 C CA . THR A 1 181 ? 35.015 -14.471 -23.546 1.00 74.06 181 THR A CA 1
ATOM 1441 C C . THR A 1 181 ? 34.782 -13.761 -24.883 1.00 74.06 181 THR A C 1
ATOM 1443 O O . THR A 1 181 ? 33.656 -13.746 -25.383 1.00 74.06 181 THR A O 1
ATOM 1446 N N . GLU A 1 182 ? 35.839 -13.246 -25.516 1.00 77.94 182 GLU A N 1
ATOM 1447 C CA . GLU A 1 182 ? 35.778 -12.672 -26.868 1.00 77.94 182 GLU A CA 1
ATOM 1448 C C . GLU A 1 182 ? 35.439 -13.725 -27.932 1.00 77.94 182 GLU A C 1
ATOM 1450 O O . GLU A 1 182 ? 34.539 -13.505 -28.747 1.00 77.94 182 GLU A O 1
ATOM 1455 N N . ASN A 1 183 ? 36.070 -14.906 -27.878 1.00 78.38 183 ASN A N 1
ATOM 1456 C CA . ASN A 1 183 ? 35.742 -16.027 -28.767 1.00 78.38 183 ASN A CA 1
ATOM 1457 C C . ASN A 1 183 ? 34.274 -16.464 -28.621 1.00 78.38 183 ASN A C 1
ATOM 1459 O O . ASN A 1 183 ? 33.605 -16.748 -29.615 1.00 78.38 183 ASN A O 1
ATOM 1463 N N . PHE A 1 184 ? 33.752 -16.490 -27.391 1.00 82.00 184 PHE A N 1
ATOM 1464 C CA . PHE A 1 184 ? 32.349 -16.810 -27.129 1.00 82.00 184 PHE A CA 1
ATOM 1465 C C . PHE A 1 184 ? 31.394 -15.739 -27.677 1.00 82.00 184 PHE A C 1
ATOM 1467 O O . PHE A 1 184 ? 30.391 -16.076 -28.305 1.00 82.00 184 PHE A O 1
ATOM 1474 N N . ARG A 1 185 ? 31.715 -14.448 -27.511 1.00 82.44 185 ARG A N 1
ATOM 1475 C CA . ARG A 1 185 ? 30.934 -13.339 -28.090 1.00 82.44 185 ARG A CA 1
ATOM 1476 C C . ARG A 1 185 ? 30.891 -13.418 -29.618 1.00 82.44 185 ARG A C 1
ATOM 1478 O O . ARG A 1 185 ? 29.816 -13.263 -30.195 1.00 82.44 185 ARG A O 1
ATOM 1485 N N . ALA A 1 186 ? 32.028 -13.678 -30.265 1.00 78.75 186 ALA A N 1
ATOM 1486 C CA . ALA A 1 186 ? 32.095 -13.851 -31.717 1.00 78.75 186 ALA A CA 1
ATOM 1487 C C . ALA A 1 186 ? 31.224 -15.030 -32.180 1.00 78.75 186 ALA A C 1
ATOM 1489 O O . ALA A 1 186 ? 30.468 -14.909 -33.142 1.00 78.75 186 ALA A O 1
ATOM 1490 N N . TRP A 1 187 ? 31.250 -16.136 -31.434 1.00 79.38 187 TRP A N 1
ATOM 1491 C CA . TRP A 1 187 ? 30.417 -17.303 -31.707 1.00 79.38 187 TRP A CA 1
ATOM 1492 C C . TRP A 1 187 ? 28.907 -17.020 -31.598 1.00 79.38 187 TRP A C 1
ATOM 1494 O O . TRP A 1 187 ? 28.145 -17.409 -32.485 1.00 79.38 187 TRP A O 1
ATOM 1504 N N . VAL A 1 188 ? 28.462 -16.313 -30.551 1.00 79.44 188 VAL A N 1
ATOM 1505 C CA . VAL A 1 188 ? 27.052 -15.896 -30.413 1.00 79.44 188 VAL A CA 1
ATOM 1506 C C . VAL A 1 188 ? 26.653 -14.959 -31.557 1.00 79.44 188 VAL A C 1
ATOM 1508 O O . VAL A 1 188 ? 25.569 -15.114 -32.115 1.00 79.44 188 VAL A O 1
ATOM 1511 N N . SER A 1 189 ? 27.535 -14.036 -31.960 1.00 79.38 189 SER A N 1
ATOM 1512 C CA . SER A 1 189 ? 27.292 -13.129 -33.091 1.00 79.38 189 SER A CA 1
ATOM 1513 C C . SER A 1 189 ? 27.060 -13.872 -34.404 1.00 79.38 189 SER A C 1
ATOM 1515 O O . SER A 1 189 ? 26.056 -13.625 -35.071 1.00 79.38 189 SER A O 1
ATOM 1517 N N . ASP A 1 190 ? 27.915 -14.839 -34.742 1.00 74.81 190 ASP A N 1
ATOM 1518 C CA . ASP A 1 190 ? 27.765 -15.632 -35.967 1.00 74.81 190 ASP A CA 1
ATOM 1519 C C . ASP A 1 190 ? 26.460 -16.444 -35.985 1.00 74.81 190 ASP A C 1
ATOM 1521 O O . ASP A 1 190 ? 25.826 -16.586 -37.033 1.00 74.81 190 ASP A O 1
ATOM 1525 N N . ARG A 1 191 ? 26.014 -16.940 -34.825 1.00 75.56 191 ARG A N 1
ATOM 1526 C CA . ARG A 1 191 ? 24.737 -17.656 -34.710 1.00 75.56 191 ARG A CA 1
ATOM 1527 C C . ARG A 1 191 ? 23.526 -16.744 -34.860 1.00 75.56 191 ARG A C 1
ATOM 1529 O O . ARG A 1 191 ? 22.606 -17.097 -35.591 1.00 75.56 191 ARG A O 1
ATOM 1536 N N . VAL A 1 192 ? 23.532 -15.578 -34.213 1.00 73.62 192 VAL A N 1
ATOM 1537 C CA . VAL A 1 192 ? 22.450 -14.590 -34.352 1.00 73.62 192 VAL A CA 1
ATOM 1538 C C . VAL A 1 192 ? 22.349 -14.113 -35.804 1.00 73.62 192 VAL A C 1
ATOM 1540 O O . VAL A 1 192 ? 21.242 -14.022 -36.325 1.00 73.62 192 VAL A O 1
ATOM 1543 N N . LYS A 1 193 ? 23.485 -13.908 -36.490 1.00 73.94 193 LYS A N 1
ATOM 1544 C CA . LYS A 1 193 ? 23.520 -13.634 -37.938 1.00 73.94 193 LYS A CA 1
ATOM 1545 C C . LYS A 1 193 ? 22.863 -14.755 -38.751 1.00 73.94 193 LYS A C 1
ATOM 1547 O O . LYS A 1 193 ? 22.034 -14.471 -39.608 1.00 73.94 193 LYS A O 1
ATOM 1552 N N . SER A 1 194 ? 23.209 -16.017 -38.478 1.00 68.19 194 SER A N 1
ATOM 1553 C CA . SER A 1 194 ? 22.639 -17.177 -39.183 1.00 68.19 194 SER A CA 1
ATOM 1554 C C . SER A 1 194 ? 21.124 -17.281 -39.009 1.00 68.19 194 SER A C 1
ATOM 1556 O O . SER A 1 194 ? 20.431 -17.550 -39.979 1.00 68.19 194 SER A O 1
ATOM 1558 N N . ASP A 1 195 ? 20.603 -17.036 -37.804 1.00 66.19 195 ASP A N 1
ATOM 1559 C CA . ASP A 1 195 ? 19.163 -17.114 -37.520 1.00 66.19 195 ASP A CA 1
ATOM 1560 C C . ASP A 1 195 ? 18.349 -16.010 -38.227 1.00 66.19 195 ASP A C 1
ATOM 1562 O O . ASP A 1 195 ? 17.152 -16.191 -38.461 1.00 66.19 195 ASP A O 1
ATOM 1566 N N . ILE A 1 196 ? 18.975 -14.871 -38.547 1.00 68.00 196 ILE A N 1
ATOM 1567 C CA . ILE A 1 196 ? 18.366 -13.788 -39.335 1.00 68.00 196 ILE A CA 1
ATOM 1568 C C . ILE A 1 196 ? 18.335 -14.190 -40.815 1.00 68.00 196 ILE A C 1
ATOM 1570 O O . ILE A 1 196 ? 17.269 -14.210 -41.417 1.00 68.00 196 ILE A O 1
ATOM 1574 N N . VAL A 1 197 ? 19.476 -14.619 -41.363 1.00 60.22 197 VAL A N 1
ATOM 1575 C CA . VAL A 1 197 ? 19.607 -14.988 -42.785 1.00 60.22 197 VAL A CA 1
ATOM 1576 C C . VAL A 1 197 ? 18.794 -16.244 -43.145 1.00 60.22 197 VAL A C 1
ATOM 1578 O O . VAL A 1 197 ? 18.166 -16.296 -44.200 1.00 60.22 197 VAL A O 1
ATOM 1581 N N . ASP A 1 198 ? 18.752 -17.256 -42.270 1.00 54.94 198 ASP A N 1
ATOM 1582 C CA . ASP A 1 198 ? 17.971 -18.479 -42.511 1.00 54.94 198 ASP A CA 1
ATOM 1583 C C . ASP A 1 198 ? 16.456 -18.244 -42.409 1.00 54.94 198 ASP A C 1
ATOM 1585 O O . ASP A 1 198 ? 15.692 -18.989 -43.023 1.00 54.94 198 ASP A O 1
ATOM 1589 N N . LYS A 1 199 ? 15.987 -17.235 -41.660 1.00 53.03 199 LYS A N 1
ATOM 1590 C CA . LYS A 1 199 ? 14.555 -16.894 -41.606 1.00 53.03 199 LYS A CA 1
ATOM 1591 C C . LYS A 1 199 ? 14.048 -16.410 -42.962 1.00 53.03 199 LYS A C 1
ATOM 1593 O O . LYS A 1 199 ? 13.022 -16.912 -43.421 1.00 53.03 199 LYS A O 1
ATOM 1598 N N . ASP A 1 200 ? 14.812 -15.545 -43.622 1.00 49.78 200 ASP A N 1
ATOM 1599 C CA . ASP A 1 200 ? 14.472 -14.996 -44.939 1.00 49.78 200 ASP A CA 1
ATOM 1600 C C . ASP A 1 200 ? 14.458 -16.090 -46.026 1.00 49.78 200 ASP A C 1
ATOM 1602 O O . ASP A 1 200 ? 13.590 -16.109 -46.901 1.00 49.78 200 ASP A O 1
ATOM 1606 N N . ALA A 1 201 ? 15.354 -17.080 -45.918 1.00 43.19 201 ALA A N 1
ATOM 1607 C CA . ALA A 1 201 ? 15.421 -18.248 -46.808 1.00 43.19 201 ALA A CA 1
ATOM 1608 C C . ALA A 1 201 ? 14.393 -19.360 -46.489 1.00 43.19 201 ALA A C 1
ATOM 1610 O O . ALA A 1 201 ? 14.216 -20.310 -47.263 1.00 43.19 201 ALA A O 1
ATOM 1611 N N . VAL A 1 202 ? 13.771 -19.332 -45.307 1.00 44.16 202 VAL A N 1
ATOM 1612 C CA . VAL A 1 202 ? 12.738 -20.291 -44.880 1.00 44.16 202 VAL A CA 1
ATOM 1613 C C . VAL A 1 202 ? 11.340 -19.771 -45.200 1.00 44.16 202 VAL A C 1
ATOM 1615 O O . VAL A 1 202 ? 10.493 -20.575 -45.587 1.00 44.16 202 VAL A O 1
ATOM 1618 N N . ASP A 1 203 ? 11.090 -18.466 -45.094 1.00 48.72 203 ASP A N 1
ATOM 1619 C CA . ASP A 1 203 ? 9.803 -17.882 -45.498 1.00 48.72 203 ASP A CA 1
ATOM 1620 C C . ASP A 1 203 ? 9.579 -17.947 -47.013 1.00 48.72 203 ASP A C 1
ATOM 1622 O O . ASP A 1 203 ? 8.455 -18.163 -47.451 1.00 48.72 203 ASP A O 1
ATOM 1626 N N . SER A 1 204 ? 10.647 -17.943 -47.810 1.00 46.53 204 SER A N 1
ATOM 1627 C CA . SER A 1 204 ? 10.584 -18.146 -49.264 1.00 46.53 204 SER A CA 1
ATOM 1628 C C . SER A 1 204 ? 10.327 -19.605 -49.700 1.00 46.53 204 SER A C 1
ATOM 1630 O O . SER A 1 204 ? 10.092 -19.852 -50.879 1.00 46.53 204 SER A O 1
ATOM 1632 N N . ARG A 1 205 ? 10.328 -20.586 -48.777 1.00 44.78 205 ARG A N 1
ATOM 1633 C CA . ARG A 1 205 ? 10.071 -22.024 -49.059 1.00 44.78 205 ARG A CA 1
ATOM 1634 C C . ARG A 1 205 ? 8.721 -22.550 -48.560 1.00 44.78 205 ARG A C 1
ATOM 1636 O O . ARG A 1 205 ? 8.412 -23.728 -48.777 1.00 44.78 205 ARG A O 1
ATOM 1643 N N . LYS A 1 206 ? 7.943 -21.722 -47.859 1.00 47.75 206 LYS A N 1
ATOM 1644 C CA . LYS A 1 206 ? 6.610 -22.073 -47.355 1.00 47.75 206 LYS A CA 1
ATOM 1645 C C . LYS A 1 206 ? 5.558 -21.568 -48.333 1.00 47.75 206 LYS A C 1
ATOM 1647 O O . LYS A 1 206 ? 5.498 -20.375 -48.603 1.00 47.75 206 LYS A O 1
ATOM 1652 N N . HIS A 1 207 ? 4.693 -22.461 -48.796 1.00 49.66 207 HIS A N 1
ATOM 1653 C CA . HIS A 1 207 ? 3.511 -22.081 -49.564 1.00 49.66 207 HIS A CA 1
ATOM 1654 C C . HIS A 1 207 ? 2.257 -22.409 -48.759 1.00 49.66 207 HIS A C 1
ATOM 1656 O O . HIS A 1 207 ? 2.120 -23.518 -48.235 1.00 49.66 207 HIS A O 1
ATOM 1662 N N . LEU A 1 208 ? 1.361 -21.430 -48.646 1.00 45.19 208 LEU A N 1
ATOM 1663 C CA . LEU A 1 208 ? 0.026 -21.632 -48.102 1.00 45.19 208 LEU A CA 1
ATOM 1664 C C . LEU A 1 208 ? -0.856 -22.179 -49.230 1.00 45.19 208 LEU A C 1
ATOM 1666 O O . LEU A 1 208 ? -0.965 -21.546 -50.277 1.00 45.19 208 LEU A O 1
ATOM 1670 N N . VAL A 1 209 ? -1.439 -23.359 -49.039 1.00 54.38 209 VAL A N 1
ATOM 1671 C CA . VAL A 1 209 ? -2.430 -23.926 -49.957 1.00 54.38 209 VAL A CA 1
ATOM 1672 C C . VAL A 1 209 ? -3.760 -23.966 -49.222 1.00 54.38 209 VAL A C 1
ATOM 1674 O O . VAL A 1 209 ? -3.906 -24.678 -48.226 1.00 54.38 209 VAL A O 1
ATOM 1677 N N . GLU A 1 210 ? -4.715 -23.173 -49.690 1.00 47.00 210 GLU A N 1
ATOM 1678 C CA . GLU A 1 210 ? -6.090 -23.191 -49.196 1.00 47.00 210 GLU A CA 1
ATOM 1679 C C . GLU A 1 210 ? -6.799 -24.439 -49.727 1.00 47.00 210 GLU A C 1
ATOM 1681 O O . GLU A 1 210 ? -6.720 -24.756 -50.917 1.00 47.00 210 GLU A O 1
ATOM 1686 N N . VAL A 1 211 ? -7.454 -25.184 -48.835 1.00 52.12 211 VAL A N 1
ATOM 1687 C CA . VAL A 1 211 ? -8.193 -26.400 -49.192 1.00 52.12 211 VAL A CA 1
ATOM 1688 C C . VAL A 1 211 ? -9.677 -26.127 -48.949 1.00 52.12 211 VAL A C 1
ATOM 1690 O O . VAL A 1 211 ? -10.030 -25.810 -47.813 1.00 52.12 211 VAL A O 1
ATOM 1693 N N . PRO A 1 212 ? -10.552 -26.235 -49.968 1.00 49.31 212 PRO A N 1
ATOM 1694 C CA . PRO A 1 212 ? -11.977 -25.975 -49.792 1.00 49.31 212 PRO A CA 1
ATOM 1695 C C . PRO A 1 212 ? -12.614 -26.958 -48.802 1.00 49.31 212 PRO A C 1
ATOM 1697 O O . PRO A 1 212 ? -12.408 -28.168 -48.912 1.00 49.31 212 PRO A O 1
ATOM 1700 N N . ASN A 1 213 ? -13.407 -26.440 -47.864 1.00 52.00 213 ASN A N 1
ATOM 1701 C CA . ASN A 1 213 ? -14.248 -27.216 -46.956 1.00 52.00 213 ASN A CA 1
ATOM 1702 C C . ASN A 1 213 ? -15.611 -26.520 -46.789 1.00 52.00 213 ASN A C 1
ATOM 1704 O O . ASN A 1 213 ? -15.669 -25.294 -46.735 1.00 52.00 213 ASN A O 1
ATOM 1708 N N . ASP A 1 214 ? -16.687 -27.299 -46.675 1.00 53.59 214 ASP A N 1
ATOM 1709 C CA . ASP A 1 214 ? -18.081 -26.823 -46.703 1.00 53.59 214 ASP A CA 1
ATOM 1710 C C . ASP A 1 214 ? -18.584 -26.239 -45.365 1.00 53.59 214 ASP A C 1
ATOM 1712 O O . ASP A 1 214 ? -19.756 -25.882 -45.258 1.00 53.59 214 ASP A O 1
ATOM 1716 N N . TYR A 1 215 ? -17.738 -26.161 -44.328 1.00 49.22 215 TYR A N 1
ATOM 1717 C CA . TYR A 1 215 ? -18.176 -25.804 -42.968 1.00 49.22 215 TYR A CA 1
ATOM 1718 C C . TYR A 1 215 ? -17.562 -24.540 -42.357 1.00 49.22 215 TYR A C 1
ATOM 1720 O O . TYR A 1 215 ? -18.130 -24.044 -41.389 1.00 49.22 215 TYR A O 1
ATOM 1728 N N . ASP A 1 216 ? -16.471 -24.004 -42.907 1.00 47.78 216 ASP A N 1
ATOM 1729 C CA . ASP A 1 216 ? -15.967 -22.655 -42.604 1.00 47.78 216 ASP A CA 1
ATOM 1730 C C . ASP A 1 216 ? -14.797 -22.333 -43.551 1.00 47.78 216 ASP A C 1
ATOM 1732 O O . ASP A 1 216 ? -13.822 -23.089 -43.594 1.00 47.78 216 ASP A O 1
ATOM 1736 N N . HIS A 1 217 ? -14.875 -21.251 -44.331 1.00 49.78 217 HIS A N 1
ATOM 1737 C CA . HIS A 1 217 ? -13.826 -20.905 -45.302 1.00 49.78 217 HIS A CA 1
ATOM 1738 C C . HIS A 1 217 ? -12.558 -20.336 -44.639 1.00 49.78 217 HIS A C 1
ATOM 1740 O O . HIS A 1 217 ? -11.491 -20.385 -45.248 1.00 49.78 217 HIS A O 1
ATOM 1746 N N . ASP A 1 218 ? -12.638 -19.897 -43.379 1.00 49.59 218 ASP A N 1
ATOM 1747 C CA . ASP A 1 218 ? -11.534 -19.211 -42.695 1.00 49.59 218 ASP A CA 1
ATOM 1748 C C . ASP A 1 218 ? -10.605 -20.148 -41.891 1.00 49.59 218 ASP A C 1
ATOM 1750 O O . ASP A 1 218 ? -9.595 -19.703 -41.342 1.00 49.59 218 ASP A O 1
ATOM 1754 N N . MET A 1 219 ? -10.894 -21.459 -41.818 1.00 44.78 219 MET A N 1
ATOM 1755 C CA . MET A 1 219 ? -10.246 -22.365 -40.845 1.00 44.78 219 MET A CA 1
ATOM 1756 C C . MET A 1 219 ? -9.502 -23.576 -41.434 1.00 44.78 219 MET A C 1
ATOM 1758 O O . MET A 1 219 ? -9.094 -24.473 -40.689 1.00 44.78 219 MET A O 1
ATOM 1762 N N . THR A 1 220 ? -9.245 -23.616 -42.745 1.00 46.78 220 THR A N 1
ATOM 1763 C CA . THR A 1 220 ? -8.553 -24.755 -43.383 1.00 46.78 220 THR A CA 1
ATOM 1764 C C . THR A 1 220 ? -7.488 -24.327 -44.388 1.00 46.78 220 THR A C 1
ATOM 1766 O O . THR A 1 220 ? -7.753 -24.125 -45.570 1.00 46.78 220 THR A O 1
ATOM 1769 N N . PHE A 1 221 ? -6.239 -24.274 -43.925 1.00 49.19 221 PHE A N 1
ATOM 1770 C CA . PHE A 1 221 ? -5.060 -24.109 -44.775 1.00 49.19 221 PHE A CA 1
ATOM 1771 C C . PHE A 1 221 ? -4.040 -25.219 -44.514 1.00 49.19 221 PHE A C 1
ATOM 1773 O O . PHE A 1 221 ? -3.856 -25.684 -43.386 1.00 49.19 221 PHE A O 1
ATOM 1780 N N . VAL A 1 222 ? -3.340 -25.633 -45.566 1.00 51.38 222 VAL A N 1
ATOM 1781 C CA . VAL A 1 222 ? -2.230 -26.582 -45.488 1.00 51.38 222 VAL A CA 1
ATOM 1782 C C . VAL A 1 222 ? -0.948 -25.841 -45.840 1.00 51.38 222 VAL A C 1
ATOM 1784 O O . VAL A 1 222 ? -0.827 -25.232 -46.900 1.00 51.38 222 VAL A O 1
ATOM 1787 N N . VAL A 1 223 ? 0.032 -25.881 -44.936 1.00 49.06 223 VAL A N 1
ATOM 1788 C CA . VAL A 1 223 ? 1.369 -25.336 -45.202 1.00 49.06 223 VAL A CA 1
ATOM 1789 C C . VAL A 1 223 ? 2.191 -26.406 -45.914 1.00 49.06 223 VAL A C 1
ATOM 1791 O O . VAL A 1 223 ? 2.609 -27.390 -45.298 1.00 49.06 223 VAL A O 1
ATOM 1794 N N . CYS A 1 224 ? 2.442 -26.201 -47.203 1.00 46.72 224 CYS A N 1
ATOM 1795 C CA . CYS A 1 224 ? 3.272 -27.078 -48.018 1.00 46.72 224 CYS A CA 1
ATOM 1796 C C . CYS A 1 224 ? 4.726 -26.592 -48.027 1.00 46.72 224 CYS A C 1
ATOM 1798 O O . CYS A 1 224 ? 5.011 -25.395 -48.096 1.00 46.72 224 CYS A O 1
ATOM 1800 N N . TRP A 1 225 ? 5.653 -27.547 -47.972 1.00 42.19 225 TRP A N 1
ATOM 1801 C CA . TRP A 1 225 ? 7.089 -27.302 -48.071 1.00 42.19 225 TRP A CA 1
ATOM 1802 C C . TRP A 1 225 ? 7.565 -27.768 -49.443 1.00 42.19 225 TRP A C 1
ATOM 1804 O O . TRP A 1 225 ? 7.413 -28.946 -49.768 1.00 42.19 225 TRP A O 1
ATOM 1814 N N . SER A 1 226 ? 8.145 -26.870 -50.241 1.00 51.66 226 SER A N 1
ATOM 1815 C CA . SER A 1 226 ? 8.743 -27.265 -51.520 1.00 51.66 226 SER A CA 1
ATOM 1816 C C . SER A 1 226 ? 10.000 -28.110 -51.274 1.00 51.66 226 SER A C 1
ATOM 1818 O O . SER A 1 226 ? 10.985 -27.642 -50.697 1.00 51.66 226 SER A O 1
ATOM 1820 N N . GLN A 1 227 ? 9.961 -29.372 -51.705 1.00 42.03 227 GLN A N 1
ATOM 1821 C CA . GLN A 1 227 ? 11.127 -30.238 -51.874 1.00 42.03 227 GLN A CA 1
ATOM 1822 C C . GLN A 1 227 ? 11.405 -30.377 -53.372 1.00 42.03 227 GLN A C 1
ATOM 1824 O O . GLN A 1 227 ? 11.056 -31.387 -53.967 1.00 42.03 227 GLN A O 1
ATOM 1829 N N . ASN A 1 228 ? 11.960 -29.341 -53.999 1.00 37.25 228 ASN A N 1
ATOM 1830 C CA . ASN A 1 228 ? 13.018 -29.457 -55.008 1.00 37.25 228 ASN A CA 1
ATOM 1831 C C . ASN A 1 228 ? 13.351 -28.079 -55.579 1.00 37.25 228 ASN A C 1
ATOM 1833 O O . ASN A 1 228 ? 12.468 -27.278 -55.870 1.00 37.25 228 ASN A O 1
ATOM 1837 N N . GLY A 1 229 ? 14.652 -27.819 -55.716 1.00 43.28 229 GLY A N 1
ATOM 1838 C CA . GLY A 1 229 ? 15.166 -26.624 -56.367 1.00 43.28 229 GLY A CA 1
ATOM 1839 C C . GLY A 1 229 ? 14.775 -26.606 -57.841 1.00 43.28 229 GLY A C 1
ATOM 1840 O O . GLY A 1 229 ? 15.159 -27.495 -58.596 1.00 43.28 229 GLY A O 1
ATOM 1841 N N . GLY A 1 230 ? 14.021 -25.585 -58.224 1.00 27.62 230 GLY A N 1
ATOM 1842 C CA . GLY A 1 230 ? 13.877 -25.114 -59.592 1.00 27.62 230 GLY A CA 1
ATOM 1843 C C . GLY A 1 230 ? 14.091 -23.607 -59.560 1.00 27.62 230 GLY A C 1
ATOM 1844 O O . GLY A 1 230 ? 13.519 -22.933 -58.704 1.00 27.62 230 GLY A O 1
ATOM 1845 N N . GLU A 1 231 ? 14.993 -23.127 -60.411 1.00 38.88 231 GLU A N 1
ATOM 1846 C CA . GLU A 1 231 ? 15.422 -21.733 -60.536 1.00 38.88 231 GLU A CA 1
ATOM 1847 C C . GLU A 1 231 ? 14.225 -20.773 -60.606 1.00 38.88 231 GLU A C 1
ATOM 1849 O O . GLU A 1 231 ? 13.268 -21.013 -61.340 1.00 38.88 231 GLU A O 1
ATOM 1854 N N . SER A 1 232 ? 14.287 -19.678 -59.844 1.00 30.50 232 SER A N 1
ATOM 1855 C CA . SER A 1 232 ? 13.443 -18.508 -60.090 1.00 30.50 232 SER A CA 1
ATOM 1856 C C . SER A 1 232 ? 14.349 -17.359 -60.507 1.00 30.50 232 SER A C 1
ATOM 1858 O O . SER A 1 232 ? 15.331 -17.050 -59.829 1.00 30.50 232 SER A O 1
ATOM 1860 N N . ASP A 1 233 ? 14.037 -16.826 -61.686 1.00 27.02 233 ASP A N 1
ATOM 1861 C CA . ASP A 1 233 ? 14.747 -15.765 -62.385 1.00 27.02 233 ASP A CA 1
ATOM 1862 C C . ASP A 1 233 ? 14.985 -14.538 -61.505 1.00 27.02 233 ASP A C 1
ATOM 1864 O O . ASP A 1 233 ? 14.129 -14.100 -60.732 1.00 27.02 233 ASP A O 1
ATOM 1868 N N . GLY A 1 234 ? 16.185 -13.981 -61.661 1.00 34.97 234 GLY A N 1
ATOM 1869 C CA . GLY A 1 234 ? 16.646 -12.813 -60.938 1.00 34.97 234 GLY A CA 1
ATOM 1870 C C . GLY A 1 234 ? 15.828 -11.564 -61.248 1.00 34.97 234 GLY A C 1
ATOM 1871 O O . GLY A 1 234 ? 15.623 -11.195 -62.403 1.00 34.97 234 GLY A O 1
ATOM 1872 N N . ILE A 1 235 ? 15.462 -10.852 -60.185 1.00 26.80 235 ILE A N 1
ATOM 1873 C CA . ILE A 1 235 ? 15.251 -9.409 -60.230 1.00 26.80 235 ILE A CA 1
ATOM 1874 C C . ILE A 1 235 ? 16.132 -8.810 -59.135 1.00 26.80 235 ILE A C 1
ATOM 1876 O O . ILE A 1 235 ? 15.837 -8.905 -57.944 1.00 26.80 235 ILE A O 1
ATOM 1880 N N . ASP A 1 236 ? 17.245 -8.227 -59.579 1.00 32.22 236 ASP A N 1
ATOM 1881 C CA . ASP A 1 236 ? 18.147 -7.391 -58.791 1.00 32.22 236 ASP A CA 1
ATOM 1882 C C . ASP A 1 236 ? 17.373 -6.170 -58.267 1.00 32.22 236 ASP A C 1
ATOM 1884 O O . ASP A 1 236 ? 17.136 -5.189 -58.975 1.00 32.22 236 ASP A O 1
ATOM 1888 N N . GLY A 1 237 ? 16.951 -6.244 -57.006 1.00 27.22 237 GLY A N 1
ATOM 1889 C CA . GLY A 1 237 ? 16.397 -5.137 -56.236 1.00 27.22 237 GLY A CA 1
ATOM 1890 C C . GLY A 1 237 ? 17.458 -4.578 -55.298 1.00 27.22 237 GLY A C 1
ATOM 1891 O O . GLY A 1 237 ? 17.556 -4.980 -54.143 1.00 27.22 237 GLY A O 1
ATOM 1892 N N . ASN A 1 238 ? 18.267 -3.660 -55.816 1.00 34.75 238 ASN A N 1
ATOM 1893 C CA . ASN A 1 238 ? 19.272 -2.898 -55.086 1.00 34.75 238 ASN A CA 1
ATOM 1894 C C . ASN A 1 238 ? 18.642 -2.156 -53.882 1.00 34.75 238 ASN A C 1
ATOM 1896 O O . ASN A 1 238 ? 18.002 -1.121 -54.055 1.00 34.75 238 ASN A O 1
ATOM 1900 N N . LEU A 1 239 ? 18.832 -2.667 -52.661 1.00 30.47 239 LEU A N 1
ATOM 1901 C CA . LEU A 1 239 ? 18.539 -1.964 -51.406 1.00 30.47 239 LEU A CA 1
ATOM 1902 C C . LEU A 1 239 ? 19.858 -1.711 -50.675 1.00 30.47 239 LEU A C 1
ATOM 1904 O O . LEU A 1 239 ? 20.279 -2.464 -49.798 1.00 30.47 239 LEU A O 1
ATOM 1908 N N . GLY A 1 240 ? 20.519 -0.620 -51.064 1.00 33.78 240 GLY A N 1
ATOM 1909 C CA . GLY A 1 240 ? 21.604 -0.015 -50.301 1.00 33.78 240 GLY A CA 1
ATOM 1910 C C . GLY A 1 240 ? 21.082 0.525 -48.969 1.00 33.78 240 GLY A C 1
ATOM 1911 O O . GLY A 1 240 ? 20.790 1.710 -48.846 1.00 33.78 240 GLY A O 1
ATOM 1912 N N . GLY A 1 241 ? 20.947 -0.353 -47.977 1.00 35.88 241 GLY A N 1
ATOM 1913 C CA . GLY A 1 241 ? 20.852 0.017 -46.569 1.00 35.88 241 GLY A CA 1
ATOM 1914 C C . GLY A 1 241 ? 22.257 0.139 -45.985 1.00 35.88 241 GLY A C 1
ATOM 1915 O O . GLY A 1 241 ? 23.087 -0.743 -46.197 1.00 35.88 241 GLY A O 1
ATOM 1916 N N . ASN A 1 242 ? 22.540 1.236 -45.277 1.00 41.53 242 ASN A N 1
ATOM 1917 C CA . ASN A 1 242 ? 23.815 1.480 -44.595 1.00 41.53 242 ASN A CA 1
ATOM 1918 C C . ASN A 1 242 ? 24.267 0.234 -43.807 1.00 41.53 242 ASN A C 1
ATOM 1920 O O . ASN A 1 242 ? 23.659 -0.113 -42.795 1.00 41.53 242 ASN A O 1
ATOM 1924 N N . GLN A 1 243 ? 25.356 -0.415 -44.240 1.00 50.59 243 GLN A N 1
ATOM 1925 C CA . GLN A 1 243 ? 25.961 -1.563 -43.542 1.00 50.59 243 GLN A CA 1
ATOM 1926 C C . GLN A 1 243 ? 26.218 -1.269 -42.055 1.00 50.59 243 GLN A C 1
ATOM 1928 O O . GLN A 1 243 ? 26.055 -2.151 -41.217 1.00 50.59 243 GLN A O 1
ATOM 1933 N N . SER A 1 244 ? 26.519 -0.011 -41.713 1.00 49.12 244 SER A N 1
ATOM 1934 C CA . SER A 1 244 ? 26.711 0.432 -40.330 1.00 49.12 244 SER A CA 1
ATOM 1935 C C . SER A 1 244 ? 25.470 0.247 -39.449 1.00 49.12 244 SER A C 1
ATOM 1937 O O . SER A 1 244 ? 25.600 -0.163 -38.301 1.00 49.12 244 SER A O 1
ATOM 1939 N N . THR A 1 245 ? 24.266 0.483 -39.975 1.00 53.47 245 THR A N 1
ATOM 1940 C CA . THR A 1 245 ? 23.013 0.414 -39.204 1.00 53.47 245 THR A CA 1
ATOM 1941 C C . THR A 1 245 ? 22.583 -1.034 -38.948 1.00 53.47 245 THR A C 1
ATOM 1943 O O . THR A 1 245 ? 22.062 -1.352 -37.881 1.00 53.47 245 THR A O 1
ATOM 1946 N N . GLN A 1 246 ? 22.847 -1.938 -39.899 1.00 59.03 246 GLN A N 1
ATOM 1947 C CA . GLN A 1 246 ? 22.603 -3.377 -39.731 1.00 59.03 246 GLN A CA 1
ATOM 1948 C C . GLN A 1 246 ? 23.598 -4.015 -38.753 1.00 59.03 246 GLN A C 1
ATOM 1950 O O . GLN A 1 246 ? 23.210 -4.840 -37.921 1.00 59.03 246 GLN A O 1
ATOM 1955 N N . ASP A 1 247 ? 24.868 -3.604 -38.807 1.00 65.81 247 ASP A N 1
ATOM 1956 C CA . ASP A 1 247 ? 25.892 -4.062 -37.867 1.00 65.81 247 ASP A CA 1
ATOM 1957 C C . ASP A 1 247 ? 25.617 -3.568 -36.431 1.00 65.81 247 ASP A C 1
ATOM 1959 O O . ASP A 1 247 ? 25.832 -4.314 -35.471 1.00 65.81 247 ASP A O 1
ATOM 1963 N N . GLU A 1 248 ? 25.082 -2.354 -36.259 1.00 69.56 248 GLU A N 1
ATOM 1964 C CA . GLU A 1 248 ? 24.638 -1.823 -34.960 1.00 69.56 248 GLU A CA 1
ATOM 1965 C C . GLU A 1 248 ? 23.463 -2.616 -34.370 1.00 69.56 248 GLU A C 1
ATOM 1967 O O . GLU A 1 248 ? 23.550 -3.079 -33.228 1.00 69.56 248 GLU A O 1
ATOM 1972 N N . GLN A 1 249 ? 22.406 -2.857 -35.154 1.00 71.69 249 GLN A N 1
ATOM 1973 C CA . GLN A 1 249 ? 21.244 -3.649 -34.722 1.00 71.69 249 GLN A CA 1
ATOM 1974 C C . GLN A 1 249 ? 21.633 -5.078 -34.334 1.00 71.69 249 GLN A C 1
ATOM 1976 O O . GLN A 1 249 ? 21.169 -5.629 -33.332 1.00 71.69 249 GLN A O 1
ATOM 1981 N N . LEU A 1 250 ? 22.527 -5.692 -35.106 1.00 74.56 250 LEU A N 1
ATOM 1982 C CA . LEU A 1 250 ? 23.041 -7.010 -34.787 1.00 74.56 250 LEU A CA 1
ATOM 1983 C C . LEU A 1 250 ? 23.849 -7.005 -33.481 1.00 74.56 250 LEU A C 1
ATOM 1985 O O . LEU A 1 250 ? 23.700 -7.916 -32.663 1.00 74.56 250 LEU A O 1
ATOM 1989 N N . ASN A 1 251 ? 24.705 -6.005 -33.272 1.00 74.38 251 ASN A N 1
ATOM 1990 C CA . ASN A 1 251 ? 25.483 -5.886 -32.042 1.00 74.38 251 ASN A CA 1
ATOM 1991 C C . ASN A 1 251 ? 24.582 -5.729 -30.808 1.00 74.38 251 ASN A C 1
ATOM 1993 O O . ASN A 1 251 ? 24.876 -6.314 -29.761 1.00 74.38 251 ASN A O 1
ATOM 1997 N N . GLU A 1 252 ? 23.466 -5.010 -30.934 1.00 77.69 252 GLU A N 1
ATOM 1998 C CA . GLU A 1 252 ? 22.456 -4.875 -29.882 1.00 77.69 252 GLU A CA 1
ATOM 1999 C C . GLU A 1 252 ? 21.757 -6.211 -29.574 1.00 77.69 252 GLU A C 1
ATOM 2001 O O . GLU A 1 252 ? 21.654 -6.611 -28.410 1.00 77.69 252 GLU A O 1
ATOM 2006 N N . LEU A 1 253 ? 21.370 -6.973 -30.604 1.00 75.12 253 LEU A N 1
ATOM 2007 C CA . LEU A 1 253 ? 20.791 -8.313 -30.441 1.00 75.12 253 LEU A CA 1
ATOM 2008 C C . LEU A 1 253 ? 21.762 -9.286 -29.761 1.00 75.12 253 LEU A C 1
ATOM 2010 O O . LEU A 1 253 ? 21.364 -10.058 -28.886 1.00 75.12 253 LEU A O 1
ATOM 2014 N N . VAL A 1 254 ? 23.044 -9.237 -30.130 1.00 78.00 254 VAL A N 1
ATOM 2015 C CA . VAL A 1 254 ? 24.096 -10.050 -29.505 1.00 78.00 254 VAL A CA 1
ATOM 2016 C C . VAL A 1 254 ? 24.299 -9.649 -28.046 1.00 78.00 254 VAL A C 1
ATOM 2018 O O . VAL A 1 254 ? 24.417 -10.525 -27.188 1.00 78.00 254 VAL A O 1
ATOM 2021 N N . LYS A 1 255 ? 24.285 -8.346 -27.735 1.00 77.94 255 LYS A N 1
ATOM 2022 C CA . LYS A 1 255 ? 24.373 -7.841 -26.358 1.00 77.94 255 LYS A CA 1
ATOM 2023 C C . LYS A 1 255 ? 23.211 -8.356 -25.504 1.00 77.94 255 LYS A C 1
ATOM 2025 O O . LYS A 1 255 ? 23.462 -8.963 -24.465 1.00 77.94 255 LYS A O 1
ATOM 2030 N N . LYS A 1 256 ? 21.970 -8.221 -25.984 1.00 79.38 256 LYS A N 1
ATOM 2031 C CA . LYS A 1 256 ? 20.766 -8.711 -25.293 1.00 79.38 256 LYS A CA 1
ATOM 2032 C C . LYS A 1 256 ? 20.820 -10.223 -25.035 1.00 79.38 256 LYS A C 1
ATOM 2034 O O . LYS A 1 256 ? 20.522 -10.683 -23.937 1.00 79.38 256 LYS A O 1
ATOM 2039 N N . ARG A 1 257 ? 21.274 -11.011 -26.020 1.00 79.38 257 ARG A N 1
ATOM 2040 C CA . ARG A 1 257 ? 21.459 -12.467 -25.867 1.00 79.38 257 ARG A CA 1
ATOM 2041 C C . ARG A 1 257 ? 22.498 -12.825 -24.806 1.00 79.38 257 ARG A C 1
ATOM 2043 O O . ARG A 1 257 ? 22.277 -13.754 -24.032 1.00 79.38 257 ARG A O 1
ATOM 2050 N N . LEU A 1 258 ? 23.617 -12.104 -24.753 1.00 81.62 258 LEU A N 1
ATOM 2051 C CA . LEU A 1 258 ? 24.647 -12.321 -23.734 1.00 81.62 258 LEU A CA 1
ATOM 2052 C C . LEU A 1 258 ? 24.134 -11.978 -22.329 1.00 81.62 258 LEU A C 1
ATOM 2054 O O . LEU A 1 258 ? 24.392 -12.735 -21.395 1.00 81.62 258 LEU A O 1
ATOM 2058 N N . GLU A 1 259 ? 23.372 -10.893 -22.181 1.00 81.50 259 GLU A N 1
ATOM 2059 C CA . GLU A 1 259 ? 22.728 -10.518 -20.914 1.00 81.50 259 GLU A CA 1
ATOM 2060 C C . GLU A 1 259 ? 21.753 -11.602 -20.428 1.00 81.50 259 GLU A C 1
ATOM 2062 O O . GLU A 1 259 ? 21.811 -12.002 -19.262 1.00 81.50 259 GLU A O 1
ATOM 2067 N N . ASP A 1 260 ? 20.934 -12.162 -21.326 1.00 79.88 260 ASP A N 1
ATOM 2068 C CA . ASP A 1 260 ? 20.040 -13.287 -21.020 1.00 79.88 260 ASP A CA 1
ATOM 2069 C C . ASP A 1 260 ? 20.819 -14.528 -20.543 1.00 79.88 260 ASP A C 1
ATOM 2071 O O . ASP A 1 260 ? 20.470 -15.144 -19.528 1.00 79.88 260 ASP A O 1
ATOM 2075 N N . ILE A 1 261 ? 21.907 -14.887 -21.237 1.00 82.69 261 ILE A N 1
ATOM 2076 C CA . ILE A 1 261 ? 22.775 -16.021 -20.876 1.00 82.69 261 ILE A CA 1
ATOM 2077 C C . ILE A 1 261 ? 23.383 -15.818 -19.482 1.00 82.69 261 ILE A C 1
ATOM 2079 O O . ILE A 1 261 ? 23.360 -16.737 -18.654 1.00 82.69 261 ILE A O 1
ATOM 2083 N N . VAL A 1 262 ? 23.889 -14.616 -19.190 1.00 81.62 262 VAL A N 1
ATOM 2084 C CA . VAL A 1 262 ? 24.456 -14.257 -17.880 1.00 81.62 262 VAL A CA 1
ATOM 2085 C C . VAL A 1 262 ? 23.386 -14.328 -16.790 1.00 81.62 262 VAL A C 1
ATOM 2087 O O . VAL A 1 262 ? 23.617 -14.935 -15.741 1.00 81.62 262 VAL A O 1
ATOM 2090 N N . LYS A 1 263 ? 22.186 -13.794 -17.048 1.00 79.31 263 LYS A N 1
ATOM 2091 C CA . LYS A 1 263 ? 21.050 -13.817 -16.114 1.00 79.31 263 LYS A CA 1
ATOM 2092 C C . LYS A 1 263 ? 20.640 -15.244 -15.741 1.00 79.31 263 LYS A C 1
ATOM 2094 O O . LYS A 1 263 ? 20.409 -15.531 -14.564 1.00 79.31 263 LYS A O 1
ATOM 2099 N N . ILE A 1 264 ? 20.578 -16.160 -16.712 1.00 79.25 264 ILE A N 1
ATOM 2100 C CA . ILE A 1 264 ? 20.271 -17.582 -16.466 1.00 79.25 264 ILE A CA 1
ATOM 2101 C C . ILE A 1 264 ? 21.416 -18.257 -15.689 1.00 79.25 264 ILE A C 1
ATOM 2103 O O . ILE A 1 264 ? 21.171 -19.023 -14.753 1.00 79.25 264 ILE A O 1
ATOM 2107 N N . THR A 1 265 ? 22.666 -17.939 -16.032 1.00 75.44 265 THR A N 1
ATOM 2108 C CA . THR A 1 265 ? 23.875 -18.523 -15.428 1.00 75.44 265 THR A CA 1
ATOM 2109 C C . THR A 1 265 ? 24.047 -18.132 -13.962 1.00 75.44 265 THR A C 1
ATOM 2111 O O . THR A 1 265 ? 24.292 -19.006 -13.129 1.00 75.44 265 THR A O 1
ATOM 2114 N N . ASN A 1 266 ? 23.860 -16.857 -13.615 1.00 72.06 266 ASN A N 1
ATOM 2115 C CA . ASN A 1 266 ? 23.966 -16.370 -12.235 1.00 72.06 266 ASN A CA 1
ATOM 2116 C C . ASN A 1 266 ? 22.954 -17.066 -11.311 1.00 72.06 266 ASN A C 1
ATOM 2118 O O . ASN A 1 266 ? 23.289 -17.469 -10.196 1.00 72.06 266 ASN A O 1
ATOM 2122 N N . LYS A 1 267 ? 21.745 -17.328 -11.817 1.00 65.31 267 LYS A N 1
ATOM 2123 C CA . LYS A 1 267 ? 20.718 -18.096 -11.100 1.00 65.31 267 LYS A CA 1
ATOM 2124 C C . LYS A 1 267 ? 21.038 -19.594 -11.020 1.00 65.31 267 LYS A C 1
ATOM 2126 O O . LYS A 1 267 ? 20.718 -20.250 -10.028 1.00 65.31 267 LYS A O 1
ATOM 2131 N N . GLY A 1 268 ? 21.704 -20.138 -12.042 1.00 54.38 268 GLY A N 1
ATOM 2132 C CA . GLY A 1 268 ? 22.238 -21.502 -12.053 1.00 54.38 268 GLY A CA 1
ATOM 2133 C C . GLY A 1 268 ? 23.318 -21.723 -10.989 1.00 54.38 268 GLY A C 1
ATOM 2134 O O . GLY A 1 268 ? 23.200 -22.658 -10.196 1.00 54.38 268 GLY A O 1
ATOM 2135 N N . LYS A 1 269 ? 24.319 -20.833 -10.905 1.00 52.81 269 LYS A N 1
ATOM 2136 C CA . LYS A 1 269 ? 25.447 -20.921 -9.955 1.00 52.81 269 LYS A CA 1
ATOM 2137 C C . LYS A 1 269 ? 25.005 -20.888 -8.485 1.00 52.81 269 LYS A C 1
ATOM 2139 O O . LYS A 1 269 ? 25.510 -21.686 -7.702 1.00 52.81 269 LYS A O 1
ATOM 2144 N N . MET A 1 270 ? 23.999 -20.081 -8.128 1.00 42.44 270 MET A N 1
ATOM 2145 C CA . MET A 1 270 ? 23.419 -20.049 -6.771 1.00 42.44 270 MET A CA 1
ATOM 2146 C C . MET A 1 270 ? 22.752 -21.368 -6.332 1.00 42.44 270 MET A C 1
ATOM 2148 O O . MET A 1 270 ? 22.585 -21.591 -5.139 1.00 42.44 270 MET A O 1
ATOM 2152 N N . THR A 1 271 ? 22.377 -22.261 -7.261 1.00 42.41 271 THR A N 1
ATOM 2153 C CA . THR A 1 271 ? 21.678 -23.521 -6.924 1.00 42.41 271 THR A CA 1
ATOM 2154 C C . THR A 1 271 ? 22.574 -24.769 -7.020 1.00 42.41 271 THR A C 1
ATOM 2156 O O . THR A 1 271 ? 22.239 -25.813 -6.460 1.00 42.41 271 THR A O 1
ATOM 2159 N N . ILE A 1 272 ? 23.715 -24.697 -7.720 1.00 43.72 272 ILE A N 1
ATOM 2160 C CA . ILE A 1 272 ? 24.598 -25.857 -7.975 1.00 43.72 272 ILE A CA 1
ATOM 2161 C C . ILE A 1 272 ? 25.323 -26.329 -6.698 1.00 43.72 272 ILE A C 1
ATOM 2163 O O . ILE A 1 272 ? 25.664 -27.504 -6.591 1.00 43.72 272 ILE A O 1
ATOM 2167 N N . GLY A 1 273 ? 25.463 -25.465 -5.687 1.00 34.56 273 GLY A N 1
ATOM 2168 C CA . GLY A 1 273 ? 26.097 -25.802 -4.408 1.00 34.56 273 GLY A CA 1
ATOM 2169 C C . GLY A 1 273 ? 25.315 -26.750 -3.488 1.00 34.56 273 GLY A C 1
ATOM 2170 O O . GLY A 1 273 ? 25.842 -27.113 -2.444 1.00 34.56 273 GLY A O 1
ATOM 2171 N N . MET A 1 274 ? 24.083 -27.161 -3.827 1.00 33.66 274 MET A N 1
ATOM 2172 C CA . MET A 1 274 ? 23.216 -27.843 -2.847 1.00 33.66 274 MET A CA 1
ATOM 2173 C C . MET A 1 274 ? 22.504 -29.112 -3.319 1.00 33.66 274 MET A C 1
ATOM 2175 O O . MET A 1 274 ? 21.719 -29.681 -2.564 1.00 33.66 274 MET A O 1
ATOM 2179 N N . ARG A 1 275 ? 22.767 -29.614 -4.530 1.00 36.78 275 ARG A N 1
ATOM 2180 C CA . ARG A 1 275 ? 22.178 -30.887 -4.987 1.00 36.78 275 ARG A CA 1
ATOM 2181 C C . ARG A 1 275 ? 23.127 -31.677 -5.869 1.00 36.78 275 ARG A C 1
ATOM 2183 O O . ARG A 1 275 ? 22.883 -31.817 -7.058 1.00 36.78 275 ARG A O 1
ATOM 2190 N N . CYS A 1 276 ? 24.200 -32.181 -5.271 1.00 35.66 276 CYS A N 1
ATOM 2191 C CA . CYS A 1 276 ? 24.946 -33.358 -5.723 1.00 35.66 276 CYS A CA 1
ATOM 2192 C C . CYS A 1 276 ? 25.991 -33.687 -4.645 1.00 35.66 276 CYS A C 1
ATOM 2194 O O . CYS A 1 276 ? 27.125 -33.288 -4.815 1.00 35.66 276 CYS A O 1
ATOM 2196 N N . PHE A 1 277 ? 25.634 -34.326 -3.523 1.00 28.16 277 PHE A N 1
ATOM 2197 C CA . PHE A 1 277 ? 26.511 -35.253 -2.777 1.00 28.16 277 PHE A CA 1
ATOM 2198 C C . PHE A 1 277 ? 25.742 -35.913 -1.613 1.00 28.16 277 PHE A C 1
ATOM 2200 O O . PHE A 1 277 ? 24.831 -35.332 -1.032 1.00 28.16 277 PHE A O 1
ATOM 2207 N N . ASN A 1 278 ? 26.090 -37.173 -1.345 1.00 29.86 278 ASN A N 1
ATOM 2208 C CA . ASN A 1 278 ? 25.352 -38.159 -0.552 1.00 29.86 278 ASN A CA 1
ATOM 2209 C C . ASN A 1 278 ? 25.082 -37.798 0.922 1.00 29.86 278 ASN A C 1
ATOM 2211 O O . ASN A 1 278 ? 25.945 -37.301 1.646 1.00 29.86 278 ASN A O 1
ATOM 2215 N N . SER A 1 279 ? 23.888 -38.199 1.372 1.00 35.91 279 SER A N 1
ATOM 2216 C CA . SER A 1 279 ? 23.430 -38.240 2.764 1.00 35.91 279 SER A CA 1
ATOM 2217 C C . SER A 1 279 ? 24.372 -39.082 3.630 1.00 35.91 279 SER A C 1
ATOM 2219 O O . SER A 1 279 ? 24.543 -40.268 3.348 1.00 35.91 279 SER A O 1
ATOM 2221 N N . LYS A 1 280 ? 24.998 -38.452 4.641 1.00 32.41 280 LYS A N 1
ATOM 2222 C CA . LYS A 1 280 ? 25.378 -39.017 5.966 1.00 32.41 280 LYS A CA 1
ATOM 2223 C C . LYS A 1 280 ? 26.401 -38.184 6.761 1.00 32.41 280 LYS A C 1
ATOM 2225 O O . LYS A 1 280 ? 26.678 -38.539 7.898 1.00 32.41 280 LYS A O 1
ATOM 2230 N N . LYS A 1 281 ? 26.949 -37.073 6.245 1.00 35.88 281 LYS A N 1
ATOM 2231 C CA . LYS A 1 281 ? 27.971 -36.281 6.982 1.00 35.88 281 LYS A CA 1
ATOM 2232 C C . LYS A 1 281 ? 27.566 -34.866 7.422 1.00 35.88 281 LYS A C 1
ATOM 2234 O O . LYS A 1 281 ? 28.382 -34.173 8.016 1.00 35.88 281 LYS A O 1
ATOM 2239 N N . MET A 1 282 ? 26.315 -34.448 7.218 1.00 33.69 282 MET A N 1
ATOM 2240 C CA . MET A 1 282 ? 25.858 -33.080 7.519 1.00 33.69 282 MET A CA 1
ATOM 2241 C C . MET A 1 282 ? 25.059 -32.941 8.829 1.00 33.69 282 MET A C 1
ATOM 2243 O O . MET A 1 282 ? 24.208 -32.072 8.941 1.00 33.69 282 MET A O 1
ATOM 2247 N N . ALA A 1 283 ? 25.302 -33.801 9.820 1.00 36.28 283 ALA A N 1
ATOM 2248 C CA . ALA A 1 283 ? 24.663 -33.679 11.136 1.00 36.28 283 ALA A CA 1
ATOM 2249 C C . ALA A 1 283 ? 25.556 -32.979 12.179 1.00 36.28 283 ALA A C 1
ATOM 2251 O O . ALA A 1 283 ? 25.063 -32.553 13.216 1.00 36.28 283 ALA A O 1
ATOM 2252 N N . LEU A 1 284 ? 26.861 -32.826 11.916 1.00 35.16 284 LEU A N 1
ATOM 2253 C CA . LEU A 1 284 ? 27.819 -32.393 12.943 1.00 35.16 284 LEU A CA 1
ATOM 2254 C C . LEU A 1 284 ? 28.237 -30.912 12.853 1.00 35.16 284 LEU A C 1
ATOM 2256 O O . LEU A 1 284 ? 28.841 -30.402 13.787 1.00 35.16 284 LEU A O 1
ATOM 2260 N N . LEU A 1 285 ? 27.924 -30.205 11.758 1.00 34.16 285 LEU A N 1
ATOM 2261 C CA . LEU A 1 285 ? 28.420 -28.835 11.521 1.00 34.16 285 LEU A CA 1
ATOM 2262 C C . LEU A 1 285 ? 27.399 -27.725 11.849 1.00 34.16 285 LEU A C 1
ATOM 2264 O O . LEU A 1 285 ? 27.779 -26.568 12.003 1.00 34.16 285 LEU A O 1
ATOM 2268 N N . CYS A 1 286 ? 26.112 -28.057 11.997 1.00 34.69 286 CYS A N 1
ATOM 2269 C CA . CYS A 1 286 ? 25.044 -27.075 12.243 1.00 34.69 286 CYS A CA 1
ATOM 2270 C C . CYS A 1 286 ? 24.969 -26.570 13.694 1.00 34.69 286 CYS A C 1
ATOM 2272 O O . CYS A 1 286 ? 24.327 -25.556 13.947 1.00 34.69 286 CYS A O 1
ATOM 2274 N N . LEU A 1 287 ? 25.646 -27.227 14.638 1.00 36.94 287 LEU A N 1
ATOM 2275 C CA . LEU A 1 287 ? 25.624 -26.846 16.056 1.00 36.94 287 LEU A CA 1
ATOM 2276 C C . LEU A 1 287 ? 26.599 -25.709 16.411 1.00 36.94 287 LEU A C 1
ATOM 2278 O O . LEU A 1 287 ? 26.461 -25.113 17.472 1.00 36.94 287 LEU A O 1
ATOM 2282 N N . PHE A 1 288 ? 27.544 -25.357 15.531 1.00 35.53 288 PHE A N 1
ATOM 2283 C CA . PHE A 1 288 ? 28.577 -24.352 15.833 1.00 35.53 288 PHE A CA 1
ATOM 2284 C C . PHE A 1 288 ? 28.244 -22.920 15.371 1.00 35.53 288 PHE A C 1
ATOM 2286 O O . PHE A 1 288 ? 28.874 -21.974 15.833 1.00 35.53 288 PHE A O 1
ATOM 2293 N N . PHE A 1 289 ? 27.244 -22.729 14.500 1.00 31.44 289 PHE A N 1
ATOM 2294 C CA . PHE A 1 289 ? 26.887 -21.401 13.966 1.00 31.44 289 PHE A CA 1
ATOM 2295 C C . PHE A 1 289 ? 25.810 -20.653 14.766 1.00 31.44 289 PHE A C 1
ATOM 2297 O O . PHE A 1 289 ? 25.595 -19.467 14.533 1.00 31.44 289 PHE A O 1
ATOM 2304 N N . PHE A 1 290 ? 25.167 -21.301 15.742 1.00 32.19 290 PHE A N 1
ATOM 2305 C CA . PHE A 1 290 ? 24.105 -20.682 16.544 1.00 32.19 290 PHE A CA 1
ATOM 2306 C C . PHE A 1 290 ? 24.602 -19.807 17.709 1.00 32.19 290 PHE A C 1
ATOM 2308 O O . PHE A 1 290 ? 23.783 -19.212 18.399 1.00 32.19 290 PHE A O 1
ATOM 2315 N N . PHE A 1 291 ? 25.918 -19.677 17.921 1.00 29.59 291 PHE A N 1
ATOM 2316 C CA . PHE A 1 291 ? 26.467 -19.017 19.117 1.00 29.59 291 PHE A CA 1
ATOM 2317 C C . PHE A 1 291 ? 27.153 -17.654 18.898 1.00 29.59 291 PHE A C 1
ATOM 2319 O O . PHE A 1 291 ? 27.761 -17.143 19.832 1.00 29.59 291 PHE A O 1
ATOM 2326 N N . VAL A 1 292 ? 27.063 -17.025 17.713 1.00 33.25 292 VAL A N 1
ATOM 2327 C CA . VAL A 1 292 ? 27.754 -15.730 17.450 1.00 33.25 292 VAL A CA 1
ATOM 2328 C C . VAL A 1 292 ? 26.819 -14.561 17.080 1.00 33.25 292 VAL A C 1
ATOM 2330 O O . VAL A 1 292 ? 27.260 -13.419 17.012 1.00 33.25 292 VAL A O 1
ATOM 2333 N N . ALA A 1 293 ? 25.507 -14.763 16.943 1.00 32.78 293 ALA A N 1
ATOM 2334 C CA . ALA A 1 293 ? 24.569 -13.664 16.673 1.00 32.78 293 ALA A CA 1
ATOM 2335 C C . ALA A 1 293 ? 23.937 -13.104 17.962 1.00 32.78 293 ALA A C 1
ATOM 2337 O O . ALA A 1 293 ? 22.727 -13.169 18.152 1.00 32.78 293 ALA A O 1
ATOM 2338 N N . ALA A 1 294 ? 24.757 -12.559 18.860 1.00 33.31 294 ALA A N 1
ATOM 2339 C CA . ALA A 1 294 ? 24.280 -11.755 19.984 1.00 33.31 294 ALA A CA 1
ATOM 2340 C C . ALA A 1 294 ? 25.240 -10.586 20.235 1.00 33.31 294 ALA A C 1
ATOM 2342 O O . ALA A 1 294 ? 26.032 -10.596 21.171 1.00 33.31 294 ALA A O 1
ATOM 2343 N N . VAL A 1 295 ? 25.167 -9.570 19.373 1.00 30.67 295 VAL A N 1
ATOM 2344 C CA . VAL A 1 295 ? 25.644 -8.218 19.684 1.00 30.67 295 VAL A CA 1
ATOM 2345 C C . VAL A 1 295 ? 24.561 -7.241 19.235 1.00 30.67 295 VAL A C 1
ATOM 2347 O O . VAL A 1 295 ? 24.242 -7.145 18.052 1.00 30.67 295 VAL A O 1
ATOM 2350 N N . GLN A 1 296 ? 23.960 -6.561 20.211 1.00 35.09 296 GLN A N 1
ATOM 2351 C CA . GLN A 1 296 ? 22.969 -5.505 20.020 1.00 35.09 296 GLN A CA 1
ATOM 2352 C C . GLN A 1 296 ? 23.582 -4.319 19.263 1.00 35.09 296 GLN A C 1
ATOM 2354 O O . GLN A 1 296 ? 24.579 -3.748 19.701 1.00 35.09 296 GLN A O 1
ATOM 2359 N N . VAL A 1 297 ? 22.925 -3.893 18.181 1.00 30.20 297 VAL A N 1
ATOM 2360 C CA . VAL A 1 297 ? 23.064 -2.547 17.609 1.00 30.20 297 VAL A CA 1
ATOM 2361 C C . VAL A 1 297 ? 21.699 -1.869 17.699 1.00 30.20 297 VAL A C 1
ATOM 2363 O O . VAL A 1 297 ? 20.680 -2.430 17.300 1.00 30.20 297 VAL A O 1
ATOM 2366 N N . ARG A 1 298 ? 21.679 -0.673 18.292 1.00 31.39 298 ARG A N 1
ATOM 2367 C CA . ARG A 1 298 ? 20.491 0.164 18.487 1.00 31.39 298 ARG A CA 1
ATOM 2368 C C . ARG A 1 298 ? 19.955 0.685 17.142 1.00 31.39 298 ARG A C 1
ATOM 2370 O O . ARG A 1 298 ? 20.677 1.357 16.419 1.00 31.39 298 ARG A O 1
ATOM 2377 N N . ALA A 1 299 ? 18.667 0.411 16.918 1.00 36.81 299 ALA A N 1
ATOM 2378 C CA . ALA A 1 299 ? 17.639 1.230 16.263 1.00 36.81 299 ALA A CA 1
ATOM 2379 C C . ALA A 1 299 ? 17.838 1.706 14.803 1.00 36.81 299 ALA A C 1
ATOM 2381 O O . ALA A 1 299 ? 18.021 2.889 14.536 1.00 36.81 299 ALA A O 1
ATOM 2382 N N . GLN A 1 300 ? 17.619 0.789 13.857 1.00 36.22 300 GLN A N 1
ATOM 2383 C CA . GLN A 1 300 ? 16.923 1.064 12.594 1.00 36.22 300 GLN A CA 1
ATOM 2384 C C . GLN A 1 300 ? 15.966 -0.110 12.352 1.00 36.22 300 GLN A C 1
ATOM 2386 O O . GLN A 1 300 ? 16.408 -1.260 12.332 1.00 36.22 300 GLN A O 1
ATOM 2391 N N . THR A 1 301 ? 14.660 0.137 12.230 1.00 52.66 301 THR A N 1
ATOM 2392 C CA . THR A 1 301 ? 13.706 -0.935 11.927 1.00 52.66 301 THR A CA 1
ATOM 2393 C C . THR A 1 301 ? 13.849 -1.393 10.491 1.00 52.66 301 THR A C 1
ATOM 2395 O O . THR A 1 301 ? 13.888 -0.604 9.548 1.00 52.66 301 THR A O 1
ATOM 2398 N N . THR A 1 302 ? 13.947 -2.705 10.320 1.00 62.59 302 THR A N 1
ATOM 2399 C CA . THR A 1 302 ? 14.037 -3.358 9.018 1.00 62.59 302 THR A CA 1
ATOM 2400 C C . THR A 1 302 ? 12.809 -3.024 8.167 1.00 62.59 302 THR A C 1
ATOM 2402 O O . THR A 1 302 ? 11.707 -3.460 8.487 1.00 62.59 302 THR A O 1
ATOM 2405 N N . GLY A 1 303 ? 13.001 -2.282 7.073 1.00 76.81 303 GLY A N 1
ATOM 2406 C CA . GLY A 1 303 ? 12.009 -2.126 6.001 1.00 76.81 303 GLY A CA 1
ATOM 2407 C C . GLY A 1 303 ? 11.288 -0.776 5.883 1.00 76.81 303 GLY A C 1
ATOM 2408 O O . GLY A 1 303 ? 10.514 -0.621 4.943 1.00 76.81 303 GLY A O 1
ATOM 2409 N N . PHE A 1 304 ? 11.521 0.206 6.764 1.00 89.94 304 PHE A N 1
ATOM 2410 C CA . PHE A 1 304 ? 10.946 1.553 6.589 1.00 89.94 304 PHE A CA 1
ATOM 2411 C C . PHE A 1 304 ? 11.629 2.309 5.446 1.00 89.94 304 PHE A C 1
ATOM 2413 O O . PHE A 1 304 ? 12.855 2.282 5.322 1.00 89.94 304 PHE A O 1
ATOM 2420 N N . ILE A 1 305 ? 10.838 3.041 4.658 1.00 92.69 305 ILE A N 1
ATOM 2421 C CA . ILE A 1 305 ? 11.338 3.940 3.609 1.00 92.69 305 ILE A CA 1
ATOM 2422 C C . ILE A 1 305 ? 10.764 5.336 3.863 1.00 92.69 305 ILE A C 1
ATOM 2424 O O . ILE A 1 305 ? 9.548 5.485 3.969 1.00 92.69 305 ILE A O 1
ATOM 2428 N N . ASN A 1 306 ? 11.628 6.347 3.985 1.00 93.00 306 ASN A N 1
ATOM 2429 C CA . ASN A 1 306 ? 11.236 7.750 4.154 1.00 93.00 306 ASN A CA 1
ATOM 2430 C C . ASN A 1 306 ? 11.878 8.564 3.041 1.00 93.00 306 ASN A C 1
ATOM 2432 O O . ASN A 1 306 ? 13.104 8.671 2.978 1.00 93.00 306 ASN A O 1
ATOM 2436 N N . ILE A 1 307 ? 11.057 9.113 2.160 1.00 95.50 307 ILE A N 1
ATOM 2437 C CA . ILE A 1 307 ? 11.518 9.844 0.989 1.00 95.50 307 ILE A CA 1
ATOM 2438 C C . ILE A 1 307 ? 11.211 11.322 1.182 1.00 95.50 307 ILE A C 1
ATOM 2440 O O . ILE A 1 307 ? 10.065 11.708 1.449 1.00 95.50 307 ILE A O 1
ATOM 2444 N N . ASP A 1 308 ? 12.247 12.134 1.014 1.00 95.88 308 ASP A N 1
ATOM 2445 C CA . ASP A 1 308 ? 12.137 13.571 0.793 1.00 95.88 308 ASP A CA 1
ATOM 2446 C C . ASP A 1 308 ? 12.290 13.820 -0.714 1.00 95.88 308 ASP A C 1
ATOM 2448 O O . ASP A 1 308 ? 13.294 13.444 -1.329 1.00 95.88 308 ASP A O 1
ATOM 2452 N N . CYS A 1 309 ? 11.238 14.346 -1.338 1.00 96.94 309 CYS A N 1
ATOM 2453 C CA . CYS A 1 309 ? 11.172 14.474 -2.786 1.00 96.94 309 CYS A CA 1
ATOM 2454 C C . CYS A 1 309 ? 11.772 15.809 -3.223 1.00 96.94 309 CYS A C 1
ATOM 2456 O O . CYS A 1 309 ? 11.387 16.875 -2.746 1.00 96.94 309 CYS A O 1
ATOM 2458 N N . GLY A 1 310 ? 12.695 15.768 -4.182 1.00 95.31 310 GLY A N 1
ATOM 2459 C CA . GLY A 1 310 ? 13.331 16.974 -4.708 1.00 95.31 310 GLY A CA 1
ATOM 2460 C C . GLY A 1 310 ? 14.671 17.347 -4.064 1.00 95.31 310 GLY A C 1
ATOM 2461 O O . GLY A 1 310 ? 15.324 18.275 -4.547 1.00 95.31 310 GLY A O 1
ATOM 2462 N N . ILE A 1 311 ? 15.140 16.621 -3.042 1.00 95.50 311 ILE A N 1
ATOM 2463 C CA . ILE A 1 311 ? 16.513 16.791 -2.538 1.00 95.50 311 ILE A CA 1
ATOM 2464 C C . ILE A 1 311 ? 17.544 16.198 -3.515 1.00 95.50 311 ILE A C 1
ATOM 2466 O O . ILE A 1 311 ? 17.206 15.308 -4.305 1.00 95.50 311 ILE A O 1
ATOM 2470 N N . PRO A 1 312 ? 18.811 16.664 -3.489 1.00 94.50 312 PRO A N 1
ATOM 2471 C CA . PRO A 1 312 ? 19.849 16.184 -4.399 1.00 94.50 312 PRO A CA 1
ATOM 2472 C C . PRO A 1 312 ? 20.005 14.660 -4.390 1.00 94.50 312 PRO A C 1
ATOM 2474 O O . PRO A 1 312 ? 19.865 14.014 -3.349 1.00 94.50 312 PRO A O 1
ATOM 2477 N N . GLU A 1 313 ? 20.328 14.084 -5.545 1.00 93.00 313 GLU A N 1
ATOM 2478 C CA . GLU A 1 313 ? 20.602 12.652 -5.668 1.00 93.00 313 GLU A CA 1
ATOM 2479 C C . GLU A 1 313 ? 21.711 12.218 -4.694 1.00 93.00 313 GLU A C 1
ATOM 2481 O O . GLU A 1 313 ? 22.657 12.964 -4.433 1.00 93.00 313 GLU A O 1
ATOM 2486 N N . ASN A 1 314 ? 21.578 11.013 -4.133 1.00 89.75 314 ASN A N 1
ATOM 2487 C CA . ASN A 1 314 ? 22.485 10.452 -3.123 1.00 89.75 314 ASN A CA 1
ATOM 2488 C C . ASN A 1 314 ? 22.588 11.265 -1.817 1.00 89.75 314 ASN A C 1
ATOM 2490 O O . ASN A 1 314 ? 23.499 11.033 -1.022 1.00 89.75 314 ASN A O 1
ATOM 2494 N N . SER A 1 315 ? 21.661 12.198 -1.567 1.00 92.44 315 SER A N 1
ATOM 2495 C CA . SER A 1 315 ? 21.566 12.884 -0.279 1.00 92.44 315 SER A CA 1
ATOM 2496 C C . SER A 1 315 ? 20.615 12.173 0.686 1.00 92.44 315 SER A C 1
ATOM 2498 O O . SER A 1 315 ? 19.624 11.546 0.298 1.00 92.44 315 SER A O 1
ATOM 2500 N N . SER A 1 316 ? 20.947 12.272 1.969 1.00 93.94 316 SER A N 1
ATOM 2501 C CA . SER A 1 316 ? 20.148 11.761 3.076 1.00 93.94 316 SER A CA 1
ATOM 2502 C C . SER A 1 316 ? 20.366 12.620 4.312 1.00 93.94 316 SER A C 1
ATOM 2504 O O . SER A 1 316 ? 21.430 13.224 4.471 1.00 93.94 316 SER A O 1
ATOM 2506 N N . TYR A 1 317 ? 19.396 12.642 5.217 1.00 90.31 317 TYR A N 1
ATOM 2507 C CA . TYR A 1 317 ? 19.552 13.278 6.521 1.00 90.31 317 TYR A CA 1
ATOM 2508 C C . TYR A 1 317 ? 18.739 12.547 7.588 1.00 90.31 317 TYR A C 1
ATOM 2510 O O . TYR A 1 317 ? 17.844 11.760 7.283 1.00 90.31 317 TYR A O 1
ATOM 2518 N N . PHE A 1 318 ? 19.072 12.815 8.847 1.00 87.25 318 PHE A N 1
ATOM 2519 C CA . PHE A 1 318 ? 18.360 12.280 9.998 1.00 87.25 318 PHE A CA 1
ATOM 2520 C C . PHE A 1 318 ? 17.531 13.381 10.660 1.00 87.25 318 PHE A C 1
ATOM 2522 O O . PHE A 1 318 ? 18.063 14.447 10.968 1.00 87.25 318 PHE A O 1
ATOM 2529 N N . ASP A 1 319 ? 16.247 13.107 10.867 1.00 78.44 319 ASP A N 1
ATOM 2530 C CA . ASP A 1 319 ? 15.291 13.969 11.568 1.00 78.44 319 ASP A CA 1
ATOM 2531 C C . ASP A 1 319 ? 14.252 13.078 12.270 1.00 78.44 319 ASP A C 1
ATOM 2533 O O . ASP A 1 319 ? 13.147 12.852 11.773 1.00 78.44 319 ASP A O 1
ATOM 2537 N N . GLY A 1 320 ? 14.689 12.397 13.336 1.00 78.00 320 GLY A N 1
ATOM 2538 C CA . GLY A 1 320 ? 13.962 11.300 14.001 1.00 78.00 320 GLY A CA 1
ATOM 2539 C C . GLY A 1 320 ? 13.963 9.986 13.208 1.00 78.00 320 GLY A C 1
ATOM 2540 O O . GLY A 1 320 ? 14.202 8.916 13.762 1.00 78.00 320 GLY A O 1
ATOM 2541 N N . LEU A 1 321 ? 13.785 10.075 11.890 1.00 83.12 321 LEU A N 1
ATOM 2542 C CA . LEU A 1 321 ? 13.954 8.996 10.921 1.00 83.12 321 LEU A CA 1
ATOM 2543 C C . LEU A 1 321 ? 15.001 9.390 9.871 1.00 83.12 321 LEU A C 1
ATOM 2545 O O . LEU A 1 321 ? 15.298 10.568 9.669 1.00 83.12 321 LEU A O 1
ATOM 2549 N N . THR A 1 322 ? 15.573 8.393 9.194 1.00 88.38 322 THR A N 1
ATOM 2550 C CA . THR A 1 322 ? 16.483 8.640 8.064 1.00 88.38 322 THR A CA 1
ATOM 2551 C C . THR A 1 322 ? 15.667 8.867 6.798 1.00 88.38 322 THR A C 1
ATOM 2553 O O . THR A 1 322 ? 14.972 7.951 6.351 1.00 88.38 322 THR A O 1
ATOM 2556 N N . TYR A 1 323 ? 15.773 10.069 6.235 1.00 91.94 323 TYR A N 1
ATOM 2557 C CA . TYR A 1 323 ? 15.191 10.458 4.953 1.00 91.94 323 TYR A CA 1
ATOM 2558 C C . TYR A 1 323 ? 16.225 10.329 3.841 1.00 91.94 323 TYR A C 1
ATOM 2560 O O . TYR A 1 323 ? 17.394 10.674 4.032 1.00 91.94 323 TYR A O 1
ATOM 2568 N N . VAL A 1 324 ? 15.790 9.844 2.681 1.00 95.00 324 VAL A N 1
ATOM 2569 C CA . VAL A 1 324 ? 16.622 9.658 1.487 1.00 95.00 324 VAL A CA 1
ATOM 2570 C C . VAL A 1 324 ? 16.023 10.378 0.282 1.00 95.00 324 VAL A C 1
ATOM 2572 O O . VAL A 1 324 ? 14.819 10.630 0.237 1.00 95.00 324 VAL A O 1
ATOM 2575 N N . SER A 1 325 ? 16.871 10.685 -0.700 1.00 95.75 325 SER A N 1
ATOM 2576 C CA . SER A 1 325 ? 16.446 11.250 -1.983 1.00 95.75 325 SER A CA 1
ATOM 2577 C C . SER A 1 325 ? 15.500 10.315 -2.740 1.00 95.75 325 SER A C 1
ATOM 2579 O O . SER A 1 325 ? 15.639 9.088 -2.715 1.00 95.75 325 SER A O 1
ATOM 2581 N N . ASP A 1 326 ? 14.564 10.909 -3.478 1.00 96.19 326 ASP A N 1
ATOM 2582 C CA . ASP A 1 326 ? 13.637 10.196 -4.350 1.00 96.19 326 ASP A CA 1
ATOM 2583 C C . ASP A 1 326 ? 14.245 9.661 -5.653 1.00 96.19 326 ASP A C 1
ATOM 2585 O O . ASP A 1 326 ? 13.599 8.874 -6.346 1.00 96.19 326 ASP A O 1
ATOM 2589 N N . ALA A 1 327 ? 15.480 10.042 -5.982 1.00 93.31 327 ALA A N 1
ATOM 2590 C CA . ALA A 1 327 ? 16.121 9.715 -7.256 1.00 93.31 327 ALA A CA 1
ATOM 2591 C C . ALA A 1 327 ? 16.194 8.206 -7.564 1.00 93.31 327 ALA A C 1
ATOM 2593 O O . ALA A 1 327 ? 16.144 7.815 -8.722 1.00 93.31 327 ALA A O 1
ATOM 2594 N N . GLN A 1 328 ? 16.255 7.344 -6.544 1.00 91.06 328 GLN A N 1
ATOM 2595 C CA . GLN A 1 328 ? 16.287 5.886 -6.736 1.00 91.06 328 GLN A CA 1
ATOM 2596 C C . GLN A 1 328 ? 14.905 5.247 -6.972 1.00 91.06 328 GLN A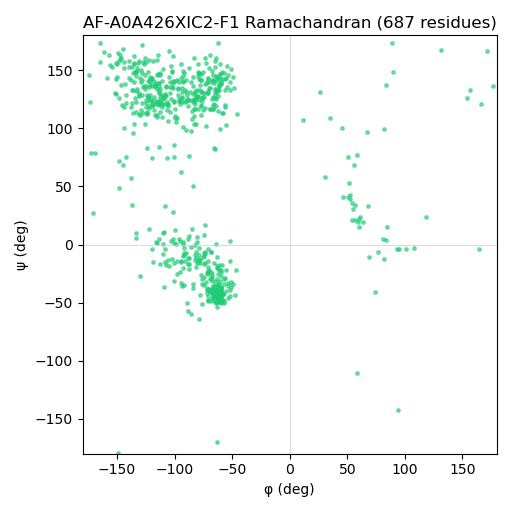 C 1
ATOM 2598 O O . GLN A 1 328 ? 14.816 4.043 -7.222 1.00 91.06 328 GLN A O 1
ATOM 2603 N N . PHE A 1 329 ? 13.828 6.027 -6.851 1.00 94.44 329 PHE A N 1
ATOM 2604 C CA . PHE A 1 329 ? 12.448 5.546 -6.935 1.00 94.44 329 PHE A CA 1
ATOM 2605 C C . PHE A 1 329 ? 11.707 6.061 -8.172 1.00 94.44 329 PHE A C 1
ATOM 2607 O O . PHE A 1 329 ? 10.678 5.486 -8.523 1.00 94.44 329 PHE A O 1
ATOM 2614 N N . THR A 1 330 ? 12.199 7.111 -8.833 1.00 94.19 330 THR A N 1
ATOM 2615 C CA . THR A 1 330 ? 11.608 7.660 -10.059 1.00 94.19 330 THR A CA 1
ATOM 2616 C C . THR A 1 330 ? 12.678 8.222 -10.993 1.00 94.19 330 THR A C 1
ATOM 2618 O O . THR A 1 330 ? 13.577 8.944 -10.564 1.00 94.19 330 THR A O 1
ATOM 2621 N N . ASP A 1 331 ? 12.534 7.934 -12.287 1.00 88.75 331 ASP A N 1
ATOM 2622 C CA . ASP A 1 331 ? 13.485 8.329 -13.336 1.00 88.75 331 ASP A CA 1
ATOM 2623 C C . ASP A 1 331 ? 13.079 9.643 -14.038 1.00 88.75 331 ASP A C 1
ATOM 2625 O O . ASP A 1 331 ? 13.702 10.065 -15.010 1.00 88.75 331 ASP A O 1
ATOM 2629 N N . THR A 1 332 ? 11.996 10.282 -13.584 1.00 92.50 332 THR A N 1
ATOM 2630 C CA . THR A 1 332 ? 11.366 11.442 -14.241 1.00 92.50 332 THR A CA 1
ATOM 2631 C C . THR A 1 332 ? 11.159 12.601 -13.269 1.00 92.50 332 THR A C 1
ATOM 2633 O O . THR A 1 332 ? 11.337 12.461 -12.056 1.00 92.50 332 THR A O 1
ATOM 2636 N N . GLY A 1 333 ? 10.762 13.756 -13.802 1.00 94.50 333 GLY A N 1
ATOM 2637 C CA . GLY A 1 333 ? 10.475 14.957 -13.024 1.00 94.50 333 GLY A CA 1
ATOM 2638 C C . GLY A 1 333 ? 11.693 15.851 -12.789 1.00 94.50 333 GLY A C 1
ATOM 2639 O O . GLY A 1 333 ? 12.822 15.537 -13.156 1.00 94.50 333 GLY A O 1
ATOM 2640 N N . VAL A 1 334 ? 11.431 17.013 -12.197 1.00 96.69 334 VAL A N 1
ATOM 2641 C CA . VAL A 1 334 ? 12.400 18.082 -11.965 1.00 96.69 334 VAL A CA 1
ATOM 2642 C C . VAL A 1 334 ? 12.303 18.532 -10.515 1.00 96.69 334 VAL A C 1
ATOM 2644 O O . VAL A 1 334 ? 11.219 18.869 -10.031 1.00 96.69 334 VAL A O 1
ATOM 2647 N N . ASN A 1 335 ? 13.445 18.576 -9.837 1.00 97.12 335 ASN A N 1
ATOM 2648 C CA . ASN A 1 335 ? 13.542 19.058 -8.465 1.00 97.12 335 ASN A CA 1
ATOM 2649 C C . ASN A 1 335 ? 13.322 20.575 -8.421 1.00 97.12 335 ASN A C 1
ATOM 2651 O O . ASN A 1 335 ? 13.870 21.324 -9.237 1.00 97.12 335 ASN A O 1
ATOM 2655 N N . ARG A 1 336 ? 12.512 21.038 -7.471 1.00 96.25 336 ARG A N 1
ATOM 2656 C CA . ARG A 1 336 ? 12.195 22.453 -7.264 1.00 96.25 336 ARG A CA 1
ATOM 2657 C C . ARG A 1 336 ? 12.241 22.782 -5.779 1.00 96.25 336 ARG A C 1
ATOM 2659 O O . ARG A 1 336 ? 11.886 21.957 -4.943 1.00 96.25 336 ARG A O 1
ATOM 2666 N N . ASN A 1 337 ? 12.638 24.011 -5.475 1.00 94.75 337 ASN A N 1
ATOM 2667 C CA . ASN A 1 337 ? 12.558 24.540 -4.121 1.00 94.75 337 ASN A CA 1
ATOM 2668 C C . ASN A 1 337 ? 11.210 25.225 -3.935 1.00 94.75 337 ASN A C 1
ATOM 2670 O O . ASN A 1 337 ? 10.734 25.927 -4.830 1.00 94.75 337 ASN A O 1
ATOM 2674 N N . VAL A 1 338 ? 10.633 25.057 -2.752 1.00 92.25 338 VAL A N 1
ATOM 2675 C CA . VAL A 1 338 ? 9.496 25.861 -2.314 1.00 92.25 338 VAL A CA 1
ATOM 2676 C C . VAL A 1 338 ? 9.930 27.322 -2.184 1.00 92.25 338 VAL A C 1
ATOM 2678 O O . VAL A 1 338 ? 11.073 27.622 -1.826 1.00 92.25 338 VAL A O 1
ATOM 2681 N N . SER A 1 339 ? 9.025 28.246 -2.512 1.00 91.38 339 SER A N 1
ATOM 2682 C CA . SER A 1 339 ? 9.313 29.673 -2.413 1.00 91.38 339 SER A CA 1
ATOM 2683 C C . SER A 1 339 ? 9.621 30.059 -0.957 1.00 91.38 339 SER A C 1
ATOM 2685 O O . SER A 1 339 ? 8.895 29.641 -0.049 1.00 91.38 339 SER A O 1
ATOM 2687 N N . PRO A 1 340 ? 10.641 30.906 -0.705 1.00 87.19 340 PRO A N 1
ATOM 2688 C CA . PRO A 1 340 ? 10.995 31.352 0.644 1.00 87.19 340 PRO A CA 1
ATOM 2689 C C . PRO A 1 340 ? 9.846 32.009 1.422 1.00 87.19 340 PRO A C 1
ATOM 2691 O O . PRO A 1 340 ? 9.862 32.030 2.649 1.00 87.19 340 PRO A O 1
ATOM 2694 N N . ALA A 1 341 ? 8.828 32.524 0.721 1.00 85.69 341 ALA A N 1
ATOM 2695 C CA . ALA A 1 341 ? 7.622 33.076 1.338 1.00 85.69 341 ALA A CA 1
ATOM 2696 C C . ALA A 1 341 ? 6.838 32.040 2.168 1.00 85.69 341 ALA A C 1
ATOM 2698 O O . ALA A 1 341 ? 6.094 32.421 3.065 1.00 85.69 341 ALA A O 1
ATOM 2699 N N . TYR A 1 342 ? 7.029 30.749 1.886 1.00 82.81 342 TYR A N 1
ATOM 2700 C CA . TYR A 1 342 ? 6.321 29.642 2.527 1.00 82.81 342 TYR A CA 1
ATOM 2701 C C . TYR A 1 342 ? 7.249 28.736 3.352 1.00 82.81 342 TYR A C 1
ATOM 2703 O O . TYR A 1 342 ? 6.782 27.762 3.926 1.00 82.81 342 TYR A O 1
ATOM 2711 N N . SER A 1 343 ? 8.554 29.026 3.442 1.00 73.12 343 SER A N 1
ATOM 2712 C CA . SER A 1 343 ? 9.550 28.090 3.993 1.00 73.12 343 SER A CA 1
ATOM 2713 C C . SER A 1 343 ? 9.813 28.210 5.500 1.00 73.12 343 SER A C 1
ATOM 2715 O O . SER A 1 343 ? 10.476 27.351 6.073 1.00 73.12 343 SER A O 1
ATOM 2717 N N . SER A 1 344 ? 9.376 29.285 6.158 1.00 61.66 344 SER A N 1
ATOM 2718 C CA . SER A 1 344 ? 9.936 29.722 7.450 1.00 61.66 344 SER A CA 1
ATOM 2719 C C . SER A 1 344 ? 9.528 28.900 8.684 1.00 61.66 344 SER A C 1
ATOM 2721 O O . SER A 1 344 ? 10.125 29.096 9.740 1.00 61.66 344 SER A O 1
ATOM 2723 N N . ILE A 1 345 ? 8.550 27.987 8.580 1.00 63.69 345 ILE A N 1
ATOM 2724 C CA . ILE A 1 345 ? 7.985 27.237 9.730 1.00 63.69 345 ILE A CA 1
ATOM 2725 C C . ILE A 1 345 ? 7.860 25.725 9.434 1.00 63.69 345 ILE A C 1
ATOM 2727 O O . ILE A 1 345 ? 7.246 24.973 10.184 1.00 63.69 345 ILE A O 1
ATOM 2731 N N . LEU A 1 346 ? 8.428 25.238 8.331 1.00 71.94 346 LEU A N 1
ATOM 2732 C CA . LEU A 1 346 ? 8.150 23.882 7.860 1.00 71.94 346 LEU A CA 1
ATOM 2733 C C . LEU A 1 346 ? 9.259 22.884 8.182 1.00 71.94 346 LEU A C 1
ATOM 2735 O O . LEU A 1 346 ? 10.445 23.215 8.187 1.00 71.94 346 LEU A O 1
ATOM 2739 N N . ALA A 1 347 ? 8.856 21.626 8.383 1.00 78.94 347 ALA A N 1
ATOM 2740 C CA . ALA A 1 347 ? 9.787 20.507 8.420 1.00 78.94 347 ALA A CA 1
ATOM 2741 C C . ALA A 1 347 ? 10.592 20.447 7.114 1.00 78.94 347 ALA A C 1
ATOM 2743 O O . ALA A 1 347 ? 10.080 20.759 6.036 1.00 78.94 347 ALA A O 1
ATOM 2744 N N . ARG A 1 348 ? 11.847 19.997 7.209 1.00 86.25 348 ARG A N 1
ATOM 2745 C CA . ARG A 1 348 ? 12.812 20.012 6.098 1.00 86.25 348 ARG A CA 1
ATOM 2746 C C . ARG A 1 348 ? 12.271 19.390 4.805 1.00 86.25 348 ARG A C 1
ATOM 2748 O O . ARG A 1 348 ? 12.508 19.945 3.738 1.00 86.25 348 ARG A O 1
ATOM 2755 N N . ARG A 1 349 ? 11.473 18.324 4.923 1.00 87.38 349 ARG A N 1
ATOM 2756 C CA . ARG A 1 349 ? 10.853 17.601 3.798 1.00 87.38 349 ARG A CA 1
ATOM 2757 C C . ARG A 1 349 ? 9.854 18.403 2.958 1.00 87.38 349 ARG A C 1
ATOM 2759 O O . ARG A 1 349 ? 9.379 17.927 1.939 1.00 87.38 349 ARG A O 1
ATOM 2766 N N . PHE A 1 350 ? 9.461 19.586 3.420 1.00 90.62 350 PHE A N 1
ATOM 2767 C CA . PHE A 1 350 ? 8.560 20.481 2.699 1.00 90.62 350 PHE A CA 1
ATOM 2768 C C . PHE A 1 350 ? 9.299 21.656 2.047 1.00 90.62 350 PHE A C 1
ATOM 2770 O O . PHE A 1 350 ? 8.667 22.528 1.463 1.00 90.62 350 PHE A O 1
ATOM 2777 N N . LEU A 1 351 ? 10.631 21.714 2.141 1.00 91.94 351 LEU A N 1
ATOM 2778 C CA . LEU A 1 351 ? 11.428 22.766 1.501 1.00 91.94 351 LEU A CA 1
ATOM 2779 C C . LEU A 1 351 ? 11.687 22.483 0.016 1.00 91.94 351 LEU A C 1
ATOM 2781 O O . LEU A 1 351 ? 11.998 23.399 -0.750 1.00 91.94 351 LEU A O 1
ATOM 2785 N N . THR A 1 352 ? 11.545 21.225 -0.391 1.00 94.69 352 THR A N 1
ATOM 2786 C CA . THR A 1 352 ? 11.728 20.758 -1.762 1.00 94.69 352 THR A CA 1
ATOM 2787 C C . THR A 1 352 ? 10.508 19.991 -2.245 1.00 94.69 352 THR A C 1
ATOM 2789 O O . THR A 1 352 ? 9.730 19.452 -1.459 1.00 94.69 352 THR A O 1
ATOM 2792 N N . VAL A 1 353 ? 10.337 19.968 -3.563 1.00 96.06 353 VAL A N 1
ATOM 2793 C CA . VAL A 1 353 ? 9.372 19.108 -4.244 1.00 96.06 353 VAL A CA 1
ATOM 2794 C C . VAL A 1 353 ? 10.007 18.506 -5.487 1.00 96.06 353 VAL A C 1
ATOM 2796 O O . VAL A 1 353 ? 10.869 19.123 -6.127 1.00 96.06 353 VAL A O 1
ATOM 2799 N N . ARG A 1 354 ? 9.522 17.336 -5.898 1.00 97.62 354 ARG A N 1
ATOM 2800 C CA . ARG A 1 354 ? 9.689 16.869 -7.274 1.00 97.62 354 ARG A CA 1
ATOM 2801 C C . ARG A 1 354 ? 8.441 17.217 -8.075 1.00 97.62 354 ARG A C 1
ATOM 2803 O O . ARG A 1 354 ? 7.333 16.841 -7.704 1.00 97.62 354 ARG A O 1
ATOM 2810 N N . SER A 1 355 ? 8.629 17.951 -9.168 1.00 97.19 355 SER A N 1
ATOM 2811 C CA . SER A 1 355 ? 7.577 18.382 -10.092 1.00 97.19 355 SER A CA 1
ATOM 2812 C C . SER A 1 355 ? 7.615 17.558 -11.374 1.00 97.19 355 SER A C 1
ATOM 2814 O O . SER A 1 355 ? 8.690 17.290 -11.899 1.00 97.19 355 SER A O 1
ATOM 2816 N N . PHE A 1 356 ? 6.457 17.263 -11.956 1.00 97.19 356 PHE A N 1
ATOM 2817 C CA . PHE A 1 356 ? 6.322 16.475 -13.183 1.00 97.19 356 PHE A CA 1
ATOM 2818 C C . PHE A 1 356 ? 5.646 17.289 -14.299 1.00 97.19 356 PHE A C 1
ATOM 2820 O O . PHE A 1 356 ? 4.460 17.101 -14.566 1.00 97.19 356 PHE A O 1
ATOM 2827 N N . PRO A 1 357 ? 6.364 18.247 -14.924 1.00 94.44 357 PRO A N 1
ATOM 2828 C CA . PRO A 1 357 ? 5.812 19.058 -16.014 1.00 94.44 357 PRO A CA 1
ATOM 2829 C C . PRO A 1 357 ? 5.550 18.243 -17.285 1.00 94.44 357 PRO A C 1
ATOM 2831 O O . PRO A 1 357 ? 4.639 18.573 -18.042 1.00 94.44 357 PRO A O 1
ATOM 2834 N N . ASP A 1 358 ? 6.325 17.177 -17.486 1.00 91.75 358 ASP A N 1
ATOM 2835 C CA . ASP A 1 358 ? 6.278 16.319 -18.661 1.00 91.75 358 ASP A CA 1
ATOM 2836 C C . ASP A 1 358 ? 5.697 14.941 -18.315 1.00 91.75 358 ASP A C 1
ATOM 2838 O O . ASP A 1 358 ? 5.841 14.434 -17.199 1.00 91.75 358 ASP A O 1
ATOM 2842 N N . GLY A 1 359 ? 5.061 14.316 -19.307 1.00 85.94 359 GLY A N 1
ATOM 2843 C CA . GLY A 1 359 ? 4.466 12.989 -19.175 1.00 85.94 359 GLY A CA 1
ATOM 2844 C C . GLY A 1 359 ? 3.063 13.008 -18.562 1.00 85.94 359 GLY A C 1
ATOM 2845 O O . GLY A 1 359 ? 2.779 13.693 -17.583 1.00 85.94 359 GLY A O 1
ATOM 2846 N N . ALA A 1 360 ? 2.163 12.212 -19.143 1.00 90.00 360 ALA A N 1
ATOM 2847 C CA . ALA A 1 360 ? 0.795 12.080 -18.639 1.00 90.00 360 ALA A CA 1
ATOM 2848 C C . ALA A 1 360 ? 0.724 11.288 -17.319 1.00 90.00 360 ALA A C 1
ATOM 2850 O O . ALA A 1 360 ? -0.220 11.454 -16.551 1.00 90.00 360 ALA A O 1
ATOM 2851 N N . ARG A 1 361 ? 1.717 10.427 -17.062 1.00 93.88 361 ARG A N 1
ATOM 2852 C CA . ARG A 1 361 ? 1.783 9.517 -15.917 1.00 93.88 361 ARG A CA 1
ATOM 2853 C C . ARG A 1 361 ? 3.227 9.348 -15.467 1.00 93.88 361 ARG A C 1
ATOM 2855 O O . ARG A 1 361 ? 4.043 8.841 -16.229 1.00 93.88 361 ARG A O 1
ATOM 2862 N N . ASN A 1 362 ? 3.506 9.713 -14.222 1.00 95.81 362 ASN A N 1
ATOM 2863 C CA . ASN A 1 362 ? 4.836 9.633 -13.626 1.00 95.81 362 ASN A CA 1
ATOM 2864 C C . ASN A 1 362 ? 4.767 8.800 -12.346 1.00 95.81 362 ASN A C 1
ATOM 2866 O O . ASN A 1 362 ? 3.905 9.050 -11.509 1.00 95.81 362 ASN A O 1
ATOM 2870 N N . CYS A 1 363 ? 5.626 7.792 -12.198 1.00 96.06 363 CYS A N 1
ATOM 2871 C CA . CYS A 1 363 ? 5.487 6.791 -11.140 1.00 96.06 363 CYS A CA 1
ATOM 2872 C C . CYS A 1 363 ? 6.740 6.666 -10.276 1.00 96.06 363 CYS A C 1
ATOM 2874 O O . CYS A 1 363 ? 7.851 6.556 -10.785 1.00 96.06 363 CYS A O 1
ATOM 2876 N N . TYR A 1 364 ? 6.521 6.585 -8.970 1.00 96.94 364 TYR A N 1
ATOM 2877 C CA . TYR A 1 364 ? 7.470 6.066 -7.999 1.00 96.94 364 TYR A CA 1
ATOM 2878 C C . TYR A 1 364 ? 7.349 4.547 -7.960 1.00 96.94 364 TYR A C 1
ATOM 2880 O O . TYR A 1 364 ? 6.235 4.027 -7.933 1.00 96.94 364 TYR A O 1
ATOM 2888 N N . THR A 1 365 ? 8.473 3.835 -7.940 1.00 94.81 365 THR A N 1
ATOM 2889 C CA . THR A 1 365 ? 8.512 2.372 -7.840 1.00 94.81 365 THR A CA 1
ATOM 2890 C C . THR A 1 365 ? 9.352 1.942 -6.648 1.00 94.81 365 THR A C 1
ATOM 2892 O O . THR A 1 365 ? 10.573 2.092 -6.631 1.00 94.81 365 THR A O 1
ATOM 2895 N N . PHE A 1 366 ? 8.688 1.353 -5.662 1.00 92.81 366 PHE A N 1
ATOM 2896 C CA . PHE A 1 366 ? 9.300 0.720 -4.505 1.00 92.81 366 PHE A CA 1
ATOM 2897 C C . PHE A 1 366 ? 9.605 -0.731 -4.841 1.00 92.81 366 PHE A C 1
ATOM 2899 O O . PHE A 1 366 ? 8.694 -1.490 -5.149 1.00 92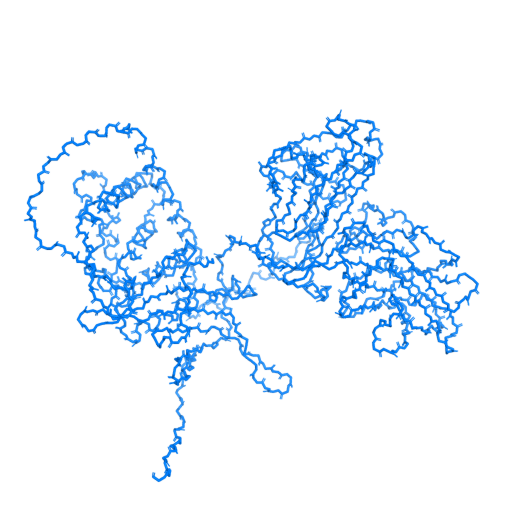.81 366 PHE A O 1
ATOM 2906 N N . LYS A 1 367 ? 10.881 -1.110 -4.793 1.00 87.38 367 LYS A N 1
ATOM 2907 C CA . LYS A 1 367 ? 11.352 -2.479 -5.050 1.00 87.38 367 LYS A CA 1
ATOM 2908 C C . LYS A 1 367 ? 11.650 -3.180 -3.725 1.00 87.38 367 LYS A C 1
ATOM 2910 O O . LYS A 1 367 ? 11.908 -2.512 -2.726 1.00 87.38 367 LYS A O 1
ATOM 2915 N N . SER A 1 368 ? 11.736 -4.509 -3.738 1.00 86.06 368 SER A N 1
ATOM 2916 C CA . SER A 1 368 ? 11.992 -5.331 -2.537 1.00 86.06 368 SER A CA 1
ATOM 2917 C C . SER A 1 368 ? 10.836 -5.317 -1.529 1.00 86.06 368 SER A C 1
ATOM 2919 O O . SER A 1 368 ? 11.049 -5.402 -0.319 1.00 86.06 368 SER A O 1
ATOM 2921 N N . ILE A 1 369 ? 9.612 -5.210 -2.038 1.00 87.69 369 ILE A N 1
ATOM 2922 C CA . ILE A 1 369 ? 8.384 -5.386 -1.269 1.00 87.69 369 ILE A CA 1
ATOM 2923 C C . ILE A 1 369 ? 8.171 -6.882 -1.017 1.00 87.69 369 ILE A C 1
ATOM 2925 O O . ILE A 1 369 ? 8.598 -7.724 -1.805 1.00 87.69 369 ILE A O 1
ATOM 2929 N N . ILE A 1 370 ? 7.555 -7.226 0.111 1.00 87.38 370 ILE A N 1
ATOM 2930 C CA . ILE A 1 370 ? 7.253 -8.605 0.491 1.00 87.38 370 ILE A CA 1
ATOM 2931 C C . ILE A 1 370 ? 5.779 -8.868 0.152 1.00 87.38 370 ILE A C 1
ATOM 2933 O O . ILE A 1 370 ? 4.908 -8.316 0.830 1.00 87.38 370 ILE A O 1
ATOM 2937 N N . PRO A 1 371 ? 5.478 -9.705 -0.861 1.00 87.25 371 PRO A N 1
ATOM 2938 C CA . PRO A 1 371 ? 4.103 -10.068 -1.185 1.00 87.25 371 PRO A CA 1
ATOM 2939 C C . PRO A 1 371 ? 3.372 -10.683 0.016 1.00 87.25 371 PRO A C 1
ATOM 2941 O O . PRO A 1 371 ? 3.963 -11.442 0.788 1.00 87.25 371 PRO A O 1
ATOM 2944 N N . GLY A 1 372 ? 2.089 -10.367 0.169 1.00 86.19 372 GLY A N 1
ATOM 2945 C CA . GLY A 1 372 ? 1.232 -10.810 1.271 1.00 86.19 372 GLY A CA 1
ATOM 2946 C C . GLY A 1 372 ? 1.373 -9.997 2.564 1.00 86.19 372 GLY A C 1
ATOM 2947 O O . GLY A 1 372 ? 0.530 -10.128 3.451 1.00 86.19 372 GLY A O 1
ATOM 2948 N N . LEU A 1 373 ? 2.395 -9.140 2.695 1.00 90.56 373 LEU A N 1
ATOM 2949 C CA . LEU A 1 373 ? 2.417 -8.136 3.761 1.00 90.56 373 LEU A CA 1
ATOM 2950 C C . LEU A 1 373 ? 1.550 -6.936 3.395 1.00 90.56 373 LEU A C 1
ATOM 2952 O O . LEU A 1 373 ? 1.322 -6.627 2.222 1.00 90.56 373 LEU A O 1
ATOM 2956 N N . LYS A 1 374 ? 1.096 -6.238 4.432 1.00 95.00 374 LYS A N 1
ATOM 2957 C CA . LYS A 1 374 ? 0.382 -4.976 4.287 1.00 95.00 374 LYS A CA 1
ATOM 2958 C C . LYS A 1 374 ? 1.365 -3.823 4.374 1.00 95.00 374 LYS A C 1
ATOM 2960 O O . LYS A 1 374 ? 2.394 -3.920 5.039 1.00 95.00 374 LYS A O 1
ATOM 2965 N N . TYR A 1 375 ? 1.056 -2.739 3.683 1.00 96.00 375 TYR A N 1
ATOM 2966 C CA . TYR A 1 375 ? 1.876 -1.541 3.667 1.00 96.00 375 TYR A CA 1
ATOM 2967 C C . TYR A 1 375 ? 0.995 -0.320 3.855 1.00 96.00 375 TYR A C 1
ATOM 2969 O O . TYR A 1 375 ? 0.051 -0.127 3.087 1.00 96.00 375 TYR A O 1
ATOM 2977 N N . LEU A 1 376 ? 1.338 0.506 4.843 1.00 97.06 376 LEU A N 1
ATOM 2978 C CA . LEU A 1 376 ? 0.866 1.880 4.917 1.00 97.06 376 LEU A CA 1
ATOM 2979 C C . LEU A 1 376 ? 1.781 2.736 4.045 1.00 97.06 376 LEU A C 1
ATOM 2981 O O . LEU A 1 376 ? 3.006 2.739 4.200 1.00 97.06 376 LEU A O 1
ATOM 2985 N N . ILE A 1 377 ? 1.161 3.438 3.109 1.00 97.56 377 ILE A N 1
ATOM 2986 C CA . ILE A 1 377 ? 1.800 4.311 2.134 1.00 97.56 377 ILE A CA 1
ATOM 2987 C C . ILE A 1 377 ? 1.265 5.708 2.385 1.00 97.56 377 ILE A C 1
ATOM 2989 O O . ILE A 1 377 ? 0.054 5.908 2.345 1.00 97.56 377 ILE A O 1
ATOM 2993 N N . ARG A 1 378 ? 2.146 6.672 2.636 1.00 96.62 378 ARG A N 1
ATOM 2994 C CA . ARG A 1 378 ? 1.767 8.068 2.865 1.00 96.62 378 ARG A CA 1
ATOM 2995 C C . ARG A 1 378 ? 2.421 8.955 1.825 1.00 96.62 378 ARG A C 1
ATOM 2997 O O . ARG A 1 378 ? 3.643 8.956 1.720 1.00 96.62 378 ARG A O 1
ATOM 3004 N N . ALA A 1 379 ? 1.622 9.747 1.122 1.00 96.81 379 ALA A N 1
ATOM 3005 C CA . ALA A 1 379 ? 2.102 10.793 0.227 1.00 96.81 379 ALA A CA 1
ATOM 3006 C C . ALA A 1 379 ? 1.834 12.168 0.848 1.00 96.81 379 ALA A C 1
ATOM 3008 O O . ALA A 1 379 ? 0.741 12.413 1.360 1.00 96.81 379 ALA A O 1
ATOM 3009 N N . THR A 1 380 ? 2.821 13.062 0.799 1.00 94.88 380 THR A N 1
ATOM 3010 C CA . THR A 1 380 ? 2.716 14.424 1.342 1.00 94.88 380 THR A CA 1
ATOM 3011 C C . THR A 1 380 ? 3.007 15.471 0.278 1.00 94.88 380 THR A C 1
ATOM 3013 O O . THR A 1 380 ? 3.937 15.316 -0.520 1.00 94.88 380 THR A O 1
ATOM 3016 N N . PHE A 1 381 ? 2.246 16.560 0.311 1.00 94.69 381 PHE A N 1
ATOM 3017 C CA . PHE A 1 381 ? 2.242 17.603 -0.704 1.00 94.69 381 PHE A CA 1
ATOM 3018 C C . PHE A 1 381 ? 2.236 18.980 -0.048 1.00 94.69 381 PHE A C 1
ATOM 3020 O O . PHE A 1 381 ? 1.430 19.257 0.836 1.00 94.69 381 PHE A O 1
ATOM 3027 N N . LEU A 1 382 ? 3.099 19.862 -0.531 1.00 93.50 382 LEU A N 1
ATOM 3028 C CA . LEU A 1 382 ? 3.035 21.295 -0.292 1.00 93.50 382 LEU A CA 1
ATOM 3029 C C . LEU A 1 382 ? 3.334 22.006 -1.607 1.00 93.50 382 LEU A C 1
ATOM 3031 O O . LEU A 1 382 ? 4.420 21.842 -2.160 1.00 93.50 382 LEU A O 1
ATOM 3035 N N . TYR A 1 383 ? 2.379 22.789 -2.111 1.00 93.69 383 TYR A N 1
ATOM 3036 C CA . TYR A 1 383 ? 2.591 23.524 -3.358 1.00 93.69 383 TYR A CA 1
ATOM 3037 C C . TYR A 1 383 ? 3.640 24.626 -3.171 1.00 93.69 383 TYR A C 1
ATOM 3039 O O . TYR A 1 383 ? 4.566 24.734 -3.972 1.00 93.69 383 TYR A O 1
ATOM 3047 N N . GLY A 1 384 ? 3.526 25.449 -2.123 1.00 92.38 384 GLY A N 1
ATOM 3048 C CA . GLY A 1 384 ? 4.566 26.409 -1.742 1.00 92.38 384 GLY A CA 1
ATOM 3049 C C . GLY A 1 384 ? 5.006 27.365 -2.859 1.00 92.38 384 GLY A C 1
ATOM 3050 O O . GLY A 1 384 ? 6.124 27.881 -2.829 1.00 92.38 384 GLY A O 1
ATOM 3051 N N . ASN A 1 385 ? 4.165 27.549 -3.884 1.00 93.44 385 ASN A N 1
ATOM 3052 C CA . ASN A 1 385 ? 4.470 28.279 -5.113 1.00 93.44 385 ASN A CA 1
ATOM 3053 C C . ASN A 1 385 ? 5.837 27.912 -5.737 1.00 93.44 385 ASN A C 1
ATOM 3055 O O . ASN A 1 385 ? 6.585 28.792 -6.171 1.00 93.44 385 ASN A O 1
ATOM 3059 N N . TYR A 1 386 ? 6.192 26.622 -5.749 1.00 93.38 386 TYR A N 1
ATOM 3060 C CA . TYR A 1 386 ? 7.505 26.144 -6.210 1.00 93.38 386 TYR A CA 1
ATOM 3061 C C . TYR A 1 386 ? 7.816 26.502 -7.680 1.00 93.38 386 TYR A C 1
ATOM 3063 O O . TYR A 1 386 ? 8.977 26.516 -8.096 1.00 93.38 386 TYR A O 1
ATOM 3071 N N . ASP A 1 387 ? 6.782 26.742 -8.492 1.00 93.25 387 ASP A N 1
ATOM 3072 C CA . ASP A 1 387 ? 6.876 27.068 -9.917 1.00 93.25 387 ASP A CA 1
ATOM 3073 C C . ASP A 1 387 ? 6.720 28.565 -10.217 1.00 93.25 387 ASP A C 1
ATOM 3075 O O . ASP A 1 387 ? 6.781 28.957 -11.383 1.00 93.25 387 ASP A O 1
ATOM 3079 N N . LEU A 1 388 ? 6.551 29.394 -9.179 1.00 92.25 388 LEU A N 1
ATOM 3080 C CA . LEU A 1 388 ? 6.382 30.847 -9.259 1.00 92.25 388 LEU A CA 1
ATOM 3081 C C . LEU A 1 388 ? 5.171 31.297 -10.094 1.00 92.25 388 LEU A C 1
ATOM 3083 O O . LEU A 1 388 ? 5.122 32.448 -10.533 1.00 92.25 388 LEU A O 1
ATOM 3087 N N . LYS A 1 389 ? 4.188 30.416 -10.323 1.00 90.38 389 LYS A N 1
ATOM 3088 C CA . LYS A 1 389 ? 2.973 30.750 -11.084 1.00 90.38 389 LYS A CA 1
ATOM 3089 C C . LYS A 1 389 ? 1.862 31.340 -10.228 1.00 90.38 389 LYS A C 1
ATOM 3091 O O . LYS A 1 389 ? 0.940 31.935 -10.779 1.00 90.38 389 LYS A O 1
ATOM 3096 N N . SER A 1 390 ? 1.936 31.177 -8.908 1.00 87.94 390 SER A N 1
ATOM 3097 C CA . SER A 1 390 ? 0.888 31.579 -7.964 1.00 87.94 390 SER A CA 1
ATOM 3098 C C . SER A 1 390 ? -0.477 31.009 -8.363 1.00 87.94 390 SER A C 1
ATOM 3100 O O . SER A 1 390 ? -1.487 31.713 -8.356 1.00 87.94 390 SER A O 1
ATOM 3102 N N . SER A 1 391 ? -0.492 29.735 -8.771 1.00 89.19 391 SER A N 1
ATOM 3103 C CA . SER A 1 391 ? -1.705 29.072 -9.248 1.00 89.19 391 SER A CA 1
ATOM 3104 C C . SER A 1 391 ? -2.758 29.033 -8.131 1.00 89.19 391 SER A C 1
ATOM 3106 O O . SER A 1 391 ? -2.420 28.642 -7.013 1.00 89.19 391 SER A O 1
ATOM 3108 N N . PRO A 1 392 ? -4.027 29.397 -8.403 1.00 87.06 392 PRO A N 1
ATOM 3109 C CA . PRO A 1 392 ? -5.082 29.414 -7.385 1.00 87.06 392 PRO A CA 1
ATOM 3110 C C . PRO A 1 392 ? -5.513 28.006 -6.955 1.00 87.06 392 PRO A C 1
ATOM 3112 O O . PRO A 1 392 ? -6.085 27.830 -5.886 1.00 87.06 392 PRO A O 1
ATOM 3115 N N . SER A 1 393 ? -5.274 27.004 -7.802 1.00 91.94 393 SER A N 1
ATOM 3116 C CA . SER A 1 393 ? -5.399 25.596 -7.442 1.00 91.94 393 SER A CA 1
ATOM 3117 C C . SER A 1 393 ? -4.504 24.739 -8.333 1.00 91.94 393 SER A C 1
ATOM 3119 O O . SER A 1 393 ? -4.207 25.123 -9.468 1.00 91.94 393 SER A O 1
ATOM 3121 N N . VAL A 1 394 ? -4.078 23.591 -7.813 1.00 93.88 394 VAL A N 1
ATOM 3122 C CA . VAL A 1 394 ? -3.380 22.542 -8.560 1.00 93.88 394 VAL A CA 1
ATOM 3123 C C . VAL A 1 394 ? -4.095 21.225 -8.297 1.00 93.88 394 VAL A C 1
ATOM 3125 O O . VAL A 1 394 ? -4.210 20.806 -7.145 1.00 93.88 394 VAL A O 1
ATOM 3128 N N . GLN A 1 395 ? -4.561 20.580 -9.367 1.00 94.94 395 GLN A N 1
ATOM 3129 C CA . GLN A 1 395 ? -5.277 19.311 -9.293 1.00 94.94 395 GLN A CA 1
ATOM 3130 C C . GLN A 1 395 ? -4.651 18.255 -10.205 1.00 94.94 395 GLN A C 1
ATOM 3132 O O . GLN A 1 395 ? -4.310 18.539 -11.353 1.00 94.94 395 GLN A O 1
ATOM 3137 N N . PHE A 1 396 ? -4.517 17.036 -9.688 1.00 95.88 396 PHE A N 1
ATOM 3138 C CA . PHE A 1 396 ? -4.022 15.858 -10.402 1.00 95.88 396 PHE A CA 1
ATOM 3139 C C . PHE A 1 396 ? -4.439 14.583 -9.662 1.00 95.88 396 PHE A C 1
ATOM 3141 O O . PHE A 1 396 ? -4.824 14.640 -8.496 1.00 95.88 396 PHE A O 1
ATOM 3148 N N . ASP A 1 397 ? -4.337 13.427 -10.310 1.00 95.38 397 ASP A N 1
ATOM 3149 C CA . ASP A 1 397 ? -4.750 12.166 -9.694 1.00 95.38 397 ASP A CA 1
ATOM 3150 C C . ASP A 1 397 ? -3.556 11.370 -9.170 1.00 95.38 397 ASP A C 1
ATOM 3152 O O . ASP A 1 397 ? -2.521 11.255 -9.832 1.00 95.38 397 ASP A O 1
ATOM 3156 N N . LEU A 1 398 ? -3.722 10.772 -7.994 1.00 96.25 398 LEU A N 1
ATOM 3157 C CA . LEU A 1 398 ? -2.786 9.833 -7.399 1.00 96.25 398 LEU A CA 1
ATOM 3158 C C . LEU A 1 398 ? -3.332 8.414 -7.545 1.00 96.25 398 LEU A C 1
ATOM 3160 O O . LEU A 1 398 ? -4.479 8.134 -7.204 1.00 96.25 398 LEU A O 1
ATOM 3164 N N . TYR A 1 399 ? -2.493 7.508 -8.030 1.00 95.25 399 TYR A N 1
ATOM 3165 C CA . TYR A 1 399 ? -2.824 6.109 -8.258 1.00 95.25 399 TYR A CA 1
ATOM 3166 C C . TYR A 1 399 ? -1.892 5.205 -7.466 1.00 95.25 399 TYR A C 1
ATOM 3168 O O . TYR A 1 399 ? -0.678 5.415 -7.442 1.00 95.25 399 TYR A O 1
ATOM 3176 N N . LEU A 1 400 ? -2.457 4.147 -6.895 1.00 94.12 400 LEU A N 1
ATOM 3177 C CA . LEU A 1 400 ? -1.709 3.025 -6.356 1.00 94.12 400 LEU A CA 1
ATOM 3178 C C . LEU A 1 400 ? -1.719 1.889 -7.382 1.00 94.12 400 LEU A C 1
ATOM 3180 O O . LEU A 1 400 ? -2.748 1.270 -7.663 1.00 94.12 400 LEU A O 1
ATOM 3184 N N . GLY A 1 401 ? -0.567 1.651 -8.003 1.00 88.88 401 GLY A N 1
ATOM 3185 C CA . GLY A 1 401 ? -0.469 0.855 -9.215 1.00 88.88 401 GLY A CA 1
ATOM 3186 C C . GLY A 1 401 ? -1.345 1.479 -10.294 1.00 88.88 401 GLY A C 1
ATOM 3187 O O . GLY A 1 401 ? -1.053 2.560 -10.794 1.00 88.88 401 GLY A O 1
ATOM 3188 N N . VAL A 1 402 ? -2.429 0.796 -10.642 1.00 86.75 402 VAL A N 1
ATOM 3189 C CA . VAL A 1 402 ? -3.418 1.187 -11.661 1.00 86.75 402 VAL A CA 1
ATOM 3190 C C . VAL A 1 402 ? -4.770 1.586 -11.065 1.00 86.75 402 VAL A C 1
ATOM 3192 O O . VAL A 1 402 ? -5.669 1.950 -11.818 1.00 86.75 402 VAL A O 1
ATOM 3195 N N . ASN A 1 403 ? -4.910 1.552 -9.740 1.00 90.19 403 ASN A N 1
ATOM 3196 C CA . ASN A 1 403 ? -6.146 1.887 -9.040 1.00 90.19 403 ASN A CA 1
ATOM 3197 C C . ASN A 1 403 ? -6.083 3.340 -8.554 1.00 90.19 403 ASN A C 1
ATOM 3199 O O . ASN A 1 403 ? -5.047 3.772 -8.043 1.00 90.19 403 ASN A O 1
ATOM 3203 N N . LEU A 1 404 ? -7.162 4.101 -8.759 1.00 91.25 404 LEU A N 1
ATOM 3204 C CA . LEU A 1 404 ? -7.247 5.495 -8.323 1.00 91.25 404 LEU A CA 1
ATOM 3205 C C . LEU A 1 404 ? -7.254 5.537 -6.794 1.00 91.25 404 LEU A C 1
ATOM 3207 O O . LEU A 1 404 ? -8.185 5.032 -6.176 1.00 91.25 404 LEU A O 1
ATOM 3211 N N . TRP A 1 405 ? -6.222 6.142 -6.211 1.00 93.00 405 TRP A N 1
ATOM 3212 C CA . TRP A 1 405 ? -6.089 6.307 -4.768 1.00 93.00 405 TRP A CA 1
ATOM 3213 C C . TRP A 1 405 ? -6.821 7.570 -4.309 1.00 93.00 405 TRP A C 1
ATOM 3215 O O . TRP A 1 405 ? -7.732 7.470 -3.494 1.00 93.00 405 TRP A O 1
ATOM 3225 N N . LYS A 1 406 ? -6.441 8.751 -4.811 1.00 92.19 406 LYS A N 1
ATOM 3226 C CA . LYS A 1 406 ? -7.097 10.022 -4.459 1.00 92.19 406 LYS A CA 1
ATOM 3227 C C . LYS A 1 406 ? -6.838 11.082 -5.527 1.00 92.19 406 LYS A C 1
ATOM 3229 O O . LYS A 1 406 ? -5.729 11.165 -6.054 1.00 92.19 406 LYS A O 1
ATOM 3234 N N . THR A 1 407 ? -7.825 11.925 -5.815 1.00 93.25 407 THR A N 1
ATOM 3235 C CA . THR A 1 407 ? -7.592 13.162 -6.570 1.00 93.25 407 THR A CA 1
ATOM 3236 C C . THR A 1 407 ? -7.026 14.211 -5.621 1.00 93.25 407 THR A C 1
ATOM 3238 O O . THR A 1 407 ? -7.674 14.623 -4.663 1.00 93.25 407 THR A O 1
ATOM 3241 N N . ILE A 1 408 ? -5.796 14.640 -5.881 1.00 93.06 408 ILE A N 1
ATOM 3242 C CA . ILE A 1 408 ? -5.129 15.685 -5.112 1.00 93.06 408 ILE A CA 1
ATOM 3243 C C . ILE A 1 408 ? -5.643 17.031 -5.602 1.00 93.06 408 ILE A C 1
ATOM 3245 O O . ILE A 1 408 ? -5.610 17.301 -6.801 1.00 93.06 408 ILE A O 1
ATOM 3249 N N . ASN A 1 409 ? -6.104 17.874 -4.683 1.00 92.31 409 ASN A N 1
ATOM 3250 C CA . ASN A 1 409 ? -6.573 19.221 -4.980 1.00 92.31 409 ASN A CA 1
ATOM 3251 C C . ASN A 1 409 ? -6.012 20.204 -3.948 1.00 92.31 409 ASN A C 1
ATOM 3253 O O . ASN A 1 409 ? -6.472 20.253 -2.811 1.00 92.31 409 ASN A O 1
ATOM 3257 N N . VAL A 1 410 ? -5.002 20.977 -4.343 1.00 91.19 410 VAL A N 1
ATOM 3258 C CA . VAL A 1 410 ? -4.348 21.960 -3.473 1.00 91.19 410 VAL A CA 1
ATOM 3259 C C . VAL A 1 410 ? -4.815 23.353 -3.865 1.00 91.19 410 VAL A C 1
ATOM 3261 O O . VAL A 1 410 ? -4.500 23.814 -4.958 1.00 91.19 410 VAL A O 1
ATOM 3264 N N . THR A 1 411 ? -5.547 24.025 -2.977 1.00 91.75 411 THR A N 1
ATOM 3265 C CA . THR A 1 411 ? -6.098 25.379 -3.195 1.00 91.75 411 THR A CA 1
ATOM 3266 C C . THR A 1 411 ? -5.384 26.471 -2.398 1.00 91.75 411 THR A C 1
ATOM 3268 O O . THR A 1 411 ? -5.520 27.648 -2.712 1.00 91.75 411 THR A O 1
ATOM 3271 N N . ASP A 1 412 ? -4.624 26.101 -1.365 1.00 89.56 412 ASP A N 1
ATOM 3272 C CA . ASP A 1 412 ? -3.810 27.024 -0.571 1.00 89.56 412 ASP A CA 1
ATOM 3273 C C . ASP A 1 412 ? -2.333 26.615 -0.682 1.00 89.56 412 ASP A C 1
ATOM 3275 O O . ASP A 1 412 ? -1.988 25.489 -0.310 1.00 89.56 412 ASP A O 1
ATOM 3279 N N . PRO A 1 413 ? -1.442 27.493 -1.181 1.00 88.06 413 PRO A N 1
ATOM 3280 C CA . PRO A 1 413 ? -0.020 27.190 -1.316 1.00 88.06 413 PRO A CA 1
ATOM 3281 C C . PRO A 1 413 ? 0.697 26.927 0.016 1.00 88.06 413 PRO A C 1
ATOM 3283 O O . PRO A 1 413 ? 1.783 26.350 -0.006 1.00 88.06 413 PRO A O 1
ATOM 3286 N N . SER A 1 414 ? 0.122 27.343 1.146 1.00 86.94 414 SER A N 1
ATOM 3287 C CA . SER A 1 414 ? 0.722 27.239 2.483 1.00 86.94 414 SER A CA 1
ATOM 3288 C C . SER A 1 414 ? 0.331 25.956 3.215 1.00 86.94 414 SER A C 1
ATOM 3290 O O . SER A 1 414 ? 1.012 25.562 4.162 1.00 86.94 414 SER A O 1
ATOM 3292 N N . ASN A 1 415 ? -0.762 25.310 2.800 1.00 85.25 415 ASN A N 1
ATOM 3293 C CA . ASN A 1 415 ? -1.272 24.121 3.470 1.00 85.25 415 ASN A CA 1
ATOM 3294 C C . ASN A 1 415 ? -0.493 22.879 3.042 1.00 85.25 415 ASN A C 1
ATOM 3296 O O . ASN A 1 415 ? -0.297 22.619 1.853 1.00 85.25 415 ASN A O 1
ATOM 3300 N N . ASN A 1 416 ? -0.092 22.084 4.030 1.00 85.62 416 ASN A N 1
ATOM 3301 C CA . ASN A 1 416 ? 0.396 20.739 3.793 1.00 85.62 416 ASN A CA 1
ATOM 3302 C C . ASN A 1 416 ? -0.796 19.787 3.649 1.00 85.62 416 ASN A C 1
ATOM 3304 O O . ASN A 1 416 ? -1.715 19.765 4.462 1.00 85.62 416 ASN A O 1
ATOM 3308 N N . PHE A 1 417 ? -0.780 18.994 2.590 1.00 87.81 417 PHE A N 1
ATOM 3309 C CA . PHE A 1 417 ? -1.766 17.955 2.350 1.00 87.81 417 PHE A CA 1
ATOM 3310 C C . PHE A 1 417 ? -1.097 16.591 2.490 1.00 87.81 417 PHE A C 1
ATOM 3312 O O . PHE A 1 417 ? 0.045 16.402 2.060 1.00 87.81 417 PHE A O 1
ATOM 3319 N N . LEU A 1 418 ? -1.800 15.635 3.089 1.00 91.12 418 LEU A N 1
ATOM 3320 C CA . LEU A 1 418 ? -1.344 14.257 3.203 1.00 91.12 418 LEU A CA 1
ATOM 3321 C C . LEU A 1 418 ? -2.475 13.303 2.843 1.00 91.12 418 LEU A C 1
ATOM 3323 O O . LEU A 1 418 ? -3.642 13.583 3.086 1.00 91.12 418 LEU A O 1
ATOM 3327 N N . THR A 1 419 ? -2.111 12.162 2.281 1.00 94.00 419 THR A N 1
ATOM 3328 C CA . THR A 1 419 ? -3.032 11.047 2.072 1.00 94.00 419 THR A CA 1
ATOM 3329 C C . THR A 1 419 ? -2.325 9.753 2.436 1.00 94.00 419 THR A C 1
ATOM 3331 O O . THR A 1 419 ? -1.124 9.606 2.183 1.00 94.00 419 THR A O 1
ATOM 3334 N N . GLU A 1 420 ? -3.056 8.829 3.057 1.00 96.50 420 GLU A N 1
ATOM 3335 C CA . GLU A 1 420 ? -2.568 7.499 3.415 1.00 96.50 420 GLU A CA 1
ATOM 3336 C C . GLU A 1 420 ? -3.407 6.421 2.727 1.00 96.50 420 GLU A C 1
ATOM 3338 O O . GLU A 1 420 ? -4.622 6.554 2.584 1.00 96.50 420 GLU A O 1
ATOM 3343 N N . ALA A 1 421 ? -2.758 5.337 2.318 1.00 96.88 421 ALA A N 1
ATOM 3344 C CA . ALA A 1 421 ? -3.419 4.110 1.905 1.00 96.88 421 ALA A CA 1
ATOM 3345 C C . ALA A 1 421 ? -2.798 2.912 2.613 1.00 96.88 421 ALA A C 1
ATOM 3347 O O . ALA A 1 421 ? -1.582 2.851 2.791 1.00 96.88 421 ALA A O 1
ATOM 3348 N N . ILE A 1 422 ? -3.632 1.938 2.964 1.00 97.62 422 ILE A N 1
ATOM 3349 C CA . ILE A 1 422 ? -3.212 0.626 3.446 1.00 97.62 422 ILE A CA 1
ATOM 3350 C C . ILE A 1 422 ? -3.575 -0.396 2.377 1.00 97.62 422 ILE A C 1
ATOM 3352 O O . ILE A 1 422 ? -4.742 -0.547 2.008 1.00 97.62 422 ILE A O 1
ATOM 3356 N N . THR A 1 423 ? -2.568 -1.099 1.870 1.00 96.00 423 THR A N 1
ATOM 3357 C CA . THR A 1 423 ? -2.729 -2.095 0.807 1.00 96.00 423 THR A CA 1
ATOM 3358 C C . THR A 1 423 ? -2.004 -3.382 1.151 1.00 96.00 423 THR A C 1
ATOM 3360 O O . THR A 1 423 ? -0.951 -3.350 1.783 1.00 96.00 423 THR A O 1
ATOM 3363 N N . GLU A 1 424 ? -2.519 -4.513 0.680 1.00 94.25 424 GLU A N 1
ATOM 3364 C CA . GLU A 1 424 ? -1.727 -5.739 0.596 1.00 94.25 424 GLU A CA 1
ATOM 3365 C C . GLU A 1 424 ? -0.806 -5.652 -0.627 1.00 94.25 424 GLU A C 1
ATOM 3367 O O . GLU A 1 424 ? -1.241 -5.274 -1.720 1.00 94.25 424 GLU A O 1
ATOM 3372 N N . ALA A 1 425 ? 0.470 -5.982 -0.451 1.00 89.31 425 ALA A N 1
ATOM 3373 C CA . ALA A 1 425 ? 1.383 -6.139 -1.568 1.00 89.31 425 ALA A CA 1
ATOM 3374 C C . ALA A 1 425 ? 1.072 -7.441 -2.311 1.00 89.31 425 ALA A C 1
ATOM 3376 O O . ALA A 1 425 ? 1.216 -8.531 -1.765 1.00 89.31 425 ALA A O 1
ATOM 3377 N N . THR A 1 426 ? 0.689 -7.340 -3.578 1.00 83.94 426 THR A N 1
ATOM 3378 C CA . THR A 1 426 ? 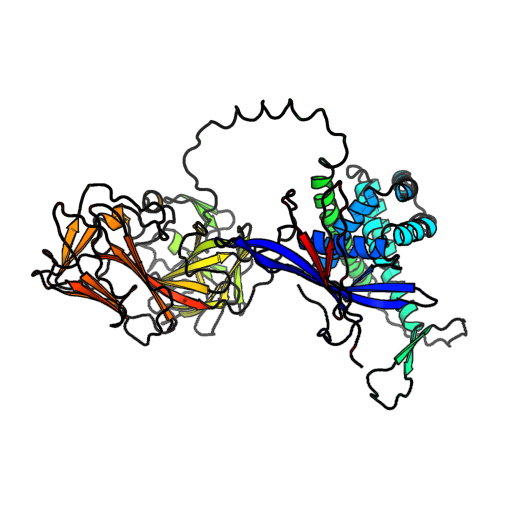0.440 -8.506 -4.445 1.00 83.94 426 THR A CA 1
ATOM 3379 C C . THR A 1 426 ? 1.679 -8.940 -5.235 1.00 83.94 426 THR A C 1
ATOM 3381 O O . THR A 1 426 ? 1.659 -9.977 -5.893 1.00 83.94 426 THR A O 1
ATOM 3384 N N . ALA A 1 427 ? 2.749 -8.149 -5.158 1.00 83.44 427 ALA A N 1
ATOM 3385 C CA . ALA A 1 427 ? 3.951 -8.195 -5.980 1.00 83.44 427 ALA A CA 1
ATOM 3386 C C . ALA A 1 427 ? 5.190 -7.826 -5.142 1.00 83.44 427 ALA A C 1
ATOM 3388 O O . ALA A 1 427 ? 5.058 -7.325 -4.021 1.00 83.44 427 ALA A O 1
ATOM 3389 N N . ASP A 1 428 ? 6.395 -8.056 -5.677 1.00 83.69 428 ASP A N 1
ATOM 3390 C CA . ASP A 1 428 ? 7.658 -7.650 -5.036 1.00 83.69 428 ASP A CA 1
ATOM 3391 C C . ASP A 1 428 ? 8.012 -6.166 -5.259 1.00 83.69 428 ASP A C 1
ATOM 3393 O O . ASP A 1 428 ? 9.066 -5.671 -4.826 1.00 83.69 428 ASP A O 1
ATOM 3397 N N . LEU A 1 429 ? 7.074 -5.436 -5.865 1.00 88.50 429 LEU A N 1
ATOM 3398 C CA . LEU A 1 429 ? 7.088 -3.996 -6.016 1.00 88.50 429 LEU A CA 1
ATOM 3399 C C . LEU A 1 429 ? 5.732 -3.361 -5.699 1.00 88.50 429 LEU A C 1
ATOM 3401 O O . LEU A 1 429 ? 4.675 -3.975 -5.835 1.00 88.50 429 LEU A O 1
ATOM 3405 N N . ILE A 1 430 ? 5.777 -2.086 -5.321 1.00 92.38 430 ILE A N 1
ATOM 3406 C CA . ILE A 1 430 ? 4.615 -1.198 -5.231 1.00 92.38 430 ILE A CA 1
ATOM 3407 C C . ILE A 1 430 ? 4.921 0.035 -6.072 1.00 92.38 430 ILE A C 1
ATOM 3409 O O . ILE A 1 430 ? 5.996 0.622 -5.947 1.00 92.38 430 ILE A O 1
ATOM 3413 N N . SER A 1 431 ? 3.970 0.458 -6.903 1.00 94.69 431 SER A N 1
ATOM 3414 C CA . SER A 1 431 ? 4.089 1.698 -7.669 1.00 94.69 431 SER A CA 1
ATOM 3415 C C . SER A 1 431 ? 3.066 2.725 -7.209 1.00 94.69 431 SER A C 1
ATOM 3417 O O . SER A 1 431 ? 1.899 2.390 -7.032 1.00 94.69 431 SER A O 1
ATOM 3419 N N . VAL A 1 432 ? 3.483 3.980 -7.064 1.00 97.00 432 VAL A N 1
ATOM 3420 C CA . VAL A 1 432 ? 2.592 5.120 -6.808 1.00 97.00 432 VAL A CA 1
ATOM 3421 C C . VAL A 1 432 ? 2.749 6.106 -7.955 1.00 97.00 432 VAL A C 1
ATOM 3423 O O . VAL A 1 432 ? 3.850 6.589 -8.201 1.00 97.00 432 VAL A O 1
ATOM 3426 N N . CYS A 1 433 ? 1.672 6.384 -8.681 1.00 96.94 433 CYS A N 1
ATOM 3427 C CA . CYS A 1 433 ? 1.708 7.171 -9.908 1.00 96.94 433 CYS A CA 1
ATOM 3428 C C . CYS A 1 433 ? 0.916 8.470 -9.776 1.00 96.94 433 CYS A C 1
ATOM 3430 O O . CYS A 1 433 ? -0.219 8.460 -9.318 1.00 96.94 433 CYS A O 1
ATOM 3432 N N . LEU A 1 434 ? 1.501 9.569 -10.239 1.00 97.50 434 LEU A N 1
ATOM 3433 C CA . LEU A 1 434 ? 0.876 10.876 -10.363 1.00 97.50 434 LEU A CA 1
ATOM 3434 C C . LEU A 1 434 ? 0.467 11.079 -11.826 1.00 97.50 434 LEU A C 1
ATOM 3436 O O . LEU A 1 434 ? 1.309 10.985 -12.727 1.00 97.50 434 LEU A O 1
ATOM 3440 N N . LEU A 1 435 ? -0.818 11.329 -12.070 1.00 96.31 435 LEU A N 1
ATOM 3441 C CA . LEU A 1 435 ? -1.388 11.530 -13.401 1.00 96.31 435 LEU A CA 1
ATOM 3442 C C . LEU A 1 435 ? -1.819 12.979 -13.598 1.00 96.31 435 LEU A C 1
ATOM 3444 O O . LEU A 1 435 ? -2.582 13.529 -12.808 1.00 96.31 435 LEU A O 1
ATOM 3448 N N . ASN A 1 436 ? -1.360 13.580 -14.691 1.00 93.56 436 ASN A N 1
ATOM 3449 C CA . ASN A 1 436 ? -1.698 14.952 -15.040 1.00 93.56 436 ASN A CA 1
ATOM 3450 C C . ASN A 1 436 ? -3.118 15.028 -15.627 1.00 93.56 436 ASN A C 1
ATOM 3452 O O . ASN A 1 436 ? -3.386 14.453 -16.680 1.00 93.56 436 ASN A O 1
ATOM 3456 N N . THR A 1 437 ? -4.009 15.774 -14.972 1.00 92.62 437 THR A N 1
ATOM 3457 C CA . THR A 1 437 ? -5.399 15.998 -15.413 1.00 92.62 437 THR A CA 1
ATOM 3458 C C . THR A 1 437 ? -5.577 17.308 -16.194 1.00 92.62 437 THR A C 1
ATOM 3460 O O . THR A 1 437 ? -6.695 17.690 -16.541 1.00 92.62 437 THR A O 1
ATOM 3463 N N . GLY A 1 438 ? -4.484 18.027 -16.472 1.00 90.94 438 GLY A N 1
ATOM 3464 C CA . GLY A 1 438 ? -4.478 19.312 -17.175 1.00 90.94 438 GLY A CA 1
ATOM 3465 C C . GLY A 1 438 ? -4.824 20.519 -16.297 1.00 90.94 438 GLY A C 1
ATOM 3466 O O . GLY A 1 438 ? -4.915 21.632 -16.810 1.00 90.94 438 GLY A O 1
ATOM 3467 N N . ARG A 1 439 ? -5.005 20.330 -14.982 1.00 92.12 439 ARG A N 1
ATOM 3468 C CA . ARG A 1 439 ? -5.412 21.368 -14.012 1.00 92.12 439 ARG A CA 1
ATOM 3469 C C . ARG A 1 439 ? -4.283 21.782 -13.064 1.00 92.12 439 ARG A C 1
ATOM 3471 O O . ARG A 1 439 ? -4.506 22.125 -11.907 1.00 92.12 439 ARG A O 1
ATOM 3478 N N . GLY A 1 440 ? -3.060 21.750 -13.577 1.00 90.62 440 GLY A N 1
ATOM 3479 C CA . GLY A 1 440 ? -1.837 22.067 -12.851 1.00 90.62 440 GLY A CA 1
ATOM 3480 C C . GLY A 1 440 ? -0.777 20.989 -13.052 1.00 90.62 440 GLY A C 1
ATOM 3481 O O . GLY A 1 440 ? -1.046 19.924 -13.604 1.00 90.62 440 GLY A O 1
ATOM 3482 N N . THR A 1 441 ? 0.454 21.289 -12.653 1.00 95.19 441 THR A N 1
ATOM 3483 C CA . THR A 1 441 ? 1.571 20.350 -12.780 1.00 95.19 441 THR A CA 1
ATOM 3484 C C . THR A 1 441 ? 1.565 19.390 -11.589 1.00 95.19 441 THR A C 1
ATOM 3486 O O . THR A 1 441 ? 1.621 19.881 -10.463 1.00 95.19 441 THR A O 1
ATOM 3489 N N . PRO A 1 442 ? 1.541 18.057 -11.780 1.00 97.06 442 PRO A N 1
ATOM 3490 C CA . PRO A 1 442 ? 1.675 17.126 -10.666 1.00 97.06 442 PRO A CA 1
ATOM 3491 C C . PRO A 1 442 ? 3.004 17.310 -9.934 1.00 97.06 442 PRO A C 1
ATOM 3493 O O . PRO A 1 442 ? 4.052 17.498 -10.558 1.00 97.06 442 PRO A O 1
ATOM 3496 N N . PHE A 1 443 ? 2.974 17.234 -8.611 1.00 96.94 443 PHE A N 1
ATOM 3497 C CA . PHE A 1 443 ? 4.157 17.382 -7.768 1.00 96.94 443 PHE A CA 1
ATOM 3498 C C . PHE A 1 443 ? 4.014 16.552 -6.497 1.00 96.94 443 PHE A C 1
ATOM 3500 O O . PHE A 1 443 ? 2.914 16.129 -6.158 1.00 96.94 443 PHE A O 1
ATOM 3507 N N . ILE A 1 444 ? 5.117 16.328 -5.787 1.00 97.62 444 ILE A N 1
ATOM 3508 C CA . ILE A 1 444 ? 5.127 15.639 -4.494 1.00 97.62 444 ILE A CA 1
ATOM 3509 C C . ILE A 1 444 ? 6.289 16.131 -3.628 1.00 97.62 444 ILE A C 1
ATOM 3511 O O . ILE A 1 444 ? 7.370 16.415 -4.146 1.00 97.62 444 ILE A O 1
ATOM 3515 N N . SER A 1 445 ? 6.060 16.245 -2.319 1.00 96.56 445 SER A N 1
ATOM 3516 C CA . SER A 1 445 ? 7.062 16.695 -1.338 1.00 96.56 445 SER A CA 1
ATOM 3517 C C . SER A 1 445 ? 7.691 15.526 -0.579 1.00 96.56 445 SER A C 1
ATOM 3519 O O . SER A 1 445 ? 8.858 15.565 -0.215 1.00 96.56 445 SER A O 1
ATOM 3521 N N . GLY A 1 446 ? 6.947 14.442 -0.361 1.00 95.56 446 GLY A N 1
ATOM 3522 C CA . GLY A 1 446 ? 7.459 13.296 0.384 1.00 95.56 446 GLY A CA 1
ATOM 3523 C C . GLY A 1 446 ? 6.623 12.040 0.211 1.00 95.56 446 GLY A C 1
ATOM 3524 O O . GLY A 1 446 ? 5.438 12.116 -0.123 1.00 95.56 446 GLY A O 1
ATOM 3525 N N . MET A 1 447 ? 7.255 10.891 0.450 1.00 96.12 447 MET A N 1
ATOM 3526 C CA . MET A 1 447 ? 6.605 9.586 0.407 1.00 96.12 447 MET A CA 1
ATOM 3527 C C . MET A 1 447 ? 7.157 8.676 1.503 1.00 96.12 447 MET A C 1
ATOM 3529 O O . MET A 1 447 ? 8.370 8.498 1.612 1.00 96.12 447 MET A O 1
ATOM 3533 N N . ASP A 1 448 ? 6.274 8.077 2.293 1.00 94.19 448 ASP A N 1
ATOM 3534 C CA . ASP A 1 448 ? 6.640 7.172 3.377 1.00 94.19 448 ASP A CA 1
ATOM 3535 C C . ASP A 1 448 ? 6.028 5.789 3.145 1.00 94.19 448 ASP A C 1
ATOM 3537 O O . ASP A 1 448 ? 4.852 5.669 2.800 1.00 94.19 448 ASP A O 1
ATOM 3541 N N . LEU A 1 449 ? 6.825 4.742 3.365 1.00 95.31 449 LEU A N 1
ATOM 3542 C CA . LEU A 1 449 ? 6.389 3.350 3.298 1.00 95.31 449 LEU A CA 1
ATOM 3543 C C . LEU A 1 449 ? 6.633 2.660 4.643 1.00 95.31 449 LEU A C 1
ATOM 3545 O O . LEU A 1 449 ? 7.747 2.721 5.183 1.00 95.31 449 LEU A O 1
ATOM 3549 N N . ARG A 1 450 ? 5.599 2.006 5.176 1.00 94.25 450 ARG A N 1
ATOM 3550 C CA . ARG A 1 450 ? 5.622 1.287 6.456 1.00 94.25 450 ARG A CA 1
ATOM 3551 C C . ARG A 1 450 ? 5.109 -0.143 6.257 1.00 94.25 450 ARG A C 1
ATOM 3553 O O . ARG A 1 450 ? 3.934 -0.302 5.932 1.00 94.25 450 ARG A O 1
ATOM 3560 N N . PRO A 1 451 ? 5.946 -1.184 6.409 1.00 93.38 451 PRO A N 1
ATOM 3561 C CA . PRO A 1 451 ? 5.473 -2.563 6.428 1.00 93.38 451 PRO A CA 1
ATOM 3562 C C . PRO A 1 451 ? 4.614 -2.821 7.672 1.00 93.38 451 PRO A C 1
ATOM 3564 O O . PRO A 1 451 ? 4.923 -2.339 8.761 1.00 93.38 451 PRO A O 1
ATOM 3567 N N . MET A 1 452 ? 3.558 -3.607 7.503 1.00 92.38 452 MET A N 1
ATOM 3568 C CA . MET A 1 452 ? 2.586 -3.975 8.531 1.00 92.38 452 MET A CA 1
ATOM 3569 C C . MET A 1 452 ? 2.342 -5.486 8.501 1.00 92.38 452 MET A C 1
ATOM 3571 O O . MET A 1 452 ? 2.459 -6.134 7.453 1.00 92.38 452 MET A O 1
ATOM 3575 N N . ALA A 1 453 ? 1.985 -6.058 9.651 1.00 88.00 453 ALA A N 1
ATOM 3576 C CA . ALA A 1 453 ? 1.629 -7.468 9.728 1.00 88.00 453 ALA A CA 1
ATOM 3577 C C . ALA A 1 453 ? 0.369 -7.765 8.894 1.00 88.00 453 ALA A C 1
ATOM 3579 O O . ALA A 1 453 ? -0.567 -6.968 8.837 1.00 88.00 453 ALA A O 1
ATOM 3580 N N . ALA A 1 454 ? 0.331 -8.937 8.253 1.00 89.00 454 ALA A N 1
ATOM 3581 C CA . ALA A 1 454 ? -0.787 -9.341 7.394 1.00 89.00 454 ALA A CA 1
ATOM 3582 C C . ALA A 1 454 ? -2.126 -9.460 8.155 1.00 89.00 454 ALA A C 1
ATOM 3584 O O . ALA A 1 454 ? -3.195 -9.295 7.564 1.00 89.00 454 ALA A O 1
ATOM 3585 N N . SER A 1 455 ? -2.065 -9.712 9.467 1.00 90.38 455 SER A N 1
ATOM 3586 C CA . SER A 1 455 ? -3.216 -9.800 10.373 1.00 90.38 455 SER A CA 1
ATOM 3587 C C . SER A 1 455 ? -3.898 -8.458 10.650 1.00 90.38 455 SER A C 1
ATOM 3589 O O . SER A 1 455 ? -5.054 -8.464 11.073 1.00 90.38 455 SER A O 1
ATOM 3591 N N . LEU A 1 456 ? -3.218 -7.328 10.419 1.00 93.12 456 LEU A N 1
ATOM 3592 C CA . LEU A 1 456 ? -3.763 -6.003 10.717 1.00 93.12 456 LEU A CA 1
ATOM 3593 C C . LEU A 1 456 ? -4.722 -5.525 9.635 1.00 93.12 456 LEU A C 1
ATOM 3595 O O . LEU A 1 456 ? -4.523 -5.838 8.466 1.00 93.12 456 LEU A O 1
ATOM 3599 N N . TYR A 1 457 ? -5.729 -4.731 9.992 1.00 94.62 457 TYR A N 1
ATOM 3600 C CA . TYR A 1 457 ? -6.753 -4.222 9.068 1.00 94.62 457 TYR A CA 1
ATOM 3601 C C . TYR A 1 457 ? -7.382 -5.355 8.231 1.00 94.62 457 TYR A C 1
ATOM 3603 O O . TYR A 1 457 ? -7.053 -5.515 7.050 1.00 94.62 457 TYR A O 1
ATOM 3611 N N . PRO A 1 458 ? -8.273 -6.177 8.815 1.00 92.50 458 PRO A N 1
ATOM 3612 C CA . PRO A 1 458 ? -8.744 -7.431 8.212 1.00 92.50 458 PRO A CA 1
ATOM 3613 C C . PRO A 1 458 ? -9.442 -7.252 6.860 1.00 92.50 458 PRO A C 1
ATOM 3615 O O . PRO A 1 458 ? -9.401 -8.143 6.016 1.00 92.50 458 PRO A O 1
ATOM 3618 N N . LEU A 1 459 ? -10.038 -6.079 6.631 1.00 92.25 459 LEU A N 1
ATOM 3619 C CA . LEU A 1 459 ? -10.703 -5.734 5.378 1.00 92.25 459 LEU A CA 1
ATOM 3620 C C . LEU A 1 459 ? -9.732 -5.574 4.190 1.00 92.25 459 LEU A C 1
ATOM 3622 O O . LEU A 1 459 ? -10.147 -5.725 3.039 1.00 92.25 459 LEU A O 1
ATOM 3626 N N . VAL A 1 460 ? -8.455 -5.271 4.454 1.00 94.31 460 VAL A N 1
ATOM 3627 C CA . VAL A 1 460 ? -7.429 -5.097 3.418 1.00 94.31 460 VAL A CA 1
ATOM 3628 C C . VAL A 1 460 ? -6.997 -6.457 2.889 1.00 94.31 460 VAL A C 1
ATOM 3630 O O . VAL A 1 460 ? -6.519 -7.301 3.650 1.00 94.31 460 VAL A O 1
ATOM 3633 N N . ASN A 1 461 ? -7.121 -6.635 1.576 1.00 91.56 461 ASN A N 1
ATOM 3634 C CA . ASN A 1 461 ? -6.627 -7.797 0.850 1.00 91.56 461 ASN A CA 1
ATOM 3635 C C . ASN A 1 461 ? -6.230 -7.421 -0.591 1.00 91.56 461 ASN A C 1
ATOM 3637 O O . ASN A 1 461 ? -6.382 -6.274 -1.010 1.00 91.56 461 ASN A O 1
ATOM 3641 N N . ALA A 1 462 ? -5.777 -8.385 -1.393 1.00 86.50 462 ALA A N 1
ATOM 3642 C CA . ALA A 1 462 ? -5.405 -8.161 -2.795 1.00 86.50 462 ALA A CA 1
ATOM 3643 C C . ALA A 1 462 ? -6.452 -7.389 -3.635 1.00 86.50 462 ALA A C 1
ATOM 3645 O O . ALA A 1 462 ? -6.082 -6.616 -4.518 1.00 86.50 462 ALA A O 1
ATOM 3646 N N . SER A 1 463 ? -7.749 -7.569 -3.362 1.00 88.00 463 SER A N 1
ATOM 3647 C CA . SER A 1 463 ? -8.852 -6.927 -4.094 1.00 88.00 463 SER A CA 1
ATOM 3648 C C . SER A 1 463 ? -9.327 -5.603 -3.491 1.00 88.00 463 SER A C 1
ATOM 3650 O O . SER A 1 463 ? -10.127 -4.902 -4.117 1.00 88.00 463 SER A O 1
ATOM 3652 N N . ARG A 1 464 ? -8.877 -5.250 -2.282 1.00 90.44 464 ARG A N 1
ATOM 3653 C CA . ARG A 1 464 ? -9.409 -4.105 -1.543 1.00 90.44 464 ARG A CA 1
ATOM 3654 C C . ARG A 1 464 ? -8.346 -3.452 -0.668 1.00 90.44 464 ARG A C 1
ATOM 3656 O O . ARG A 1 464 ? -7.759 -4.096 0.197 1.00 90.44 464 ARG A O 1
ATOM 3663 N N . SER A 1 465 ? -8.178 -2.152 -0.854 1.00 94.38 465 SER A N 1
ATOM 3664 C CA . SER A 1 465 ? -7.304 -1.303 -0.048 1.00 94.38 465 SER A CA 1
ATOM 3665 C C . SER A 1 465 ? -8.130 -0.275 0.720 1.00 94.38 465 SER A C 1
ATOM 3667 O O . SER A 1 465 ? -9.265 0.036 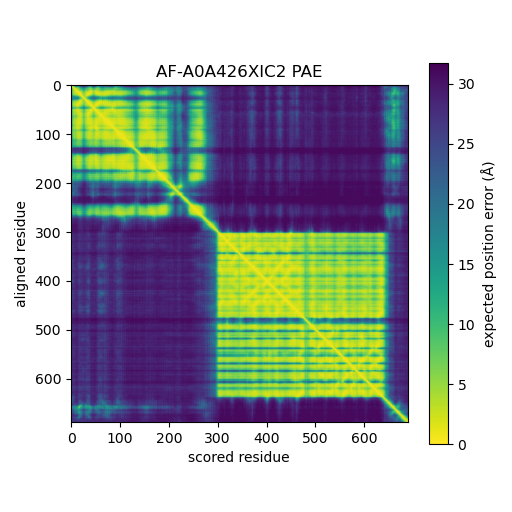0.351 1.00 94.38 465 SER A O 1
ATOM 3669 N N . LEU A 1 466 ? -7.557 0.259 1.792 1.00 95.56 466 LEU A N 1
ATOM 3670 C CA . LEU A 1 466 ? -8.150 1.345 2.568 1.00 95.56 466 LEU A CA 1
ATOM 3671 C C . LEU A 1 466 ? -7.443 2.650 2.236 1.00 95.56 466 LEU A C 1
ATOM 3673 O O . LEU A 1 466 ? -6.218 2.675 2.181 1.00 95.56 466 LEU A O 1
ATOM 3677 N N . VAL A 1 467 ? -8.203 3.719 2.041 1.00 95.00 467 VAL A N 1
ATOM 3678 C CA . VAL A 1 467 ? -7.696 5.085 1.887 1.00 95.00 467 VAL A CA 1
ATOM 3679 C C . VAL A 1 467 ? -8.133 5.861 3.116 1.00 95.00 467 VAL A C 1
ATOM 3681 O O . VAL A 1 467 ? -9.321 5.907 3.423 1.00 95.00 467 VAL A O 1
ATOM 3684 N N . LEU A 1 468 ? -7.178 6.413 3.859 1.00 94.44 468 LEU A N 1
ATOM 3685 C CA . LEU A 1 468 ? -7.476 7.141 5.087 1.00 94.44 468 LEU A CA 1
ATOM 3686 C C . LEU A 1 468 ? -8.256 8.413 4.755 1.00 94.44 468 LEU A C 1
ATOM 3688 O O . LEU A 1 468 ? -7.806 9.215 3.937 1.00 94.44 468 LEU A O 1
ATOM 3692 N N . LEU A 1 469 ? -9.396 8.581 5.420 1.00 91.50 469 LEU A N 1
ATOM 3693 C CA . LEU A 1 469 ? -10.105 9.855 5.480 1.00 91.50 469 LEU A CA 1
ATOM 3694 C C . LEU A 1 469 ? -9.555 10.647 6.656 1.00 91.50 469 LEU A C 1
ATOM 3696 O O . LEU A 1 469 ? -8.985 11.711 6.462 1.00 91.50 469 LEU A O 1
ATOM 3700 N N . ASP A 1 470 ? -9.623 10.056 7.850 1.00 90.50 470 ASP A N 1
ATOM 3701 C CA . ASP A 1 470 ? -9.117 10.670 9.068 1.00 90.50 470 ASP A CA 1
ATOM 3702 C C . ASP A 1 470 ? -8.769 9.639 10.147 1.00 90.50 470 ASP A C 1
ATOM 3704 O O . ASP A 1 470 ? -9.311 8.532 10.203 1.00 90.50 470 ASP A O 1
ATOM 3708 N N . ARG A 1 471 ? -7.853 10.028 11.035 1.00 93.19 471 ARG A N 1
ATOM 3709 C CA . ARG A 1 471 ? -7.427 9.251 12.206 1.00 93.19 471 ARG A CA 1
ATOM 3710 C C . ARG A 1 471 ? -7.329 10.176 13.409 1.00 93.19 471 ARG A C 1
ATOM 3712 O O . ARG A 1 471 ? -6.444 11.027 13.444 1.00 93.19 471 ARG A O 1
ATOM 3719 N N . PHE A 1 472 ? -8.182 9.994 14.408 1.00 91.75 472 PHE A N 1
ATOM 3720 C CA . PHE A 1 472 ? -8.288 10.886 15.557 1.00 91.75 472 PHE A CA 1
ATOM 3721 C C . PHE A 1 472 ? -7.833 10.233 16.858 1.00 91.75 472 PHE A C 1
ATOM 3723 O O . PHE A 1 472 ? -8.305 9.156 17.212 1.00 91.75 472 PHE A O 1
ATOM 3730 N N . ASN A 1 473 ? -6.972 10.930 17.602 1.00 91.69 473 ASN A N 1
ATOM 3731 C CA . ASN A 1 473 ? -6.931 10.810 19.058 1.00 91.69 473 ASN A CA 1
ATOM 3732 C C . ASN A 1 473 ? -7.915 11.850 19.611 1.00 91.69 473 ASN A C 1
ATOM 3734 O O . ASN A 1 473 ? -7.829 13.036 19.270 1.00 91.69 473 ASN A O 1
ATOM 3738 N N . MET A 1 474 ? -8.865 11.415 20.437 1.00 92.06 474 MET A N 1
ATOM 3739 C CA . MET A 1 474 ? -9.950 12.289 20.872 1.00 92.06 474 MET A CA 1
ATOM 3740 C C . MET A 1 474 ? -9.534 13.302 21.944 1.00 92.06 474 MET A C 1
ATOM 3742 O O . MET A 1 474 ? -10.079 14.407 21.976 1.00 92.06 474 MET A O 1
ATOM 3746 N N . ALA A 1 475 ? -8.553 12.969 22.786 1.00 89.69 475 ALA A N 1
ATOM 3747 C CA . ALA A 1 475 ? -8.108 13.812 23.900 1.00 89.69 475 ALA A CA 1
ATOM 3748 C C . ALA A 1 475 ? -6.569 13.851 24.028 1.00 89.69 475 ALA A C 1
ATOM 3750 O O . ALA A 1 475 ? -6.019 13.507 25.071 1.00 89.69 475 ALA A O 1
ATOM 3751 N N . PRO A 1 476 ? -5.830 14.265 22.981 1.00 84.38 476 PRO A N 1
ATOM 3752 C CA . PRO A 1 476 ? -4.378 14.147 22.966 1.00 84.38 476 PRO A CA 1
ATOM 3753 C C . PRO A 1 476 ? -3.715 15.029 24.033 1.00 84.38 476 PRO A C 1
ATOM 3755 O O . PRO A 1 476 ? -3.795 16.258 23.993 1.00 84.38 476 PRO A O 1
ATOM 3758 N N . THR A 1 477 ? -2.967 14.409 24.945 1.00 68.44 477 THR A N 1
ATOM 3759 C CA . THR A 1 477 ? -2.094 15.099 25.897 1.00 68.44 477 THR A CA 1
ATOM 3760 C C . THR A 1 477 ? -0.727 15.355 25.242 1.00 68.44 477 THR A C 1
ATOM 3762 O O . THR A 1 477 ? 0.129 14.476 25.248 1.00 68.44 477 THR A O 1
ATOM 3765 N N . VAL A 1 478 ? -0.506 16.571 24.717 1.00 59.91 478 VAL A N 1
ATOM 3766 C CA . VAL A 1 478 ? 0.777 17.123 24.189 1.00 59.91 478 VAL A CA 1
ATOM 3767 C C . VAL A 1 478 ? 1.089 16.894 22.686 1.00 59.91 478 VAL A C 1
ATOM 3769 O O . VAL A 1 478 ? 0.727 15.898 22.068 1.00 59.91 478 VAL A O 1
ATOM 3772 N N . TYR A 1 479 ? 1.807 17.874 22.110 1.00 50.81 479 TYR A N 1
ATOM 3773 C CA . TYR A 1 479 ? 2.297 18.071 20.729 1.00 50.81 479 TYR A CA 1
ATOM 3774 C C . TYR A 1 479 ? 3.098 16.918 20.065 1.00 50.81 479 TYR A C 1
ATOM 3776 O O . TYR A 1 479 ? 3.572 17.084 18.941 1.00 50.81 479 TYR A O 1
ATOM 3784 N N . SER A 1 480 ? 3.277 15.758 20.702 1.00 47.25 480 SER A N 1
ATOM 3785 C CA . SER A 1 480 ? 4.095 14.646 20.178 1.00 47.25 480 SER A CA 1
ATOM 3786 C C . SER A 1 480 ? 3.431 13.876 19.027 1.00 47.25 480 SER A C 1
ATOM 3788 O O . SER A 1 480 ? 4.128 13.363 18.151 1.00 47.25 480 SER A O 1
ATOM 3790 N N . PHE A 1 481 ? 2.097 13.833 18.972 1.00 51.91 481 PHE A N 1
ATOM 3791 C CA . PHE A 1 481 ? 1.356 12.999 18.009 1.00 51.91 481 PHE A CA 1
ATOM 3792 C C . PHE A 1 481 ? 1.065 13.680 16.663 1.00 51.91 481 PHE A C 1
ATOM 3794 O O . PHE A 1 481 ? 0.743 13.004 15.689 1.00 51.91 481 PHE A O 1
ATOM 3801 N N . LEU A 1 482 ? 1.280 14.998 16.573 1.00 51.00 482 LEU A N 1
ATOM 3802 C CA . LEU A 1 482 ? 1.083 15.799 15.355 1.00 51.00 482 LEU A CA 1
ATOM 3803 C C . LEU A 1 482 ? 2.300 15.788 14.403 1.00 51.00 482 LEU A C 1
ATOM 3805 O O . LEU A 1 482 ? 2.362 16.596 13.480 1.00 51.00 482 LEU A O 1
ATOM 3809 N N . GLY A 1 483 ? 3.268 14.884 14.616 1.00 49.34 483 GLY A N 1
ATOM 3810 C CA . GLY A 1 483 ? 4.474 14.754 13.783 1.00 49.34 483 GLY A CA 1
ATOM 3811 C C . GLY A 1 483 ? 5.806 14.995 14.505 1.00 49.34 483 GLY A C 1
ATOM 3812 O O . GLY A 1 483 ? 6.785 15.340 13.850 1.00 49.34 483 GLY A O 1
ATOM 3813 N N . GLY A 1 484 ? 5.861 14.833 15.833 1.00 54.09 484 GLY A N 1
ATOM 3814 C CA . GLY A 1 484 ? 7.091 15.003 16.612 1.00 54.09 484 GLY A CA 1
ATOM 3815 C C . GLY A 1 484 ? 8.146 13.912 16.370 1.00 54.09 484 GLY A C 1
ATOM 3816 O O . GLY A 1 484 ? 7.843 12.825 15.873 1.00 54.09 484 GLY A O 1
ATOM 3817 N N . VAL A 1 485 ? 9.387 14.205 16.775 1.00 51.19 485 VAL A N 1
ATOM 3818 C CA . VAL A 1 485 ? 10.581 13.345 16.615 1.00 51.19 485 VAL A CA 1
ATOM 3819 C C . VAL A 1 485 ? 10.407 11.961 17.266 1.00 51.19 485 VAL A C 1
ATOM 3821 O O . VAL A 1 485 ? 10.931 10.976 16.751 1.00 51.19 485 VAL A O 1
ATOM 3824 N N . ASP A 1 486 ? 9.605 11.860 18.332 1.00 51.53 486 ASP A N 1
ATOM 3825 C CA . ASP A 1 486 ? 9.399 10.620 19.097 1.00 51.53 486 ASP A CA 1
ATOM 3826 C C . ASP A 1 486 ? 8.195 9.778 18.635 1.00 51.53 486 ASP A C 1
ATOM 3828 O O . ASP A 1 486 ? 7.945 8.713 19.191 1.00 51.53 486 ASP A O 1
ATOM 3832 N N . ARG A 1 487 ? 7.446 10.209 17.609 1.00 64.06 487 ARG A N 1
ATOM 3833 C CA . ARG A 1 487 ? 6.211 9.541 17.140 1.00 64.06 487 ARG A CA 1
ATOM 3834 C C . ARG A 1 487 ? 6.399 8.044 16.868 1.00 64.06 487 ARG A C 1
ATOM 3836 O O . ARG A 1 487 ? 5.584 7.232 17.293 1.00 64.06 487 ARG A O 1
ATOM 3843 N N . TYR A 1 488 ? 7.493 7.679 16.207 1.00 59.94 488 TYR A N 1
ATOM 3844 C CA . TYR A 1 488 ? 7.803 6.283 15.897 1.00 59.94 488 TYR A CA 1
ATOM 3845 C C . TYR A 1 488 ? 8.114 5.439 17.149 1.00 59.94 488 TYR A C 1
ATOM 3847 O O . TYR A 1 488 ? 7.816 4.250 17.185 1.00 59.94 488 TYR A O 1
ATOM 3855 N N . ALA A 1 489 ? 8.687 6.032 18.201 1.00 64.25 489 ALA A N 1
ATOM 3856 C CA . ALA A 1 489 ? 8.954 5.294 19.438 1.00 64.25 489 ALA A CA 1
ATOM 3857 C C . ALA A 1 489 ? 7.660 4.849 20.145 1.00 64.25 489 ALA A C 1
ATOM 3859 O O . ALA A 1 489 ? 7.705 3.990 21.024 1.00 64.25 489 ALA A O 1
ATOM 3860 N N . LEU A 1 490 ? 6.528 5.447 19.766 1.00 77.62 490 LEU A N 1
ATOM 3861 C CA . LEU A 1 490 ? 5.231 5.302 20.412 1.00 77.62 490 LEU A CA 1
ATOM 3862 C C . LEU A 1 490 ? 4.253 4.494 19.551 1.00 77.62 490 LEU A C 1
ATOM 3864 O O . LEU A 1 490 ? 3.500 3.689 20.089 1.00 77.62 490 LEU A O 1
ATOM 3868 N N . ASP A 1 491 ? 4.295 4.664 18.226 1.00 86.38 491 ASP A N 1
ATOM 3869 C CA . ASP A 1 491 ? 3.537 3.862 17.261 1.00 86.38 491 ASP A CA 1
ATOM 3870 C C . ASP A 1 491 ? 4.494 3.088 16.345 1.00 86.38 491 ASP A C 1
ATOM 3872 O O . ASP A 1 491 ? 5.182 3.671 15.500 1.00 86.38 491 ASP A O 1
ATOM 3876 N N . SER A 1 492 ? 4.512 1.760 16.488 1.00 85.12 492 SER A N 1
ATOM 3877 C CA . SER A 1 492 ? 5.381 0.848 15.731 1.00 85.12 492 SER A CA 1
ATOM 3878 C C . SER A 1 492 ? 5.170 0.918 14.216 1.00 85.12 492 SER A C 1
ATOM 3880 O O . SER A 1 492 ? 6.092 0.583 13.468 1.00 85.12 492 SER A O 1
ATOM 3882 N N . TYR A 1 493 ? 4.004 1.391 13.761 1.00 88.38 493 TYR A N 1
ATOM 3883 C CA . TYR A 1 493 ? 3.653 1.566 12.350 1.00 88.38 493 TYR A CA 1
ATOM 3884 C C . TYR A 1 493 ? 3.762 3.018 11.878 1.00 88.38 493 TYR A C 1
ATOM 3886 O O . TYR A 1 493 ? 3.447 3.313 10.725 1.00 88.38 493 TYR A O 1
ATOM 3894 N N . ASP A 1 494 ? 4.236 3.926 12.740 1.00 87.94 494 ASP A N 1
ATOM 3895 C CA . ASP A 1 494 ? 4.448 5.343 12.431 1.00 87.94 494 ASP A CA 1
ATOM 3896 C C . ASP A 1 494 ? 3.183 6.033 11.878 1.00 87.94 494 ASP A C 1
ATOM 3898 O O . ASP A 1 494 ? 3.252 6.904 11.000 1.00 87.94 494 ASP A O 1
ATOM 3902 N N . ARG A 1 495 ? 2.003 5.642 12.372 1.00 90.56 495 ARG A N 1
ATOM 3903 C CA . ARG A 1 495 ? 0.736 6.318 12.059 1.00 90.56 495 ARG A CA 1
ATOM 3904 C C . ARG A 1 495 ? 0.714 7.714 12.676 1.00 90.56 495 ARG A C 1
ATOM 3906 O O . ARG A 1 495 ? 1.341 7.975 13.702 1.00 90.56 495 ARG A O 1
ATOM 3913 N N . ILE A 1 496 ? 0.012 8.634 12.021 1.00 88.06 496 ILE A N 1
ATOM 3914 C CA . ILE A 1 496 ? -0.218 9.987 12.540 1.00 88.06 496 ILE A CA 1
ATOM 3915 C C . ILE A 1 496 ? -1.642 10.039 13.081 1.00 88.06 496 ILE A C 1
ATOM 3917 O O . ILE A 1 496 ? -2.577 9.705 12.354 1.00 88.06 496 ILE A O 1
ATOM 3921 N N . TRP A 1 497 ? -1.775 10.438 14.346 1.00 89.62 497 TRP A N 1
ATOM 3922 C CA . TRP A 1 497 ? -3.047 10.597 15.043 1.00 89.62 497 TRP A CA 1
ATOM 3923 C C . TRP A 1 497 ? -3.337 12.087 15.206 1.00 89.62 497 TRP A C 1
ATOM 3925 O O . TRP A 1 497 ? -2.596 12.809 15.877 1.00 89.62 497 TRP A O 1
ATOM 3935 N N . PHE A 1 498 ? -4.404 12.555 14.568 1.00 86.81 498 PHE A N 1
ATOM 3936 C CA . PHE A 1 498 ? -4.794 13.957 14.555 1.00 86.81 498 PHE A CA 1
ATOM 3937 C C . PHE A 1 498 ? -5.676 14.295 15.753 1.00 86.81 498 PHE A C 1
ATOM 3939 O O . PHE A 1 498 ? -6.415 13.463 16.274 1.00 86.81 498 PHE A O 1
ATOM 3946 N N . GLN A 1 499 ? -5.617 15.551 16.185 1.00 85.75 499 GLN A N 1
ATOM 3947 C CA . GLN A 1 499 ? -6.584 16.067 17.140 1.00 85.75 499 GLN A CA 1
ATOM 3948 C C . GLN A 1 499 ? -7.905 16.331 16.419 1.00 85.75 499 GLN A C 1
ATOM 3950 O O . GLN A 1 499 ? -7.937 17.054 15.420 1.00 85.75 499 GLN A O 1
ATOM 3955 N N . TYR A 1 500 ? -9.003 15.845 16.987 1.00 85.69 500 TYR A N 1
ATOM 3956 C CA . TYR A 1 500 ? -10.326 16.269 16.557 1.00 85.69 500 TYR A CA 1
ATOM 3957 C C . TYR A 1 500 ? -10.573 17.736 16.963 1.00 85.69 500 TYR A C 1
ATOM 3959 O O . TYR A 1 500 ? -10.537 18.084 18.148 1.00 85.69 500 TYR A O 1
ATOM 3967 N N . LYS A 1 501 ? -10.749 18.624 15.973 1.00 76.94 501 LYS A N 1
ATOM 3968 C CA . LYS A 1 501 ? -10.826 20.086 16.185 1.00 76.94 501 LYS A CA 1
ATOM 3969 C C . LYS A 1 501 ? -12.222 20.570 16.565 1.00 76.94 501 LYS A C 1
ATOM 3971 O O . LYS A 1 501 ? -12.343 21.501 17.355 1.00 76.94 501 LYS A O 1
ATOM 3976 N N . SER A 1 502 ? -13.260 19.938 16.030 1.00 75.00 502 SER A N 1
ATOM 3977 C CA . SER A 1 502 ? -14.656 20.340 16.218 1.00 75.00 502 SER A CA 1
ATOM 3978 C C . SER A 1 502 ? -15.228 19.783 17.520 1.00 75.00 502 SER A C 1
ATOM 3980 O O . SER A 1 502 ? -16.269 19.135 17.503 1.00 75.00 502 SER A O 1
ATOM 3982 N N . LYS A 1 503 ? -14.523 19.984 18.643 1.00 67.44 503 LYS A N 1
ATOM 3983 C CA . LYS A 1 503 ? -14.918 19.453 19.955 1.00 67.44 503 LYS A CA 1
ATOM 3984 C C . LYS A 1 503 ? -16.267 20.060 20.373 1.00 67.44 503 LYS A C 1
ATOM 3986 O O . LYS A 1 503 ? -16.324 21.272 20.597 1.00 67.44 503 LYS A O 1
ATOM 3991 N N . PRO A 1 504 ? -17.340 19.257 20.494 1.00 72.44 504 PRO A N 1
ATOM 3992 C CA . PRO A 1 504 ? -18.564 19.663 21.172 1.00 72.44 504 PRO A CA 1
ATOM 3993 C C . PRO A 1 504 ? -18.279 19.935 22.657 1.00 72.44 504 PRO A C 1
ATOM 3995 O O . PRO A 1 504 ? -17.134 19.940 23.110 1.00 72.44 504 PRO A O 1
ATOM 3998 N N . SER A 1 505 ? -19.329 20.115 23.454 1.00 80.94 505 SER A N 1
ATOM 3999 C CA . SER A 1 505 ? -19.227 20.088 24.914 1.00 80.94 505 SER A CA 1
ATOM 4000 C C . SER A 1 505 ? -18.840 18.679 25.401 1.00 80.94 505 SER A C 1
ATOM 4002 O O . SER A 1 505 ? -19.709 17.882 25.759 1.00 80.94 505 SER A O 1
ATOM 4004 N N . TRP A 1 506 ? -17.545 18.360 25.376 1.00 89.62 506 TRP A N 1
ATOM 4005 C CA . TRP A 1 506 ? -16.943 17.128 25.887 1.00 89.62 506 TRP A CA 1
ATOM 4006 C C . TRP A 1 506 ? -15.919 17.439 26.975 1.00 89.62 506 TRP A C 1
ATOM 4008 O O . TRP A 1 506 ? -15.164 18.403 26.857 1.00 89.62 506 TRP A O 1
ATOM 4018 N N . ASP A 1 507 ? -15.875 16.585 27.992 1.00 90.56 507 ASP A N 1
ATOM 4019 C CA . ASP A 1 507 ? -14.826 16.580 29.002 1.00 90.56 507 ASP A CA 1
ATOM 4020 C C . ASP A 1 507 ? -13.740 15.573 28.604 1.00 90.56 507 ASP A C 1
ATOM 4022 O O . ASP A 1 507 ? -14.023 14.502 28.059 1.00 90.56 507 ASP A O 1
ATOM 4026 N N . GLU A 1 508 ? -12.485 15.913 28.879 1.00 91.81 508 GLU A N 1
ATOM 4027 C CA . GLU A 1 508 ? -11.335 15.047 28.621 1.00 91.81 508 GLU A CA 1
ATOM 4028 C C . GLU A 1 508 ? -10.942 14.305 29.896 1.00 91.81 508 GLU A C 1
ATOM 4030 O O . GLU A 1 508 ? -10.824 14.895 30.972 1.00 91.81 508 GLU A O 1
ATOM 4035 N N . ILE A 1 509 ? -10.706 13.003 29.767 1.00 92.56 509 ILE A N 1
ATOM 4036 C CA . ILE A 1 509 ? -10.198 12.150 30.837 1.00 92.56 509 ILE A CA 1
ATOM 4037 C C . ILE A 1 509 ? -8.910 11.470 30.385 1.00 92.56 509 ILE A C 1
ATOM 4039 O O . ILE A 1 509 ? -8.718 11.171 29.204 1.00 92.56 509 ILE A O 1
ATOM 4043 N N . SER A 1 510 ? -8.012 11.219 31.332 1.00 94.06 510 SER A N 1
ATOM 4044 C CA . SER A 1 510 ? -6.729 10.582 31.057 1.00 94.06 510 SER A CA 1
ATOM 4045 C C . SER A 1 510 ? -6.264 9.707 32.213 1.00 94.06 510 SER A C 1
ATOM 4047 O O . SER A 1 510 ? -6.714 9.843 33.354 1.00 94.06 510 SER A O 1
ATOM 4049 N N . THR A 1 511 ? -5.345 8.796 31.909 1.00 93.38 511 THR A N 1
ATOM 4050 C CA . THR A 1 511 ? -4.651 7.961 32.889 1.00 93.38 511 THR A CA 1
ATOM 4051 C C . THR A 1 511 ? -3.158 7.920 32.591 1.00 93.38 511 THR A C 1
ATOM 4053 O O . THR A 1 511 ? -2.735 7.956 31.440 1.00 93.38 511 THR A O 1
ATOM 4056 N N . ASN A 1 512 ? -2.351 7.799 33.644 1.00 91.56 512 ASN A N 1
ATOM 4057 C CA . ASN A 1 512 ? -0.908 7.571 33.520 1.00 91.56 512 ASN A CA 1
ATOM 4058 C C . ASN A 1 512 ? -0.557 6.074 33.479 1.00 91.56 512 ASN A C 1
ATOM 4060 O O . ASN A 1 512 ? 0.607 5.722 33.293 1.00 91.56 512 ASN A O 1
ATOM 4064 N N . SER A 1 513 ? -1.538 5.195 33.705 1.00 93.50 513 SER A N 1
ATOM 4065 C CA . SER A 1 513 ? -1.335 3.744 33.683 1.00 93.50 513 SER A CA 1
ATOM 4066 C C . SER A 1 513 ? -1.293 3.243 32.247 1.00 93.50 513 SER A C 1
ATOM 4068 O O . SER A 1 513 ? -2.027 3.742 31.397 1.00 93.50 513 SER A O 1
ATOM 4070 N N . THR A 1 514 ? -0.440 2.266 31.959 1.00 93.44 514 THR A N 1
ATOM 4071 C CA . THR A 1 514 ? -0.402 1.622 30.641 1.00 93.44 514 THR A CA 1
ATOM 4072 C C . THR A 1 514 ? -1.744 0.955 30.348 1.00 93.44 514 THR A C 1
ATOM 4074 O O . THR A 1 514 ? -2.307 0.298 31.221 1.00 93.44 514 THR A O 1
ATOM 4077 N N . VAL A 1 515 ? -2.235 1.131 29.124 1.00 93.50 515 VAL A N 1
ATOM 4078 C CA . VAL A 1 515 ? -3.405 0.420 28.598 1.00 93.50 515 VAL A CA 1
ATOM 4079 C C . VAL A 1 515 ? -2.894 -0.783 27.815 1.00 93.50 515 VAL A C 1
ATOM 4081 O O . VAL A 1 515 ? -2.068 -0.627 26.915 1.00 93.50 515 VAL A O 1
ATOM 4084 N N . GLU A 1 516 ? -3.346 -1.975 28.184 1.00 94.12 516 GLU A N 1
ATOM 4085 C CA . GLU A 1 516 ? -2.926 -3.230 27.571 1.00 94.12 516 GLU A CA 1
ATOM 4086 C C . GLU A 1 516 ? -3.660 -3.478 26.250 1.00 94.12 516 GLU A C 1
ATOM 4088 O O . GLU A 1 516 ? -4.835 -3.153 26.094 1.00 94.12 516 GLU A O 1
ATOM 4093 N N . THR A 1 517 ? -2.966 -4.078 25.286 1.00 87.75 517 THR A N 1
ATOM 4094 C CA . THR A 1 517 ? -3.548 -4.492 24.006 1.00 87.75 517 THR A CA 1
ATOM 4095 C C . THR A 1 517 ? -4.005 -5.947 24.095 1.00 87.75 517 THR A C 1
ATOM 4097 O O . THR A 1 517 ? -3.259 -6.806 24.570 1.00 87.75 517 THR A O 1
ATOM 4100 N N . VAL A 1 518 ? -5.212 -6.250 23.613 1.00 83.88 518 VAL A N 1
ATOM 4101 C CA . VAL A 1 518 ? -5.732 -7.625 23.572 1.00 83.88 518 VAL A CA 1
ATOM 4102 C C . VAL A 1 518 ? -4.870 -8.500 22.650 1.00 83.88 518 VAL A C 1
ATOM 4104 O O . VAL A 1 518 ? -4.439 -8.072 21.583 1.00 83.88 518 VAL A O 1
ATOM 4107 N N . GLY A 1 519 ? -4.643 -9.764 23.028 1.00 70.56 519 GLY A N 1
ATOM 4108 C CA . GLY A 1 519 ? -3.731 -10.688 22.330 1.00 70.56 519 GLY A CA 1
ATOM 4109 C C . GLY A 1 519 ? -4.094 -11.075 20.883 1.00 70.56 519 GLY A C 1
ATOM 4110 O O . GLY A 1 519 ? -3.367 -11.856 20.278 1.00 70.56 519 GLY A O 1
ATOM 4111 N N . ASN A 1 520 ? -5.194 -10.558 20.329 1.00 76.88 520 ASN A N 1
ATOM 4112 C CA . ASN A 1 520 ? -5.610 -10.735 18.932 1.00 76.88 520 ASN A CA 1
ATOM 4113 C C . ASN A 1 520 ? -6.120 -9.410 18.329 1.00 76.88 520 ASN A C 1
ATOM 4115 O O . ASN A 1 520 ? -7.074 -9.399 17.553 1.00 76.88 520 ASN A O 1
ATOM 4119 N N . ASP A 1 521 ? -5.531 -8.286 18.743 1.00 86.81 521 ASP A N 1
ATOM 4120 C CA . ASP A 1 521 ? -5.859 -6.975 18.190 1.00 86.81 521 ASP A CA 1
ATOM 4121 C C . ASP A 1 521 ? -5.462 -6.894 16.704 1.00 86.81 521 ASP A C 1
ATOM 4123 O O . ASP A 1 521 ? -4.354 -7.247 16.298 1.00 86.81 521 ASP A O 1
ATOM 4127 N N . HIS A 1 522 ? -6.397 -6.428 15.881 1.00 91.81 522 HIS A N 1
ATOM 4128 C CA . HIS A 1 522 ? -6.226 -6.265 14.442 1.00 91.81 522 HIS A CA 1
ATOM 4129 C C . HIS A 1 522 ? -5.742 -4.865 14.043 1.00 91.81 522 HIS A C 1
ATOM 4131 O O . HIS A 1 522 ? -5.603 -4.587 12.848 1.00 91.81 522 HIS A O 1
ATOM 4137 N N . PHE A 1 523 ? -5.493 -3.981 15.008 1.00 93.19 523 PHE A N 1
ATOM 4138 C CA . PHE A 1 523 ? -5.103 -2.599 14.741 1.00 93.19 523 PHE A CA 1
ATOM 4139 C C . PHE A 1 523 ? -3.860 -2.163 15.513 1.00 93.19 523 PHE A C 1
ATOM 4141 O O . PHE A 1 523 ? -3.127 -1.310 15.019 1.00 93.19 523 PHE A O 1
ATOM 4148 N N . GLU A 1 524 ? -3.584 -2.757 16.674 1.00 91.88 524 GLU A N 1
ATOM 4149 C CA . GLU A 1 524 ? -2.413 -2.484 17.517 1.00 91.88 524 GLU A CA 1
ATOM 4150 C C . GLU A 1 524 ? -2.260 -0.984 17.802 1.00 91.88 524 GLU A C 1
ATOM 4152 O O . GLU A 1 524 ? -1.232 -0.369 17.508 1.00 91.88 524 GLU A O 1
ATOM 4157 N N . VAL A 1 525 ? -3.324 -0.351 18.300 1.00 92.00 525 VAL A N 1
ATOM 4158 C CA . VAL A 1 525 ? -3.312 1.087 18.610 1.00 92.00 525 VAL A CA 1
ATOM 4159 C C . VAL A 1 525 ? -2.337 1.375 19.760 1.00 92.00 525 VAL A C 1
ATOM 4161 O O . VAL A 1 525 ? -2.303 0.622 20.736 1.00 92.00 525 VAL A O 1
ATOM 4164 N N . PRO A 1 526 ? -1.541 2.463 19.697 1.00 91.25 526 PRO A N 1
ATOM 4165 C CA . PRO A 1 526 ? -0.597 2.790 20.759 1.00 91.25 526 PRO A CA 1
ATOM 4166 C C . PRO A 1 526 ? -1.280 2.997 22.109 1.00 91.25 526 PRO A C 1
ATOM 4168 O O . PRO A 1 526 ? -2.263 3.734 22.205 1.00 91.25 526 PRO A O 1
ATOM 4171 N N . SER A 1 527 ? -0.686 2.465 23.182 1.00 91.62 527 SER A N 1
ATOM 4172 C CA . SER A 1 527 ? -1.218 2.644 24.540 1.00 91.62 527 SER A CA 1
ATOM 4173 C C . SER A 1 527 ? -1.443 4.117 24.896 1.00 91.62 527 SER A C 1
ATOM 4175 O O . SER A 1 527 ? -2.428 4.420 25.552 1.00 91.62 527 SER A O 1
ATOM 4177 N N . GLN A 1 528 ? -0.594 5.040 24.442 1.00 88.81 528 GLN A N 1
ATOM 4178 C CA . GLN A 1 528 ? -0.754 6.469 24.734 1.00 88.81 528 GLN A CA 1
ATOM 4179 C C . GLN A 1 528 ? -1.953 7.118 24.048 1.00 88.81 528 GLN A C 1
ATOM 4181 O O . GLN A 1 528 ? -2.524 8.059 24.588 1.00 88.81 528 GLN A O 1
ATOM 4186 N N . VAL A 1 529 ? -2.345 6.621 22.873 1.00 91.38 529 VAL A N 1
ATOM 4187 C CA . VAL A 1 529 ? -3.596 7.041 22.229 1.00 91.38 529 VAL A CA 1
ATOM 4188 C C . VAL A 1 529 ? -4.776 6.549 23.065 1.00 91.38 529 VAL A C 1
ATOM 4190 O O . VAL A 1 529 ? -5.732 7.284 23.287 1.00 91.38 529 VAL A O 1
ATOM 4193 N N . MET A 1 530 ? -4.660 5.337 23.609 1.00 94.75 530 MET A N 1
ATOM 4194 C CA . MET A 1 530 ? -5.688 4.733 24.453 1.00 94.75 530 MET A CA 1
ATOM 4195 C C . MET A 1 530 ? -5.713 5.270 25.891 1.00 94.75 530 MET A C 1
ATOM 4197 O O . MET A 1 530 ? -6.720 5.110 26.567 1.00 94.75 530 MET A O 1
ATOM 4201 N N . GLN A 1 531 ? -4.666 5.950 26.365 1.00 94.12 531 GLN A N 1
ATOM 4202 C CA . GLN A 1 531 ? -4.585 6.549 27.709 1.00 94.12 531 GLN A CA 1
ATOM 4203 C C . GLN A 1 531 ? -5.442 7.806 27.890 1.00 94.12 531 GLN A C 1
ATOM 4205 O O . GLN A 1 531 ? -5.540 8.333 29.001 1.00 94.12 531 GLN A O 1
ATOM 4210 N N . THR A 1 532 ? -6.047 8.296 26.814 1.00 93.81 532 THR A N 1
ATOM 4211 C CA . THR A 1 532 ? -6.857 9.509 26.795 1.00 93.81 532 THR A CA 1
ATOM 4212 C C . THR A 1 532 ? -8.204 9.224 26.156 1.00 93.81 532 THR A C 1
ATOM 4214 O O . THR A 1 532 ? -8.276 8.479 25.181 1.00 93.81 532 THR A O 1
ATOM 4217 N N . ALA A 1 533 ? -9.269 9.820 26.681 1.00 94.75 533 ALA A N 1
ATOM 4218 C CA . ALA A 1 533 ? -10.605 9.695 26.117 1.00 94.75 533 ALA A CA 1
ATOM 4219 C C . ALA A 1 533 ? -11.425 10.967 26.323 1.00 94.75 533 ALA A C 1
ATOM 4221 O O . ALA A 1 533 ? -11.155 11.768 27.219 1.00 94.75 533 ALA A O 1
ATOM 4222 N N . VAL A 1 534 ? -12.458 11.123 25.504 1.00 94.00 534 VAL A N 1
ATOM 4223 C CA . VAL A 1 534 ? -13.505 12.127 25.697 1.00 94.00 534 VAL A CA 1
ATOM 4224 C C . VAL A 1 534 ? -14.759 11.481 26.268 1.00 94.00 534 VAL A C 1
ATOM 4226 O O . VAL A 1 534 ? -15.075 10.326 25.971 1.00 94.00 534 VAL A O 1
ATOM 4229 N N . VAL A 1 535 ? -15.490 12.248 27.070 1.00 93.44 535 VAL A N 1
ATOM 4230 C CA . VAL A 1 535 ? -16.826 11.915 27.571 1.00 93.44 535 VAL A CA 1
ATOM 4231 C C . VAL A 1 535 ? -17.754 13.118 27.372 1.00 93.44 535 VAL A C 1
ATOM 4233 O O . VAL A 1 535 ? -17.278 14.250 27.296 1.00 93.44 535 VAL A O 1
ATOM 4236 N N . PRO A 1 536 ? -19.077 12.937 27.290 1.00 91.62 536 PRO A N 1
ATOM 4237 C CA . PRO A 1 536 ? -19.995 14.061 27.149 1.00 91.62 536 PRO A CA 1
ATOM 4238 C C . PRO A 1 536 ? -20.003 14.985 28.376 1.00 91.62 536 PRO A C 1
ATOM 4240 O O . PRO A 1 536 ? -20.261 14.530 29.496 1.00 91.62 536 PRO A O 1
ATOM 4243 N N . ALA A 1 537 ? -19.789 16.290 28.168 1.00 81.19 537 ALA A N 1
ATOM 4244 C CA . ALA A 1 537 ? -19.904 17.282 29.232 1.00 81.19 537 ALA A CA 1
ATOM 4245 C C . ALA A 1 537 ? -21.385 17.435 29.599 1.00 81.19 537 ALA A C 1
ATOM 4247 O O . ALA A 1 537 ? -22.233 17.603 28.723 1.00 81.19 537 ALA A O 1
ATOM 4248 N N . ASN A 1 538 ? -21.703 17.370 30.893 1.00 78.75 538 ASN A N 1
ATOM 4249 C CA . ASN A 1 538 ? -23.058 17.280 31.474 1.00 78.75 538 ASN A CA 1
ATOM 4250 C C . ASN A 1 538 ? -23.667 15.870 31.573 1.00 78.75 538 ASN A C 1
ATOM 4252 O O . ASN A 1 538 ? -24.863 15.755 31.836 1.00 78.75 538 ASN A O 1
ATOM 4256 N N . SER A 1 539 ? -22.874 14.801 31.429 1.00 71.31 539 SER A N 1
ATOM 4257 C CA . SER A 1 539 ? -23.362 13.418 31.601 1.00 71.31 539 SER A CA 1
ATOM 4258 C C . SER A 1 539 ? -24.542 13.065 30.684 1.00 71.31 539 SER A C 1
ATOM 4260 O O . SER A 1 539 ? -25.431 12.306 31.074 1.00 71.31 539 SER A O 1
ATOM 4262 N N . THR A 1 540 ? -24.578 13.620 29.466 1.00 81.88 540 THR A N 1
ATOM 4263 C CA . THR A 1 540 ? -25.560 13.182 28.470 1.00 81.88 540 THR A CA 1
ATOM 4264 C C . THR A 1 540 ? -25.351 11.701 28.177 1.00 81.88 540 THR A C 1
ATOM 4266 O O . THR A 1 540 ? -24.232 11.186 28.197 1.00 81.88 540 THR A O 1
ATOM 4269 N N . THR A 1 541 ? -26.441 10.997 27.894 1.00 88.06 541 THR A N 1
ATOM 4270 C CA . THR A 1 541 ? -26.391 9.568 27.568 1.00 88.06 541 THR A CA 1
ATOM 4271 C C . THR A 1 541 ? -25.822 9.310 26.175 1.00 88.06 541 THR A C 1
ATOM 4273 O O . THR A 1 541 ? -25.564 8.160 25.835 1.00 88.06 541 THR A O 1
ATOM 4276 N N . THR A 1 542 ? -25.598 10.355 25.375 1.00 90.94 542 THR A N 1
ATOM 4277 C CA . THR A 1 542 ? -25.110 10.255 24.002 1.00 90.94 542 THR A CA 1
ATOM 4278 C C . THR A 1 542 ? -23.801 11.008 23.785 1.00 90.94 542 THR A C 1
ATOM 4280 O O . THR A 1 542 ? -23.591 12.093 24.335 1.00 90.94 542 THR A O 1
ATOM 4283 N N . LEU A 1 543 ? -22.933 10.423 22.959 1.00 92.25 543 LEU A N 1
ATOM 4284 C CA . LEU A 1 543 ? -21.737 11.047 22.392 1.00 92.25 543 LEU A CA 1
ATOM 4285 C C . LEU A 1 543 ? -21.826 10.952 20.872 1.00 92.25 543 LEU A C 1
ATOM 4287 O O . LEU A 1 543 ? -22.007 9.855 20.356 1.00 92.25 543 LEU A O 1
ATOM 4291 N N . GLU A 1 544 ? -21.685 12.071 20.164 1.00 90.75 544 GLU A N 1
ATOM 4292 C CA . GLU A 1 544 ? -21.820 12.117 18.704 1.00 90.75 544 GLU A CA 1
ATOM 4293 C C . GLU A 1 544 ? -20.622 12.794 18.049 1.00 90.75 544 GLU A C 1
ATOM 4295 O O . GLU A 1 544 ? -20.247 13.909 18.406 1.00 90.75 544 GLU A O 1
ATOM 4300 N N . LEU A 1 545 ? -20.048 12.116 17.066 1.00 90.19 545 LEU A N 1
ATOM 4301 C CA . LEU A 1 545 ? -18.927 12.564 16.261 1.00 90.19 545 LEU A CA 1
ATOM 4302 C C . LEU A 1 545 ? -19.384 12.612 14.806 1.00 90.19 545 LEU A C 1
ATOM 4304 O O . LEU A 1 545 ? -19.739 11.579 14.244 1.00 90.19 545 LEU A O 1
ATOM 4308 N N . SER A 1 546 ? -19.318 13.783 14.181 1.00 88.19 546 SER A N 1
ATOM 4309 C CA . SER A 1 546 ? -19.548 13.925 12.747 1.00 88.19 546 SER A CA 1
ATOM 4310 C C . SER A 1 546 ? -18.267 14.322 12.026 1.00 88.19 546 SER A C 1
ATOM 4312 O O . SER A 1 546 ? -17.434 15.062 12.550 1.00 88.19 546 SER A O 1
ATOM 4314 N N . PHE A 1 547 ? -18.103 13.828 10.805 1.00 84.62 547 PHE A N 1
ATOM 4315 C CA . PHE A 1 547 ? -17.073 14.310 9.899 1.00 84.62 547 PHE A CA 1
ATOM 4316 C C . PHE A 1 547 ? -17.591 14.299 8.460 1.00 84.62 547 PHE A C 1
ATOM 4318 O O . PHE A 1 547 ? -18.460 13.505 8.090 1.00 84.62 547 PHE A O 1
ATOM 4325 N N . SER A 1 548 ? -17.048 15.195 7.644 1.00 84.31 548 SER A N 1
ATOM 4326 C CA . SER A 1 548 ? -17.423 15.338 6.239 1.00 84.31 548 SER A CA 1
ATOM 4327 C C . SER A 1 548 ? -16.249 14.875 5.370 1.00 84.31 548 SER A C 1
ATOM 4329 O O . SER A 1 548 ? -15.179 15.474 5.478 1.00 84.31 548 SER A O 1
ATOM 4331 N N . PRO A 1 549 ? -16.414 13.833 4.534 1.00 82.38 549 PRO A N 1
ATOM 4332 C CA . PRO A 1 549 ? -15.401 13.428 3.559 1.00 82.38 549 PRO A CA 1
ATOM 4333 C C . PRO A 1 549 ? -15.089 14.549 2.556 1.00 82.38 549 PRO A C 1
ATOM 4335 O O . PRO A 1 549 ? -15.944 15.399 2.277 1.00 82.38 549 PRO A O 1
ATOM 4338 N N . ASP A 1 550 ? -13.892 14.524 1.968 1.00 79.94 550 ASP A N 1
ATOM 4339 C CA . ASP A 1 550 ? -13.535 15.454 0.900 1.00 79.94 550 ASP A CA 1
ATOM 4340 C C . ASP A 1 550 ? -14.312 15.123 -0.388 1.00 79.94 550 ASP A C 1
ATOM 4342 O O . ASP A 1 550 ? -14.619 13.958 -0.674 1.00 79.94 550 ASP A O 1
ATOM 4346 N N . PRO A 1 551 ? -14.577 16.120 -1.253 1.00 71.94 551 PRO A N 1
ATOM 4347 C CA . PRO A 1 551 ? -15.123 15.863 -2.579 1.00 71.94 551 PRO A CA 1
ATOM 4348 C C . PRO A 1 551 ? -14.236 14.897 -3.384 1.00 71.94 551 PRO A C 1
ATOM 4350 O O . PRO A 1 551 ? -13.085 15.212 -3.691 1.00 71.94 551 PRO A O 1
ATOM 4353 N N . GLY A 1 552 ? -14.796 13.752 -3.782 1.00 70.06 552 GLY A N 1
ATOM 4354 C CA . GLY A 1 552 ? -14.099 12.720 -4.559 1.00 70.06 552 GLY A CA 1
ATOM 4355 C C . GLY A 1 552 ? -13.615 11.516 -3.746 1.00 70.06 552 GLY A C 1
ATOM 4356 O O . GLY A 1 552 ? -13.113 10.566 -4.347 1.00 70.06 552 GLY A O 1
ATOM 4357 N N . ASP A 1 553 ? -13.788 11.523 -2.421 1.00 77.81 553 ASP A N 1
ATOM 4358 C CA . ASP A 1 553 ? -13.656 10.308 -1.617 1.00 77.81 553 ASP A CA 1
ATOM 4359 C C . ASP A 1 553 ? -14.757 9.288 -1.987 1.00 77.81 553 ASP A C 1
ATOM 4361 O O . ASP A 1 553 ? -15.822 9.650 -2.491 1.00 77.81 553 ASP A O 1
ATOM 4365 N N . LEU A 1 554 ? -14.482 7.993 -1.796 1.00 73.00 554 LEU A N 1
ATOM 4366 C CA . LEU A 1 554 ? -15.371 6.908 -2.235 1.00 73.00 554 LEU A CA 1
ATOM 4367 C C . LEU A 1 554 ? -16.554 6.706 -1.272 1.00 73.00 554 LEU A C 1
ATOM 4369 O O . LEU A 1 554 ? -16.385 6.793 -0.059 1.00 73.00 554 LEU A O 1
ATOM 4373 N N . ASP A 1 555 ? -17.712 6.312 -1.815 1.00 74.56 555 ASP A N 1
ATOM 4374 C CA . ASP A 1 555 ? -18.991 6.151 -1.089 1.00 74.56 555 ASP A CA 1
ATOM 4375 C C . ASP A 1 555 ? -19.075 4.896 -0.180 1.00 74.56 555 ASP A C 1
ATOM 4377 O O . ASP A 1 555 ? -20.148 4.549 0.317 1.00 74.56 555 ASP A O 1
ATOM 4381 N N . GLU A 1 556 ? -17.972 4.164 0.018 1.00 86.25 556 GLU A N 1
ATOM 4382 C CA . GLU A 1 556 ? -17.898 2.967 0.870 1.00 86.25 556 GLU A CA 1
ATOM 4383 C C . GLU A 1 556 ? -16.961 3.227 2.057 1.00 86.25 556 GLU A C 1
ATOM 4385 O O . GLU A 1 556 ? -15.745 3.336 1.879 1.00 86.25 556 GLU A O 1
ATOM 4390 N N . PHE A 1 557 ? -17.522 3.290 3.270 1.00 87.69 557 PHE A N 1
ATOM 4391 C CA . PHE A 1 557 ? -16.790 3.657 4.485 1.00 87.69 557 PHE A CA 1
ATOM 4392 C C . PHE A 1 557 ? -16.457 2.460 5.377 1.00 87.69 557 PHE A C 1
ATOM 4394 O O . PHE A 1 557 ? -17.282 1.572 5.611 1.00 87.69 557 PHE A O 1
ATOM 4401 N N . TYR A 1 558 ? -15.254 2.478 5.942 1.00 91.56 558 TYR A N 1
ATOM 4402 C CA . TYR A 1 558 ? -14.794 1.557 6.974 1.00 91.56 558 TYR A CA 1
ATOM 4403 C C . TYR A 1 558 ? -14.315 2.359 8.183 1.00 91.56 558 TYR A C 1
ATOM 4405 O O . TYR A 1 558 ? -13.393 3.163 8.064 1.00 91.56 558 TYR A O 1
ATOM 4413 N N . ALA A 1 559 ? -14.961 2.163 9.328 1.00 92.56 559 ALA A N 1
ATOM 4414 C CA . ALA A 1 559 ? -14.665 2.867 10.566 1.00 92.56 559 ALA A CA 1
ATOM 4415 C C . ALA A 1 559 ? -14.192 1.876 11.629 1.00 92.56 559 ALA A C 1
ATOM 4417 O O . ALA A 1 559 ? -14.766 0.797 11.785 1.00 92.56 559 ALA A O 1
ATOM 4418 N N . VAL A 1 560 ? -13.166 2.270 12.374 1.00 95.00 560 VAL A N 1
ATOM 4419 C CA . VAL A 1 560 ? -12.662 1.556 13.545 1.00 95.00 560 VAL A CA 1
ATOM 4420 C C . VAL A 1 560 ? -12.731 2.508 14.728 1.00 95.00 560 VAL A C 1
ATOM 4422 O O . VAL A 1 560 ? -12.137 3.585 14.707 1.00 95.00 560 VAL A O 1
ATOM 4425 N N . VAL A 1 561 ? -13.500 2.129 15.740 1.00 95.75 561 VAL A N 1
ATOM 4426 C CA . VAL A 1 561 ? -13.795 2.949 16.914 1.00 95.75 561 VAL A CA 1
ATOM 4427 C C . VAL A 1 561 ? -13.158 2.287 18.127 1.00 95.75 561 VAL A C 1
ATOM 4429 O O . VAL A 1 561 ? -13.440 1.122 18.407 1.00 95.75 561 VAL A O 1
ATOM 4432 N N . TYR A 1 562 ? -12.285 3.014 18.819 1.00 96.38 562 TYR A N 1
ATOM 4433 C CA . TYR A 1 562 ? -11.407 2.465 19.848 1.00 96.38 562 TYR A CA 1
ATOM 4434 C C . TYR A 1 562 ? -11.839 2.868 21.253 1.00 96.38 562 TYR A C 1
ATOM 4436 O O . TYR A 1 562 ? -12.120 4.043 21.524 1.00 96.38 562 TYR A O 1
ATOM 4444 N N . PHE A 1 563 ? -11.818 1.890 22.157 1.00 95.44 563 PHE A N 1
ATOM 4445 C CA . PHE A 1 563 ? -12.285 2.028 23.530 1.00 95.44 563 PHE A CA 1
ATOM 4446 C C . PHE A 1 563 ? -11.308 1.407 24.532 1.00 95.44 563 PHE A C 1
ATOM 4448 O O . PHE A 1 563 ? -10.769 0.330 24.301 1.00 95.44 563 PHE A O 1
ATOM 4455 N N . ALA A 1 564 ? -11.112 2.079 25.663 1.00 95.62 564 ALA A N 1
ATOM 4456 C CA . ALA A 1 564 ? -10.496 1.535 26.869 1.00 95.62 564 ALA A CA 1
ATOM 4457 C C . ALA A 1 564 ? -11.058 2.278 28.085 1.00 95.62 564 ALA A C 1
ATOM 4459 O O . ALA A 1 564 ? -11.072 3.513 28.096 1.00 95.62 564 ALA A O 1
ATOM 4460 N N . GLU A 1 565 ? -11.510 1.552 29.111 1.00 95.56 565 GLU A N 1
ATOM 4461 C CA . GLU A 1 565 ? -12.002 2.186 30.337 1.00 95.56 565 GLU A CA 1
ATOM 4462 C C . GLU A 1 565 ? -10.823 2.679 31.185 1.00 95.56 565 GLU A C 1
ATOM 4464 O O . GLU A 1 565 ? -9.894 1.932 31.491 1.00 95.56 565 GLU A O 1
ATOM 4469 N N . LEU A 1 566 ? -10.852 3.960 31.558 1.00 95.19 566 LEU A N 1
ATOM 4470 C CA . LEU A 1 566 ? -9.748 4.651 32.235 1.00 95.19 566 LEU A CA 1
ATOM 4471 C C . LEU A 1 566 ? -10.025 4.884 33.724 1.00 95.19 566 LEU A C 1
ATOM 4473 O O . LEU A 1 566 ? -9.109 5.216 34.478 1.00 95.19 566 LEU A O 1
ATOM 4477 N N . GLN A 1 567 ? -11.275 4.714 34.162 1.00 92.12 567 GLN A N 1
ATOM 4478 C CA . GLN A 1 567 ? -11.717 4.927 35.535 1.00 92.12 567 GLN A CA 1
ATOM 4479 C C . GLN A 1 567 ? -12.015 3.594 36.225 1.00 92.12 567 GLN A C 1
ATOM 4481 O O . GLN A 1 567 ? -12.770 2.757 35.737 1.00 92.12 567 GLN A O 1
ATOM 4486 N N . GLN A 1 568 ? -11.439 3.398 37.409 1.00 86.62 568 GLN A N 1
ATOM 4487 C CA . GLN A 1 568 ? -11.670 2.185 38.187 1.00 86.62 568 GLN A CA 1
ATOM 4488 C C . GLN A 1 568 ? -13.096 2.167 38.760 1.00 86.62 568 GLN A C 1
ATOM 4490 O O . GLN A 1 568 ? -13.605 3.199 39.196 1.00 86.62 568 GLN A O 1
ATOM 4495 N N . ASN A 1 569 ? -13.725 0.987 38.801 1.00 81.81 569 ASN A N 1
ATOM 4496 C CA . ASN A 1 569 ? -15.116 0.788 39.243 1.00 81.81 569 ASN A CA 1
ATOM 4497 C C . ASN A 1 569 ? -16.167 1.559 38.416 1.00 81.81 569 ASN A C 1
ATOM 4499 O O . ASN A 1 569 ? -17.279 1.800 38.890 1.00 81.81 569 ASN A O 1
ATOM 4503 N N . ALA A 1 570 ? -15.829 1.936 37.183 1.00 77.06 570 ALA A N 1
ATOM 4504 C CA . ALA A 1 570 ? -16.783 2.413 36.196 1.00 77.06 570 ALA A CA 1
ATOM 4505 C C . ALA A 1 570 ? -17.567 1.236 35.593 1.00 77.06 570 ALA A C 1
ATOM 4507 O O . ALA A 1 570 ? -17.008 0.169 35.352 1.00 77.06 570 ALA A O 1
ATOM 4508 N N . SER A 1 571 ? -18.862 1.430 35.334 1.00 82.69 571 SER A N 1
ATOM 4509 C CA . SER A 1 571 ? -19.692 0.476 34.589 1.00 82.69 571 SER A CA 1
ATOM 4510 C C . SER A 1 571 ? -20.315 1.202 33.407 1.00 82.69 571 SER A C 1
ATOM 4512 O O . SER A 1 571 ? -21.446 1.688 33.489 1.00 82.69 571 SER A O 1
ATOM 4514 N N . ARG A 1 572 ? -19.552 1.317 32.316 1.00 92.06 572 ARG A N 1
ATOM 4515 C CA . ARG A 1 572 ? -20.042 1.879 31.055 1.00 92.06 572 ARG A CA 1
ATOM 4516 C C . ARG A 1 572 ? -20.620 0.782 30.182 1.00 92.06 572 ARG A C 1
ATOM 4518 O O . ARG A 1 572 ? -19.998 -0.254 29.962 1.00 92.06 572 ARG A O 1
ATOM 4525 N N . GLN A 1 573 ? -21.817 1.021 29.674 1.00 94.12 573 GLN A N 1
ATOM 4526 C CA . GLN A 1 573 ? -22.445 0.128 28.721 1.00 94.12 573 GLN A CA 1
ATOM 4527 C C . GLN A 1 573 ? -23.238 0.931 27.696 1.00 94.12 573 GLN A C 1
ATOM 4529 O O . GLN A 1 573 ? -24.184 1.638 28.050 1.00 94.12 573 GLN A O 1
ATOM 4534 N N . PHE A 1 574 ? -22.857 0.835 26.426 1.00 94.88 574 PHE A N 1
ATOM 4535 C CA . PHE A 1 574 ? -23.422 1.661 25.362 1.00 94.88 574 PHE A CA 1
ATOM 4536 C C . PHE A 1 574 ? -23.462 0.937 24.017 1.00 94.88 574 PHE A C 1
ATOM 4538 O O . PHE A 1 574 ? -22.735 -0.019 23.769 1.00 94.88 574 PHE A O 1
ATOM 4545 N N . PHE A 1 575 ? -24.336 1.408 23.139 1.00 94.50 575 PHE A N 1
ATOM 4546 C CA . PHE A 1 575 ? -24.422 0.997 21.746 1.00 94.50 575 PHE A CA 1
ATOM 4547 C C . PHE A 1 575 ? -23.586 1.921 20.868 1.00 94.50 575 PHE A C 1
ATOM 4549 O O . PHE A 1 575 ? -23.533 3.121 21.125 1.00 94.50 575 PHE A O 1
ATOM 4556 N N . VAL A 1 576 ? -22.978 1.367 19.821 1.00 94.06 576 VAL A N 1
ATOM 4557 C CA . VAL A 1 576 ? -22.183 2.118 18.844 1.00 94.06 576 VAL A CA 1
ATOM 4558 C C . VAL A 1 576 ? -22.905 2.094 17.509 1.00 94.06 576 VAL A C 1
ATOM 4560 O O . VAL A 1 576 ? -23.248 1.026 17.006 1.00 94.06 576 VAL A O 1
ATOM 4563 N N . TYR A 1 577 ? -23.135 3.265 16.934 1.00 91.38 577 TYR A N 1
ATOM 4564 C CA . TYR A 1 577 ? -23.797 3.424 15.649 1.00 91.38 577 TYR A CA 1
ATOM 4565 C C . TYR A 1 577 ? -22.889 4.156 14.671 1.00 91.38 577 TYR A C 1
ATOM 4567 O O . TYR A 1 577 ? -22.196 5.102 15.037 1.00 91.38 577 TYR A O 1
ATOM 4575 N N . LEU A 1 578 ? -22.967 3.749 13.410 1.00 89.19 578 LEU A N 1
ATOM 4576 C CA . LEU A 1 578 ? -22.380 4.417 12.260 1.00 89.19 578 LEU A CA 1
ATOM 4577 C C . LEU A 1 578 ? -23.505 4.743 11.281 1.00 89.19 578 LEU A C 1
ATOM 4579 O O . LEU A 1 578 ? -24.190 3.846 10.793 1.00 89.19 578 LEU A O 1
ATOM 4583 N N . ASN A 1 579 ? -23.721 6.029 11.019 1.00 87.50 579 ASN A N 1
ATOM 4584 C CA . ASN A 1 579 ? -24.810 6.543 10.183 1.00 87.50 579 ASN A CA 1
ATOM 4585 C C . ASN A 1 579 ? -26.193 6.013 10.607 1.00 87.50 579 ASN A C 1
ATOM 4587 O O . ASN A 1 579 ? -27.030 5.668 9.777 1.00 87.50 579 ASN A O 1
ATOM 4591 N N . GLY A 1 580 ? -26.417 5.904 11.921 1.00 86.56 580 GLY A N 1
ATOM 4592 C CA . GLY A 1 580 ? -27.662 5.394 12.507 1.00 86.56 580 GLY A CA 1
ATOM 4593 C C . GLY A 1 580 ? -27.831 3.870 12.457 1.00 86.56 580 GLY A C 1
ATOM 4594 O O . GLY A 1 580 ? -28.768 3.351 13.060 1.00 86.56 580 GLY A O 1
ATOM 4595 N N . ALA A 1 581 ? -26.931 3.135 11.796 1.00 87.12 581 ALA A N 1
ATOM 4596 C CA . ALA A 1 581 ? -26.902 1.676 11.814 1.00 87.12 581 ALA A CA 1
ATOM 4597 C C . ALA A 1 581 ? -25.970 1.173 12.920 1.00 87.12 581 ALA A C 1
ATOM 4599 O O . ALA A 1 581 ? -24.896 1.727 13.137 1.00 87.12 581 ALA A O 1
ATOM 4600 N N . LEU A 1 582 ? -26.366 0.115 13.623 1.00 88.69 582 LEU A N 1
ATOM 4601 C CA . LEU A 1 582 ? -25.565 -0.413 14.720 1.00 88.69 582 LEU A CA 1
ATOM 4602 C C . LEU A 1 582 ? -24.282 -1.099 14.213 1.00 88.69 582 LEU A C 1
ATOM 4604 O O . LEU A 1 582 ? -24.334 -1.951 13.324 1.00 88.69 582 LEU A O 1
ATOM 4608 N N . LEU A 1 583 ? -23.144 -0.763 14.820 1.00 81.06 583 LEU A N 1
ATOM 4609 C CA . LEU A 1 583 ? -21.856 -1.416 14.608 1.00 81.06 583 LEU A CA 1
ATOM 4610 C C . LEU A 1 583 ? -21.801 -2.673 15.494 1.00 81.06 583 LEU A C 1
ATOM 4612 O O . LEU A 1 583 ? -21.696 -2.548 16.709 1.00 81.06 583 LEU A O 1
ATOM 4616 N N . ASN A 1 584 ? -21.834 -3.864 14.885 1.00 58.50 584 ASN A N 1
ATOM 4617 C CA . ASN A 1 584 ? -21.539 -5.168 15.513 1.00 58.50 584 ASN A CA 1
ATOM 4618 C C . ASN A 1 584 ? -22.677 -5.844 16.335 1.00 58.50 584 ASN A C 1
ATOM 4620 O O . ASN A 1 584 ? -22.899 -5.567 17.510 1.00 58.50 584 ASN A O 1
ATOM 4624 N N . ASP A 1 585 ? -23.372 -6.808 15.715 1.00 67.56 585 ASP A N 1
ATOM 4625 C CA . ASP A 1 585 ? -24.163 -7.883 16.356 1.00 67.56 585 ASP A CA 1
ATOM 4626 C C . ASP A 1 585 ? -25.299 -7.524 17.339 1.00 67.56 585 ASP A C 1
ATOM 4628 O O . ASP A 1 585 ? -25.750 -8.380 18.105 1.00 67.56 585 ASP A O 1
ATOM 4632 N N . ALA A 1 586 ? -25.840 -6.305 17.298 1.00 71.44 586 ALA A N 1
ATOM 4633 C CA . ALA A 1 586 ? -27.025 -5.927 18.085 1.00 71.44 586 ALA A CA 1
ATOM 4634 C C . ALA A 1 586 ? -26.851 -5.971 19.619 1.00 71.44 586 ALA A C 1
ATOM 4636 O O . ALA A 1 586 ? -27.847 -6.019 20.344 1.00 71.44 586 ALA A O 1
ATOM 4637 N N . LYS A 1 587 ? -25.613 -5.941 20.136 1.00 85.44 587 LYS A N 1
ATOM 4638 C CA . LYS A 1 587 ? -25.328 -6.029 21.579 1.00 85.44 587 LYS A CA 1
ATOM 4639 C C . LYS A 1 587 ? -24.688 -4.753 22.123 1.00 85.44 587 LYS A C 1
ATOM 4641 O O . LYS A 1 587 ? -23.915 -4.115 21.412 1.00 85.44 587 LYS A O 1
ATOM 4646 N N . PRO A 1 588 ? -24.992 -4.378 23.378 1.00 90.38 588 PRO A N 1
ATOM 4647 C CA . PRO A 1 588 ? -24.312 -3.265 24.010 1.00 90.38 588 PRO A CA 1
ATOM 4648 C C . PRO A 1 588 ? -22.867 -3.654 24.332 1.00 90.38 588 PRO A C 1
ATOM 4650 O O . PRO A 1 588 ? -22.581 -4.792 24.710 1.00 90.38 588 PRO A O 1
ATOM 4653 N N . PHE A 1 589 ? -21.970 -2.692 24.186 1.00 92.06 589 PHE A N 1
ATOM 4654 C CA . PHE A 1 589 ? -20.548 -2.838 24.435 1.00 92.06 589 PHE A CA 1
ATOM 4655 C C . PHE A 1 589 ? -20.187 -2.325 25.831 1.00 92.06 589 PHE A C 1
ATOM 4657 O O . PHE A 1 589 ? -20.716 -1.305 26.279 1.00 92.06 589 PHE A O 1
ATOM 4664 N N . THR A 1 590 ? -19.272 -3.025 26.499 1.00 93.00 590 THR A N 1
ATOM 4665 C CA . THR A 1 590 ? -18.722 -2.649 27.805 1.00 93.00 590 THR A CA 1
ATOM 4666 C C . THR A 1 590 ? -17.197 -2.717 27.716 1.00 93.00 590 THR A C 1
ATOM 4668 O O . THR A 1 590 ? -16.677 -3.820 27.564 1.00 93.00 590 THR A O 1
ATOM 4671 N N . PRO A 1 591 ? -16.484 -1.575 27.772 1.00 93.38 591 PRO A N 1
ATOM 4672 C CA . PRO A 1 591 ? -15.027 -1.563 27.731 1.00 93.38 591 PRO A CA 1
ATOM 4673 C C . PRO A 1 591 ? -14.424 -2.098 29.033 1.00 93.38 591 PRO A C 1
ATOM 4675 O O . PRO A 1 591 ? -14.872 -1.746 30.126 1.00 93.38 591 PRO A O 1
ATOM 4678 N N . ASP A 1 592 ? -13.363 -2.889 28.906 1.00 93.00 592 ASP A N 1
ATOM 4679 C CA . ASP A 1 592 ? -12.586 -3.387 30.038 1.00 93.00 592 ASP A CA 1
ATOM 4680 C C . ASP A 1 592 ? -11.627 -2.312 30.582 1.00 93.00 592 ASP A C 1
ATOM 4682 O O . ASP A 1 592 ? -11.107 -1.457 29.853 1.00 93.00 592 ASP A O 1
ATOM 4686 N N . PHE A 1 593 ? -11.389 -2.347 31.897 1.00 94.94 593 PHE A N 1
ATOM 4687 C CA . PHE A 1 593 ? -10.509 -1.392 32.573 1.00 94.94 593 PHE A CA 1
ATOM 4688 C C . PHE A 1 593 ? -9.053 -1.570 32.131 1.00 94.94 593 PHE A C 1
ATOM 4690 O O . PHE A 1 593 ? -8.462 -2.623 32.353 1.00 94.94 593 PHE A O 1
ATOM 4697 N N . LEU A 1 594 ? -8.477 -0.510 31.557 1.00 95.19 594 LEU A N 1
ATOM 4698 C CA . LEU A 1 594 ? -7.118 -0.451 31.010 1.00 95.19 594 LEU A CA 1
ATOM 4699 C C . LEU A 1 594 ? -6.807 -1.533 29.969 1.00 95.19 594 LEU A C 1
ATOM 4701 O O . LEU A 1 594 ? -5.650 -1.917 29.811 1.00 95.19 594 LEU A O 1
ATOM 4705 N N . VAL A 1 595 ? -7.815 -1.969 29.216 1.00 94.81 595 VAL A N 1
ATOM 4706 C CA . VAL A 1 595 ? -7.650 -2.883 28.084 1.00 94.81 595 VAL A CA 1
ATOM 4707 C C . VAL A 1 595 ? -8.235 -2.229 26.836 1.00 94.81 595 VAL A C 1
ATOM 4709 O O . VAL A 1 595 ? -9.367 -1.751 26.842 1.00 94.81 595 VAL A O 1
ATOM 4712 N N . SER A 1 596 ? -7.435 -2.172 25.776 1.00 95.00 596 SER A N 1
ATOM 4713 C CA . SER A 1 596 ? -7.815 -1.609 24.484 1.00 95.00 596 SER A CA 1
ATOM 4714 C C . SER A 1 596 ? -8.645 -2.602 23.687 1.00 95.00 596 SER A C 1
ATOM 4716 O O . SER A 1 596 ? -8.189 -3.714 23.425 1.00 95.00 596 SER A O 1
ATOM 4718 N N . ASP A 1 597 ? -9.801 -2.157 23.210 1.00 92.38 597 ASP A N 1
ATOM 4719 C CA . ASP A 1 597 ? -10.660 -2.897 22.291 1.00 92.38 597 ASP A CA 1
ATOM 4720 C C . ASP A 1 597 ? -11.156 -1.984 21.157 1.00 92.38 597 ASP A C 1
ATOM 4722 O O . ASP A 1 597 ? -11.092 -0.751 21.239 1.00 92.38 597 ASP A O 1
ATOM 4726 N N . ALA A 1 598 ? -11.625 -2.590 20.071 1.00 93.19 598 ALA A N 1
ATOM 4727 C CA . ALA A 1 598 ? -12.041 -1.897 18.864 1.00 93.19 598 ALA A CA 1
ATOM 4728 C C . ALA A 1 598 ? -13.347 -2.470 18.313 1.00 93.19 598 ALA A C 1
ATOM 4730 O O . ALA A 1 598 ? -13.481 -3.674 18.101 1.00 93.19 598 ALA A O 1
ATOM 4731 N N . ILE A 1 599 ? -14.285 -1.587 17.973 1.00 92.69 599 ILE A N 1
ATOM 4732 C CA . ILE A 1 599 ? -15.493 -1.949 17.228 1.00 92.69 599 ILE A CA 1
ATOM 4733 C C . ILE A 1 599 ? -15.377 -1.390 15.817 1.00 92.69 599 ILE A C 1
ATOM 4735 O O . ILE A 1 599 ? -15.094 -0.209 15.622 1.00 92.69 599 ILE A O 1
ATOM 4739 N N . TYR A 1 600 ? -15.609 -2.241 14.825 1.00 92.12 600 TYR A N 1
ATOM 4740 C CA . TYR A 1 600 ? -15.508 -1.887 13.415 1.00 92.12 600 TYR A CA 1
ATOM 4741 C C . TYR A 1 600 ? -16.574 -2.604 12.591 1.00 92.12 600 TYR A C 1
ATOM 4743 O O . TYR A 1 600 ? -17.111 -3.640 12.988 1.00 92.12 600 TYR A O 1
ATOM 4751 N N . ASN A 1 601 ? -16.902 -2.051 11.426 1.00 87.81 601 ASN A N 1
ATOM 4752 C CA . ASN A 1 601 ? -17.853 -2.669 10.510 1.00 87.81 601 ASN A CA 1
ATOM 4753 C C . ASN A 1 601 ? -17.189 -3.776 9.676 1.00 87.81 601 ASN A C 1
ATOM 4755 O O . ASN A 1 601 ? -16.206 -3.539 8.985 1.00 87.81 601 ASN A O 1
ATOM 4759 N N . ILE A 1 602 ? -17.763 -4.985 9.678 1.00 82.62 602 ILE A N 1
ATOM 4760 C CA . ILE A 1 602 ? -17.239 -6.135 8.908 1.00 82.62 602 ILE A CA 1
ATOM 4761 C C . ILE A 1 602 ? -17.300 -5.869 7.395 1.00 82.62 602 ILE A C 1
ATOM 4763 O O . ILE A 1 602 ? -16.404 -6.260 6.646 1.00 82.62 602 ILE A O 1
ATOM 4767 N N . ASN A 1 603 ? -18.357 -5.189 6.946 1.00 82.25 603 ASN A N 1
ATOM 4768 C CA . ASN A 1 603 ? -18.549 -4.794 5.556 1.00 82.25 603 ASN A CA 1
ATOM 4769 C C . ASN A 1 603 ? -18.588 -3.269 5.442 1.00 82.25 603 ASN A C 1
ATOM 4771 O O . ASN A 1 603 ? -19.211 -2.637 6.300 1.00 82.25 603 ASN A O 1
ATOM 4775 N N . PRO A 1 604 ? -17.989 -2.680 4.388 1.00 81.12 604 PRO A N 1
ATOM 4776 C CA . PRO A 1 604 ? -18.057 -1.245 4.155 1.00 81.12 604 PRO A CA 1
ATOM 4777 C C . PRO A 1 604 ? -19.505 -0.771 4.078 1.00 81.12 604 PRO A C 1
ATOM 4779 O O . PRO A 1 604 ? -20.329 -1.381 3.392 1.00 81.12 604 PRO A O 1
ATOM 4782 N N . SER A 1 605 ? -19.809 0.307 4.789 1.00 77.19 605 SER A N 1
ATOM 4783 C CA . SER A 1 605 ? -21.135 0.912 4.762 1.00 77.19 605 SER A CA 1
ATOM 4784 C C . SER A 1 605 ? -21.215 1.847 3.565 1.00 77.19 605 SER A C 1
ATOM 4786 O O . SER A 1 605 ? -20.412 2.775 3.462 1.00 77.19 605 SER A O 1
ATOM 4788 N N . ALA A 1 606 ? -22.180 1.612 2.675 1.00 74.94 606 ALA A N 1
ATOM 4789 C CA . ALA A 1 606 ? -22.510 2.581 1.640 1.00 74.94 606 ALA A CA 1
ATOM 4790 C C . ALA A 1 606 ? -23.054 3.847 2.312 1.00 74.94 606 ALA A C 1
ATOM 4792 O O . ALA A 1 606 ? -23.960 3.767 3.146 1.00 74.94 606 ALA A O 1
ATOM 4793 N N . GLY A 1 607 ? -22.507 5.006 1.972 1.00 63.88 607 GLY A N 1
ATOM 4794 C CA . GLY A 1 607 ? -22.949 6.273 2.533 1.00 63.88 607 GLY A CA 1
ATOM 4795 C C . GLY A 1 607 ? -22.745 7.413 1.553 1.00 63.88 607 GLY A C 1
ATOM 4796 O O . GLY A 1 607 ? -21.759 7.448 0.829 1.00 63.88 607 GLY A O 1
ATOM 4797 N N . TYR A 1 608 ? -23.682 8.356 1.565 1.00 61.00 608 TYR A N 1
ATOM 4798 C CA . TYR A 1 608 ? -23.570 9.615 0.840 1.00 61.00 608 TYR A CA 1
ATOM 4799 C C . TYR A 1 608 ? -23.541 10.757 1.858 1.00 61.00 608 TYR A C 1
ATOM 4801 O O . TYR A 1 608 ? -24.490 10.910 2.627 1.00 61.00 608 TYR A O 1
ATOM 4809 N N . GLY A 1 609 ? -22.484 11.570 1.841 1.00 71.12 609 GLY A N 1
ATOM 4810 C CA . GLY A 1 609 ? -22.391 12.795 2.642 1.00 71.12 609 GLY A CA 1
ATOM 4811 C C . GLY A 1 609 ? -21.682 12.636 3.990 1.00 71.12 609 GLY A C 1
ATOM 4812 O O . GLY A 1 609 ? -20.664 11.956 4.082 1.00 71.12 609 GLY A O 1
ATOM 4813 N N . GLU A 1 610 ? -22.187 13.335 5.011 1.00 79.38 610 GLU A N 1
ATOM 4814 C CA . GLU A 1 610 ? -21.603 13.353 6.358 1.00 79.38 610 GLU A CA 1
ATOM 4815 C C . GLU A 1 610 ? -21.678 11.982 7.026 1.00 79.38 610 GLU A C 1
ATOM 4817 O O . GLU A 1 610 ? -22.725 11.330 7.036 1.00 79.38 610 GLU A O 1
ATOM 4822 N N . LEU A 1 611 ? -20.564 11.575 7.627 1.00 85.12 611 LEU A N 1
ATOM 4823 C CA . LEU A 1 611 ? -20.491 10.364 8.416 1.00 85.12 611 LEU A CA 1
ATOM 4824 C C . LEU A 1 611 ? -20.645 10.714 9.894 1.00 85.12 611 LEU A C 1
ATOM 4826 O O . LEU A 1 611 ? -19.949 11.584 10.416 1.00 85.12 611 LEU A O 1
ATOM 4830 N N . ASN A 1 612 ? -21.568 10.027 10.562 1.00 89.75 612 ASN A N 1
ATOM 4831 C CA . ASN A 1 612 ? -21.894 10.235 11.965 1.00 89.75 612 ASN A CA 1
ATOM 4832 C C . ASN A 1 612 ? -21.658 8.950 12.769 1.00 89.75 612 ASN A C 1
ATOM 4834 O O . ASN A 1 612 ? -22.239 7.904 12.468 1.00 89.75 612 ASN A O 1
ATOM 4838 N N . ILE A 1 613 ? -20.828 9.037 13.803 1.00 91.62 613 ILE A N 1
ATOM 4839 C CA . ILE A 1 613 ? -20.624 7.998 14.808 1.00 91.62 613 ILE A CA 1
ATOM 4840 C C . ILE A 1 613 ? -21.329 8.445 16.084 1.00 91.62 613 ILE A C 1
ATOM 4842 O O . ILE A 1 613 ? -20.986 9.482 16.649 1.00 91.62 613 ILE A O 1
ATOM 4846 N N . SER A 1 614 ? -22.282 7.649 16.568 1.00 93.50 614 SER A N 1
ATOM 4847 C CA . SER A 1 614 ? -22.977 7.924 17.829 1.00 93.50 614 SER A CA 1
ATOM 4848 C C . SER A 1 614 ? -22.823 6.778 18.820 1.00 93.50 614 SER A C 1
ATOM 4850 O O . SER A 1 614 ? -22.937 5.603 18.474 1.00 93.50 614 SER A O 1
ATOM 4852 N N . LEU A 1 615 ? -22.546 7.133 20.071 1.00 94.81 615 LEU A N 1
ATOM 4853 C CA . LEU A 1 615 ? -22.484 6.225 21.207 1.00 94.81 615 LEU A CA 1
ATOM 4854 C C . LEU A 1 615 ? -23.672 6.527 22.109 1.00 94.81 615 LEU A C 1
ATOM 4856 O O . LEU A 1 615 ? -23.840 7.672 22.522 1.00 94.81 615 LEU A O 1
ATOM 4860 N N . VAL A 1 616 ? -24.486 5.523 22.425 1.00 94.56 616 VAL A N 1
ATOM 4861 C CA . VAL A 1 616 ? -25.718 5.699 23.208 1.00 94.56 616 VAL A CA 1
ATOM 4862 C C . VAL A 1 616 ? -25.678 4.794 24.429 1.00 94.56 616 VAL A C 1
ATOM 4864 O O . VAL A 1 616 ? -25.717 3.571 24.294 1.00 94.56 616 VAL A O 1
ATOM 4867 N N . ALA A 1 617 ? -25.590 5.385 25.619 1.00 94.31 617 ALA A N 1
ATOM 4868 C CA . ALA A 1 617 ? -25.635 4.666 26.885 1.00 94.31 617 ALA A CA 1
ATOM 4869 C C . ALA A 1 617 ? -26.938 3.880 27.042 1.00 94.31 617 ALA A C 1
ATOM 4871 O O . ALA A 1 617 ? -28.019 4.326 26.662 1.00 94.31 617 ALA A O 1
ATOM 4872 N N . THR A 1 618 ? -26.804 2.704 27.636 1.00 93.38 618 THR A N 1
ATOM 4873 C CA . THR A 1 618 ? -27.922 1.874 28.085 1.00 93.38 618 THR A CA 1
ATOM 4874 C C . THR A 1 618 ? -28.417 2.327 29.456 1.00 93.38 618 THR A C 1
ATOM 4876 O O . THR A 1 618 ? -27.668 2.937 30.220 1.00 93.38 618 THR A O 1
ATOM 4879 N N . ASP A 1 619 ? -29.646 1.948 29.810 1.00 89.06 619 ASP A N 1
ATOM 4880 C CA . ASP A 1 619 ? -30.222 2.218 31.136 1.00 89.06 619 ASP A CA 1
ATOM 4881 C C . ASP A 1 619 ? -29.444 1.540 32.284 1.00 89.06 619 ASP A C 1
ATOM 4883 O O . ASP A 1 619 ? -29.544 1.948 33.439 1.00 89.06 619 ASP A O 1
ATOM 4887 N N . SER A 1 620 ? -28.661 0.500 31.977 1.00 87.12 620 SER A N 1
ATOM 4888 C CA . SER A 1 620 ? -27.775 -0.216 32.906 1.00 87.12 620 SER A CA 1
ATOM 4889 C C . SER A 1 620 ? -26.415 0.462 33.115 1.00 87.12 620 SER A C 1
ATOM 4891 O O . SER A 1 620 ? -25.659 0.043 33.994 1.00 87.12 620 SER A O 1
ATOM 4893 N N . SER A 1 621 ? -26.079 1.487 32.329 1.00 90.81 621 SER A N 1
ATOM 4894 C CA . SER A 1 621 ? -24.805 2.204 32.429 1.00 90.81 621 SER A CA 1
ATOM 4895 C C . SER A 1 621 ? -24.804 3.171 33.614 1.00 90.81 621 SER A C 1
ATOM 4897 O O . SER A 1 621 ? -25.718 3.977 33.766 1.00 90.81 621 SER A O 1
ATOM 4899 N N . THR A 1 622 ? -23.757 3.148 34.441 1.00 87.44 622 THR A N 1
ATOM 4900 C CA . THR A 1 622 ? -23.616 4.083 35.577 1.00 87.44 622 THR A CA 1
ATOM 4901 C C . THR A 1 622 ? -22.911 5.382 35.199 1.00 87.44 622 THR A C 1
ATOM 4903 O O . THR A 1 622 ? -22.999 6.368 35.928 1.00 87.44 622 THR A O 1
ATOM 4906 N N . LEU A 1 623 ? -22.216 5.388 34.062 1.00 90.81 623 LEU A N 1
ATOM 4907 C CA . LEU A 1 623 ? -21.496 6.529 33.506 1.00 90.81 623 LEU A CA 1
ATOM 4908 C C . LEU A 1 623 ? -21.868 6.715 32.025 1.00 90.81 623 LEU A C 1
ATOM 4910 O O . LEU A 1 623 ? -22.322 5.758 31.388 1.00 90.81 623 LEU A O 1
ATOM 4914 N N . PRO A 1 624 ? -21.691 7.922 31.456 1.00 92.62 624 PRO A N 1
ATOM 4915 C CA . PRO A 1 624 ? -21.927 8.161 30.030 1.00 92.62 624 PRO A CA 1
ATOM 4916 C C . PRO A 1 624 ? -20.987 7.313 29.143 1.00 92.62 624 PRO A C 1
ATOM 4918 O O . PRO A 1 624 ? -20.094 6.643 29.658 1.00 92.62 624 PRO A O 1
ATOM 4921 N N . PRO A 1 625 ? -21.131 7.286 27.810 1.00 94.50 625 PRO A N 1
ATOM 4922 C CA . PRO A 1 625 ? -20.129 6.650 26.950 1.00 94.50 625 PRO A CA 1
ATOM 4923 C C . PRO A 1 625 ? -18.768 7.371 27.028 1.00 94.50 625 PRO A C 1
ATOM 4925 O O . PRO A 1 625 ? -18.684 8.524 27.458 1.00 94.50 625 PRO A O 1
ATOM 4928 N N . LEU A 1 626 ? -17.702 6.681 26.621 1.00 94.88 626 LEU A N 1
ATOM 4929 C CA . LEU A 1 626 ? -16.364 7.252 26.429 1.00 94.88 626 LEU A CA 1
ATOM 4930 C C . LEU A 1 626 ? -15.857 6.910 25.030 1.00 94.88 626 LEU A C 1
ATOM 4932 O O . LEU A 1 626 ? -16.304 5.923 24.446 1.00 94.88 626 LEU A O 1
ATOM 4936 N N . LEU A 1 627 ? -14.923 7.702 24.510 1.00 95.75 627 LEU A N 1
ATOM 4937 C CA . LEU A 1 627 ? -14.281 7.447 23.222 1.00 95.75 627 LEU A CA 1
ATOM 4938 C C . LEU A 1 627 ? -12.798 7.825 23.271 1.00 95.75 627 LEU A C 1
ATOM 4940 O O . LEU A 1 627 ? -12.474 8.982 23.542 1.00 95.75 627 LEU A O 1
ATOM 4944 N N . ASN A 1 628 ? -11.905 6.874 22.990 1.00 96.00 628 ASN A N 1
ATOM 4945 C CA . ASN A 1 628 ? -10.457 7.107 23.039 1.00 96.00 628 ASN A CA 1
ATOM 4946 C C . ASN A 1 628 ? -9.936 7.602 21.687 1.00 96.00 628 ASN A C 1
ATOM 4948 O O . ASN A 1 628 ? -9.254 8.627 21.606 1.00 96.00 628 ASN A O 1
ATOM 4952 N N . ALA A 1 629 ? -10.288 6.893 20.612 1.00 95.69 629 ALA A N 1
ATOM 4953 C CA . ALA A 1 629 ? -9.782 7.174 19.275 1.00 95.69 629 ALA A CA 1
ATOM 4954 C C . ALA A 1 629 ? -10.702 6.637 18.172 1.00 95.69 629 ALA A C 1
ATOM 4956 O O . ALA A 1 629 ? -11.545 5.772 18.412 1.00 95.69 629 ALA A O 1
ATOM 4957 N N . VAL A 1 630 ? -10.521 7.137 16.948 1.00 95.25 630 VAL A N 1
ATOM 4958 C CA . VAL A 1 630 ? -11.272 6.700 15.761 1.00 95.25 630 VAL A CA 1
ATOM 4959 C C . VAL A 1 630 ? -10.359 6.689 14.540 1.00 95.25 630 VAL A C 1
ATOM 4961 O O . VAL A 1 630 ? -9.595 7.625 14.328 1.00 95.25 630 VAL A O 1
ATOM 4964 N N . GLU A 1 631 ? -10.464 5.666 13.703 1.00 95.69 631 GLU A N 1
ATOM 4965 C CA . GLU A 1 631 ? -9.953 5.680 12.333 1.00 95.69 631 GLU A CA 1
ATOM 4966 C C . GLU A 1 631 ? -11.103 5.537 11.348 1.00 95.69 631 GLU A C 1
ATOM 4968 O O . GLU A 1 631 ? -11.973 4.683 11.524 1.00 95.69 631 GLU A O 1
ATOM 4973 N N . VAL A 1 632 ? -11.085 6.335 10.283 1.00 92.94 632 VAL A N 1
ATOM 4974 C CA . VAL A 1 632 ? -12.077 6.237 9.221 1.00 92.94 632 VAL A CA 1
ATOM 4975 C C . VAL A 1 632 ? -11.418 6.234 7.859 1.00 92.94 632 VAL A C 1
ATOM 4977 O O . VAL A 1 632 ? -10.535 7.035 7.553 1.00 92.94 632 VAL A O 1
ATOM 4980 N N . PHE A 1 633 ? -11.873 5.305 7.033 1.00 93.25 633 PHE A N 1
ATOM 4981 C CA . PHE A 1 633 ? -11.337 5.026 5.719 1.00 93.25 633 PHE A CA 1
ATOM 4982 C C . PHE A 1 633 ? -12.455 5.003 4.687 1.00 93.25 633 PHE A C 1
ATOM 4984 O O . PHE A 1 633 ? -13.575 4.579 4.976 1.00 93.25 633 PHE A O 1
ATOM 4991 N N . SER A 1 634 ? -12.114 5.370 3.460 1.00 91.81 634 SER A N 1
ATOM 4992 C CA . SER A 1 634 ? -12.859 4.957 2.279 1.00 91.81 634 SER A CA 1
ATOM 4993 C C . SER A 1 634 ? -12.222 3.696 1.688 1.00 91.81 634 SER A C 1
ATOM 4995 O O . SER A 1 634 ? -11.042 3.406 1.922 1.00 91.81 634 SER A O 1
ATOM 4997 N N . THR A 1 635 ? -12.992 2.895 0.951 1.00 89.38 635 THR A N 1
ATOM 4998 C CA . THR A 1 635 ? -12.487 1.624 0.410 1.00 89.38 635 THR A CA 1
ATOM 4999 C C . THR A 1 635 ? -12.227 1.686 -1.086 1.00 89.38 635 THR A C 1
ATOM 5001 O O . THR A 1 635 ? -13.152 1.836 -1.880 1.00 89.38 635 THR A O 1
ATOM 5004 N N . MET A 1 636 ? -10.973 1.475 -1.483 1.00 89.94 636 MET A N 1
ATOM 5005 C CA . MET A 1 636 ? -10.555 1.384 -2.880 1.00 89.94 636 MET A CA 1
ATOM 5006 C C . MET A 1 636 ? -10.622 -0.072 -3.352 1.00 89.94 636 MET A C 1
ATOM 5008 O O . MET A 1 636 ? -9.968 -0.953 -2.790 1.00 89.94 636 MET A O 1
ATOM 5012 N N . ARG A 1 637 ? -11.395 -0.339 -4.411 1.00 86.94 637 ARG A N 1
ATOM 5013 C CA . ARG A 1 637 ? -11.430 -1.658 -5.063 1.00 86.94 637 ARG A CA 1
ATOM 5014 C C . ARG A 1 637 ? -10.271 -1.783 -6.052 1.00 86.94 637 ARG A C 1
ATOM 5016 O O . ARG A 1 637 ? -10.169 -1.002 -6.995 1.00 86.94 637 ARG A O 1
ATOM 5023 N N . ASN A 1 638 ? -9.445 -2.807 -5.874 1.00 82.94 638 ASN A N 1
ATOM 5024 C CA . ASN A 1 638 ? -8.292 -3.085 -6.725 1.00 82.94 638 ASN A CA 1
ATOM 5025 C C . ASN A 1 638 ? -8.720 -3.955 -7.911 1.00 82.94 638 ASN A C 1
ATOM 5027 O O . ASN A 1 638 ? -8.522 -5.169 -7.919 1.00 82.94 638 ASN A O 1
ATOM 5031 N N . THR A 1 639 ? -9.375 -3.345 -8.897 1.00 62.22 639 THR A N 1
ATOM 5032 C CA . THR A 1 639 ? -9.967 -4.061 -10.042 1.00 62.22 639 THR A CA 1
ATOM 5033 C C . THR A 1 639 ? -8.954 -4.420 -11.127 1.00 62.22 639 THR A C 1
ATOM 5035 O O . THR A 1 639 ? -9.227 -5.297 -11.944 1.00 62.22 639 THR A O 1
ATOM 5038 N N . ASN A 1 640 ? -7.772 -3.798 -11.116 1.00 50.56 640 ASN A N 1
ATOM 5039 C CA . ASN A 1 640 ? -6.734 -3.997 -12.122 1.00 50.56 640 ASN A CA 1
ATOM 5040 C C . ASN A 1 640 ? -5.425 -4.465 -11.450 1.00 50.56 640 ASN A C 1
ATOM 5042 O O . ASN A 1 640 ? -4.909 -3.808 -10.544 1.00 50.56 640 ASN A O 1
ATOM 5046 N N . VAL A 1 641 ? -4.882 -5.612 -11.876 1.00 45.38 641 VAL A N 1
ATOM 5047 C CA . VAL A 1 641 ? -3.649 -6.198 -11.311 1.00 45.38 641 VAL A CA 1
ATOM 5048 C C . VAL A 1 641 ? -2.424 -5.636 -12.038 1.00 45.38 641 VAL A C 1
ATOM 5050 O O . VAL A 1 641 ? -2.327 -5.736 -13.261 1.00 45.38 641 VAL A O 1
ATOM 5053 N N . ALA A 1 642 ? -1.477 -5.054 -11.294 1.00 37.72 642 ALA A N 1
ATOM 5054 C CA . ALA A 1 642 ? -0.196 -4.610 -11.839 1.00 37.72 642 ALA A CA 1
ATOM 5055 C C . ALA A 1 642 ? 0.675 -5.817 -12.240 1.00 37.72 642 ALA A C 1
ATOM 5057 O O . ALA A 1 642 ? 0.788 -6.795 -11.505 1.00 37.72 642 ALA A O 1
ATOM 5058 N N . SER A 1 643 ? 1.288 -5.760 -13.422 1.00 33.78 643 SER A N 1
ATOM 5059 C CA . SER A 1 643 ? 2.216 -6.780 -13.917 1.00 33.78 643 SER A CA 1
ATOM 5060 C C . SER A 1 643 ? 3.590 -6.648 -13.244 1.00 33.78 643 SER A C 1
ATOM 5062 O O . SER A 1 643 ? 4.228 -5.610 -13.405 1.00 33.78 643 SER A O 1
ATOM 5064 N N . ASP A 1 644 ? 4.056 -7.687 -12.541 1.00 38.91 644 ASP A N 1
ATOM 5065 C CA . ASP A 1 644 ? 5.315 -7.681 -11.772 1.00 38.91 644 ASP A CA 1
ATOM 5066 C C . ASP A 1 644 ? 6.494 -8.431 -12.452 1.00 38.91 644 ASP A C 1
ATOM 5068 O O . ASP A 1 644 ? 6.294 -9.346 -13.257 1.00 38.91 644 ASP A O 1
ATOM 5072 N N . GLY A 1 645 ? 7.731 -8.020 -12.130 1.00 31.42 645 GLY A N 1
ATOM 5073 C CA . GLY A 1 645 ? 9.023 -8.421 -12.705 1.00 31.42 645 GLY A CA 1
ATOM 5074 C C . GLY A 1 645 ? 9.945 -9.284 -11.815 1.00 31.42 645 GLY A C 1
ATOM 5075 O O . GLY A 1 645 ? 11.104 -9.495 -12.190 1.00 31.42 645 GLY A O 1
ATOM 5076 N N . GLY A 1 646 ? 9.465 -9.802 -10.680 1.00 36.50 646 GLY A N 1
ATOM 5077 C CA . GLY A 1 646 ? 10.273 -10.388 -9.594 1.00 36.50 646 GLY A CA 1
ATOM 5078 C C . GLY A 1 646 ? 10.422 -11.916 -9.479 1.00 36.50 646 GLY A C 1
ATOM 5079 O O . GLY A 1 646 ? 10.891 -12.423 -8.461 1.00 36.50 646 GLY A O 1
ATOM 5080 N N . ASP A 1 647 ? 10.043 -12.723 -10.468 1.00 30.73 647 ASP A N 1
ATOM 5081 C CA . ASP A 1 647 ? 9.920 -14.171 -10.240 1.00 30.73 647 ASP A CA 1
ATOM 5082 C C . ASP A 1 647 ? 11.254 -14.959 -10.317 1.00 30.73 647 ASP A C 1
ATOM 5084 O O . ASP A 1 647 ? 11.789 -15.299 -11.391 1.00 30.73 647 ASP A O 1
ATOM 5088 N N . GLY A 1 648 ? 11.816 -15.343 -9.160 1.00 31.12 648 GLY A N 1
ATOM 5089 C CA . GLY A 1 648 ? 13.045 -16.129 -9.194 1.00 31.12 648 GLY A CA 1
ATOM 5090 C C . GLY A 1 648 ? 13.672 -16.782 -7.970 1.00 31.12 648 GLY A C 1
ATOM 5091 O O . GLY A 1 648 ? 14.877 -17.026 -8.043 1.00 31.12 648 GLY A O 1
ATOM 5092 N N . LYS A 1 649 ? 12.956 -17.159 -6.910 1.00 29.55 649 LYS A N 1
ATOM 5093 C CA . LYS A 1 649 ? 13.584 -17.910 -5.802 1.00 29.55 649 LYS A CA 1
ATOM 5094 C C . LYS A 1 649 ? 12.917 -19.273 -5.546 1.00 29.55 649 LYS A C 1
ATOM 5096 O O . LYS A 1 649 ? 11.698 -19.354 -5.575 1.00 29.55 649 LYS A O 1
ATOM 5101 N N . PRO A 1 650 ? 13.689 -20.356 -5.315 1.00 31.80 650 PRO A N 1
ATOM 5102 C CA . PRO A 1 650 ? 13.164 -21.638 -4.843 1.00 31.80 650 PRO A CA 1
ATOM 5103 C C . PRO A 1 650 ? 13.375 -21.816 -3.325 1.00 31.80 650 PRO A C 1
ATOM 5105 O O . PRO A 1 650 ? 14.459 -21.514 -2.828 1.00 31.80 650 PRO A O 1
ATOM 5108 N N . VAL A 1 651 ? 12.394 -22.384 -2.607 1.00 28.42 651 VAL A N 1
ATOM 5109 C CA . VAL A 1 651 ? 12.540 -22.893 -1.220 1.00 28.42 651 VAL A CA 1
ATOM 5110 C C . VAL A 1 651 ? 11.871 -24.276 -1.076 1.00 28.42 651 VAL A C 1
ATOM 5112 O O . VAL A 1 651 ? 11.055 -24.678 -1.901 1.00 28.42 651 VAL A O 1
ATOM 5115 N N . SER A 1 652 ? 12.337 -25.047 -0.090 1.00 26.80 652 SER A N 1
ATOM 5116 C CA . SER A 1 652 ? 12.238 -26.499 0.101 1.00 26.80 652 SER A CA 1
ATOM 5117 C C . SER A 1 652 ? 10.903 -27.055 0.622 1.00 26.80 652 SER A C 1
ATOM 5119 O O . SER A 1 652 ? 10.347 -26.560 1.595 1.00 26.80 652 SER A O 1
ATOM 5121 N N . SER A 1 653 ? 10.512 -28.172 -0.003 1.00 28.22 653 SER A N 1
ATOM 5122 C CA . SER A 1 653 ? 9.621 -29.271 0.414 1.00 28.22 653 SER A CA 1
ATOM 5123 C C . SER A 1 653 ? 8.764 -29.103 1.677 1.00 28.22 653 SER A C 1
ATOM 5125 O O . SER A 1 653 ? 9.229 -29.328 2.794 1.00 28.22 653 SER A O 1
ATOM 5127 N N . SER A 1 654 ? 7.466 -28.912 1.454 1.00 25.19 654 SER A N 1
ATOM 5128 C CA . SER A 1 654 ? 6.378 -29.426 2.295 1.00 25.19 654 SER A CA 1
ATOM 5129 C C . SER A 1 654 ? 5.317 -30.060 1.380 1.00 25.19 654 SER A C 1
ATOM 5131 O O . SER A 1 654 ? 5.206 -29.716 0.205 1.00 25.19 654 SER A O 1
ATOM 5133 N N . SER A 1 655 ? 4.637 -31.085 1.885 1.00 29.61 655 SER A N 1
ATOM 5134 C CA . SER A 1 655 ? 3.864 -32.085 1.139 1.00 29.61 655 SER A CA 1
ATOM 5135 C C . SER A 1 655 ? 2.749 -31.487 0.259 1.00 29.61 655 SER A C 1
ATOM 5137 O O . SER A 1 655 ? 1.761 -30.978 0.782 1.00 29.61 655 SER A O 1
ATOM 5139 N N . LEU A 1 656 ? 2.876 -31.594 -1.072 1.00 31.73 656 LEU A N 1
ATOM 5140 C CA . LEU A 1 656 ? 1.862 -31.191 -2.061 1.00 31.73 656 LEU A CA 1
ATOM 5141 C C . LEU A 1 656 ? 1.321 -32.405 -2.834 1.00 31.73 656 LEU A C 1
ATOM 5143 O O . LEU A 1 656 ? 2.062 -33.342 -3.130 1.00 31.73 656 LEU A O 1
ATOM 5147 N N . PHE A 1 657 ? 0.042 -32.353 -3.216 1.00 35.09 657 PHE A N 1
ATOM 5148 C CA . PHE A 1 657 ? -0.613 -33.338 -4.084 1.00 35.09 657 PHE A CA 1
ATOM 5149 C C . PHE A 1 657 ? -0.981 -32.679 -5.422 1.00 35.09 657 PHE A C 1
ATOM 5151 O O . PHE A 1 657 ? -1.458 -31.547 -5.4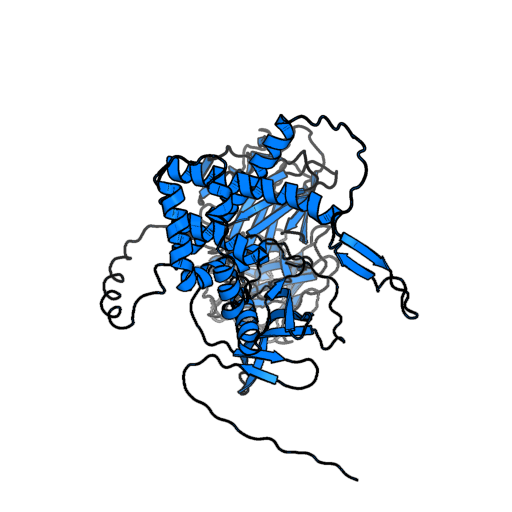38 1.00 35.09 657 PHE A O 1
ATOM 5158 N N . MET A 1 658 ? -0.783 -33.375 -6.546 1.00 33.41 658 MET A N 1
ATOM 5159 C CA . MET A 1 658 ? -1.209 -32.903 -7.871 1.00 33.41 658 MET A CA 1
ATOM 5160 C C . MET A 1 658 ? -2.299 -33.795 -8.456 1.00 33.41 658 MET A C 1
ATOM 5162 O O . MET A 1 658 ? -2.233 -35.026 -8.380 1.00 33.41 658 MET A O 1
ATOM 5166 N N . VAL A 1 659 ? -3.290 -33.151 -9.074 1.00 35.38 659 VAL A N 1
ATOM 5167 C CA . VAL A 1 659 ? -4.427 -33.807 -9.723 1.00 35.38 659 VAL A CA 1
ATOM 5168 C C . VAL A 1 659 ? -4.365 -33.515 -11.220 1.00 35.38 659 VAL A C 1
ATOM 5170 O O . VAL A 1 659 ? -4.336 -32.358 -11.636 1.00 35.38 659 VAL A O 1
ATOM 5173 N N . SER A 1 660 ? -4.343 -34.575 -12.029 1.00 33.41 660 SER A N 1
ATOM 5174 C CA . SER A 1 660 ? -4.579 -34.498 -13.471 1.00 33.41 660 SER A CA 1
ATOM 5175 C C . SER A 1 660 ? -6.022 -34.922 -13.740 1.00 33.41 660 SER A C 1
ATOM 5177 O O . SER A 1 660 ? -6.434 -36.015 -13.336 1.00 33.41 660 SER A O 1
ATOM 5179 N N . ALA A 1 661 ? -6.797 -34.050 -14.386 1.00 34.94 661 ALA A N 1
ATOM 5180 C CA . ALA A 1 661 ? -8.170 -34.331 -14.791 1.00 34.94 661 ALA A CA 1
ATOM 5181 C C . ALA A 1 661 ? -8.251 -34.371 -16.322 1.00 34.94 661 ALA A C 1
ATOM 5183 O O . ALA A 1 661 ? -7.955 -33.381 -16.990 1.00 34.94 661 ALA A O 1
ATOM 5184 N N . ARG A 1 662 ? -8.661 -35.515 -16.887 1.00 36.88 662 ARG A N 1
ATOM 5185 C CA . ARG A 1 662 ? -9.086 -35.600 -18.293 1.00 36.88 662 ARG A CA 1
ATOM 5186 C C . ARG A 1 662 ? -10.552 -35.183 -18.382 1.00 36.88 662 ARG A C 1
ATOM 5188 O O . ARG A 1 662 ? -11.378 -35.723 -17.647 1.00 36.88 662 ARG A O 1
ATOM 5195 N N . MET A 1 663 ? -10.883 -34.259 -19.287 1.00 36.84 663 MET A N 1
ATOM 5196 C CA . MET A 1 663 ? -12.214 -33.632 -19.373 1.00 36.84 663 MET A CA 1
ATOM 5197 C C . MET A 1 663 ? -13.326 -34.541 -19.949 1.00 36.84 663 MET A C 1
ATOM 5199 O O . MET A 1 663 ? -14.415 -34.086 -20.269 1.00 36.84 663 MET A O 1
ATOM 5203 N N . CYS A 1 664 ? -13.094 -35.854 -19.987 1.00 27.47 664 CYS A N 1
ATOM 5204 C CA . CYS A 1 664 ? -14.115 -36.900 -20.007 1.00 27.47 664 CYS A CA 1
ATOM 5205 C C . CYS A 1 664 ? -13.580 -38.078 -19.183 1.00 27.47 664 CYS A C 1
ATOM 5207 O O . CYS A 1 664 ? -12.735 -38.829 -19.658 1.00 27.47 664 CYS A O 1
ATOM 5209 N N . CYS A 1 665 ? -14.041 -38.187 -17.933 1.00 28.00 665 CYS A N 1
ATOM 5210 C CA . CYS A 1 665 ? -13.800 -39.283 -16.987 1.00 28.00 665 CYS A CA 1
ATOM 5211 C C . CYS A 1 665 ? -12.346 -39.795 -16.867 1.00 28.00 665 CYS A C 1
ATOM 5213 O O . CYS A 1 665 ? -11.918 -40.653 -17.632 1.00 28.00 665 CYS A O 1
ATOM 5215 N N . VAL A 1 666 ? -11.634 -39.347 -15.821 1.00 24.42 666 VAL A N 1
ATOM 5216 C CA . VAL A 1 666 ? -10.805 -40.139 -14.872 1.00 24.42 666 VAL A CA 1
ATOM 5217 C C . VAL A 1 666 ? -9.922 -39.156 -14.079 1.00 24.42 666 VAL A C 1
ATOM 5219 O O . VAL A 1 666 ? -9.122 -38.425 -14.660 1.00 24.42 666 VAL A O 1
ATOM 5222 N N . LEU A 1 667 ? -10.067 -39.148 -12.746 1.00 26.75 667 LEU A N 1
ATOM 5223 C CA . LEU A 1 667 ? -9.129 -38.516 -11.809 1.00 26.75 667 LEU A CA 1
ATOM 5224 C C . LEU A 1 667 ? -7.884 -39.408 -11.697 1.00 26.75 667 LEU A C 1
ATOM 5226 O O . LEU A 1 667 ? -7.981 -40.526 -11.187 1.00 26.75 667 LEU A O 1
ATOM 5230 N N . VAL A 1 668 ? -6.716 -38.925 -12.127 1.00 29.86 668 VAL A N 1
ATOM 5231 C CA . VAL A 1 668 ? -5.433 -39.546 -11.762 1.00 29.86 668 VAL A CA 1
ATOM 5232 C C . VAL A 1 668 ? -4.762 -38.656 -10.722 1.00 29.86 668 VAL A C 1
ATOM 5234 O O . VAL A 1 668 ? -4.271 -37.568 -11.026 1.00 29.86 668 VAL A O 1
ATOM 5237 N N . VAL A 1 669 ? -4.765 -39.122 -9.473 1.00 30.47 669 VAL A N 1
ATOM 5238 C CA . VAL A 1 669 ? -4.015 -38.518 -8.366 1.00 30.47 669 VAL A CA 1
ATOM 5239 C C . VAL A 1 669 ? -2.601 -39.090 -8.408 1.00 30.47 669 VAL A C 1
ATOM 5241 O O . VAL A 1 669 ? -2.419 -40.292 -8.213 1.00 30.47 669 VAL A O 1
ATOM 5244 N N . ILE A 1 670 ? -1.597 -38.252 -8.673 1.00 29.91 670 ILE A N 1
ATOM 5245 C CA . ILE A 1 670 ? -0.189 -38.659 -8.590 1.00 29.91 670 ILE A CA 1
ATOM 5246 C C . ILE A 1 670 ? 0.335 -38.207 -7.225 1.00 29.91 670 ILE A C 1
ATOM 5248 O O . ILE A 1 670 ? 0.497 -37.016 -6.965 1.00 29.91 670 ILE A O 1
ATOM 5252 N N . SER A 1 671 ? 0.568 -39.175 -6.338 1.00 25.28 671 SER A N 1
ATOM 5253 C CA . SER A 1 671 ? 1.248 -38.967 -5.058 1.00 25.28 671 SER A CA 1
ATOM 5254 C C . SER A 1 671 ? 2.763 -38.965 -5.283 1.00 25.28 671 SER A C 1
ATOM 5256 O O . SER A 1 671 ? 3.305 -39.897 -5.877 1.00 25.28 671 SER A O 1
ATOM 5258 N N . LEU A 1 672 ? 3.451 -37.918 -4.823 1.00 27.39 672 LEU A N 1
ATOM 5259 C CA . LEU A 1 672 ? 4.913 -37.844 -4.803 1.00 27.39 672 LEU A CA 1
ATOM 5260 C C . LEU A 1 672 ? 5.422 -38.162 -3.390 1.00 27.39 672 LEU A C 1
ATOM 5262 O O . LEU A 1 672 ? 5.841 -37.275 -2.652 1.00 27.39 672 LEU A O 1
ATOM 5266 N N . THR A 1 673 ? 5.405 -39.441 -3.021 1.00 24.09 673 THR A N 1
ATOM 5267 C CA . THR A 1 673 ? 6.190 -39.983 -1.900 1.00 24.09 673 THR A CA 1
ATOM 5268 C C . THR A 1 673 ? 6.872 -41.271 -2.351 1.00 24.09 673 THR A C 1
ATOM 5270 O O . THR A 1 673 ? 6.241 -42.117 -2.984 1.00 24.09 673 THR A O 1
ATOM 5273 N N . HIS A 1 674 ? 8.173 -41.414 -2.072 1.00 25.58 674 HIS A N 1
ATOM 5274 C CA . HIS A 1 674 ? 8.867 -42.693 -2.236 1.00 25.58 674 HIS A CA 1
ATOM 5275 C C . HIS A 1 674 ? 8.241 -43.751 -1.311 1.00 25.58 674 HIS A C 1
ATOM 5277 O O . HIS A 1 674 ? 7.981 -43.469 -0.146 1.00 25.58 674 HIS A O 1
ATOM 5283 N N . ASP A 1 675 ? 8.045 -44.941 -1.882 1.00 24.80 675 ASP A N 1
ATOM 5284 C CA . ASP A 1 675 ? 7.681 -46.225 -1.269 1.00 24.80 675 ASP A CA 1
ATOM 5285 C C . ASP A 1 675 ? 6.282 -46.370 -0.629 1.00 24.80 675 ASP A C 1
ATOM 5287 O O . ASP A 1 675 ? 6.063 -46.024 0.525 1.00 24.80 675 ASP A O 1
ATOM 5291 N N . TYR A 1 676 ? 5.343 -46.941 -1.407 1.00 21.77 676 TYR A N 1
ATOM 5292 C CA . TYR A 1 676 ? 4.484 -48.124 -1.140 1.00 21.77 676 TYR A CA 1
ATOM 5293 C C . TYR A 1 676 ? 3.163 -48.065 -1.948 1.00 21.77 676 TYR A C 1
ATOM 5295 O O . TYR A 1 676 ? 2.417 -47.092 -1.909 1.00 21.77 676 TYR A O 1
ATOM 5303 N N . PHE A 1 677 ? 2.877 -49.137 -2.700 1.00 26.69 677 PHE A N 1
ATOM 5304 C CA . PHE A 1 677 ? 1.653 -49.349 -3.491 1.00 26.69 677 PHE A CA 1
ATOM 5305 C C . PHE A 1 677 ? 0.453 -49.749 -2.611 1.00 26.69 677 PHE A C 1
ATOM 5307 O O . PHE A 1 677 ? 0.593 -50.635 -1.773 1.00 26.69 677 PHE A O 1
ATOM 5314 N N . ALA A 1 678 ? -0.753 -49.254 -2.925 1.00 21.55 678 ALA A N 1
ATOM 5315 C CA . ALA A 1 678 ? -2.005 -49.976 -2.661 1.00 21.55 678 ALA A CA 1
ATOM 5316 C C . ALA A 1 678 ? -3.111 -49.613 -3.677 1.00 21.55 678 ALA A C 1
ATOM 5318 O O . ALA A 1 678 ? -3.390 -48.447 -3.943 1.00 21.55 678 ALA A O 1
ATOM 5319 N N . ARG A 1 679 ? -3.725 -50.655 -4.252 1.00 28.36 679 ARG A N 1
ATOM 5320 C CA . ARG A 1 679 ? -4.850 -50.674 -5.210 1.00 28.36 679 ARG A CA 1
ATOM 5321 C C . ARG A 1 679 ? -6.133 -51.016 -4.437 1.00 28.36 679 ARG A C 1
ATOM 5323 O O . ARG A 1 679 ? -6.068 -51.936 -3.634 1.00 28.36 679 ARG A O 1
ATOM 5330 N N . LEU A 1 680 ? -7.284 -50.406 -4.739 1.00 22.62 680 LEU A N 1
ATOM 5331 C CA . LEU A 1 680 ? -8.635 -50.872 -4.337 1.00 22.62 680 LEU A CA 1
ATOM 5332 C C . LEU A 1 680 ? -9.685 -50.409 -5.389 1.00 22.62 680 LEU A C 1
ATOM 5334 O O . LEU A 1 680 ? -9.369 -49.532 -6.193 1.00 22.62 680 LEU A O 1
ATOM 5338 N N . PRO A 1 681 ? -10.856 -51.071 -5.522 1.00 25.33 681 PRO A N 1
ATOM 5339 C CA . PRO A 1 681 ? -11.274 -51.720 -6.765 1.00 25.33 681 PRO A CA 1
ATOM 5340 C C . PRO A 1 681 ? -12.509 -51.094 -7.435 1.00 25.33 681 PRO A C 1
ATOM 5342 O O . PRO A 1 681 ? -13.316 -50.406 -6.818 1.00 25.33 681 PRO A O 1
ATOM 5345 N N . ARG A 1 682 ? -12.686 -51.429 -8.720 1.00 26.44 682 ARG A N 1
ATOM 5346 C CA . ARG A 1 682 ? -13.884 -51.155 -9.530 1.00 26.44 682 ARG A CA 1
ATOM 5347 C C . ARG A 1 682 ? -15.113 -51.888 -8.969 1.00 26.44 682 ARG A C 1
ATOM 5349 O O . ARG A 1 682 ? -15.068 -53.109 -8.830 1.00 26.44 682 ARG A O 1
ATOM 5356 N N . ARG A 1 683 ? -16.240 -51.187 -8.793 1.00 24.73 683 ARG A N 1
ATOM 5357 C CA . ARG A 1 683 ? -17.577 -51.791 -8.927 1.00 24.73 683 ARG A CA 1
ATOM 5358 C C . ARG A 1 683 ? -18.218 -51.311 -10.226 1.00 24.73 683 ARG A C 1
ATOM 5360 O O . ARG A 1 683 ? -18.326 -50.116 -10.475 1.00 24.73 683 ARG A O 1
ATOM 5367 N N . LEU A 1 684 ? -18.563 -52.294 -11.051 1.00 27.48 684 LEU A N 1
ATOM 5368 C CA . LEU A 1 684 ? -19.346 -52.196 -12.276 1.00 27.48 684 LEU A CA 1
ATOM 5369 C C . LEU A 1 684 ? -20.803 -51.838 -11.948 1.00 27.48 684 LEU A C 1
ATOM 5371 O O . LEU A 1 684 ? -21.375 -52.440 -11.042 1.00 27.48 684 LEU A O 1
ATOM 5375 N N . HIS A 1 685 ? -21.422 -50.970 -12.749 1.00 24.50 685 HIS A N 1
ATOM 5376 C CA . HIS A 1 685 ? -22.857 -51.049 -13.017 1.00 24.50 685 HIS A CA 1
ATOM 5377 C C . HIS A 1 685 ? -23.041 -51.459 -14.481 1.00 24.50 685 HIS A C 1
ATOM 5379 O O . HIS A 1 685 ? -22.713 -50.703 -15.392 1.00 24.50 685 HIS A O 1
ATOM 5385 N N . GLN A 1 686 ? -23.518 -52.688 -14.685 1.00 27.66 686 GLN A N 1
ATOM 5386 C CA . GLN A 1 686 ? -24.135 -53.145 -15.925 1.00 27.66 686 GLN A CA 1
ATOM 5387 C C . GLN A 1 686 ? -25.654 -52.954 -15.800 1.00 27.66 686 GLN A C 1
ATOM 5389 O O . GLN A 1 686 ? -26.254 -53.429 -14.839 1.00 27.66 686 GLN A O 1
ATOM 5394 N N . SER A 1 687 ? -26.192 -52.186 -16.750 1.00 28.03 687 SER A N 1
ATOM 5395 C CA . SER A 1 687 ? -27.473 -52.323 -17.468 1.00 28.03 687 SER A CA 1
ATOM 5396 C C . SER A 1 687 ? -28.667 -53.051 -16.827 1.00 28.03 687 SER A C 1
ATOM 5398 O O . SER A 1 687 ? -28.599 -54.233 -16.498 1.00 28.03 687 SER A O 1
ATOM 5400 N N . MET A 1 688 ? -29.822 -52.386 -16.887 1.00 24.19 688 MET A N 1
ATOM 5401 C CA . MET A 1 688 ? -31.104 -52.995 -17.265 1.00 24.19 688 MET A CA 1
ATOM 5402 C C . MET A 1 688 ? -31.614 -52.290 -18.532 1.00 24.19 688 MET A C 1
ATOM 5404 O O . MET A 1 688 ? -31.372 -51.087 -18.658 1.00 24.19 688 MET A O 1
ATOM 5408 N N . PRO A 1 689 ? -32.497 -52.930 -19.309 1.00 33.66 689 PRO A N 1
ATOM 5409 C CA . PRO A 1 689 ? -32.390 -54.233 -19.968 1.00 33.66 689 PRO A CA 1
ATOM 5410 C C . PRO A 1 689 ? -31.681 -54.135 -21.328 1.00 33.66 689 PRO A C 1
ATOM 5412 O O . PRO A 1 689 ? -31.762 -53.062 -21.968 1.00 33.66 689 PRO A O 1
#